Protein AF-0000000067865863 (afdb_homodimer)

Organism: NCBI:txid29363

Solvent-accessible surface area (backbone atoms only — not comparable to full-atom values): 30026 Å² total; per-residue (Å²): 136,58,71,63,39,44,49,50,48,40,48,22,58,73,65,28,20,59,59,59,39,12,60,73,66,73,44,50,49,68,56,48,50,48,43,48,48,48,47,19,56,74,62,70,37,62,34,62,43,80,52,98,87,33,38,42,63,24,20,45,19,36,34,49,39,56,48,29,51,39,47,49,46,42,46,48,45,43,49,43,44,57,55,21,66,74,37,89,46,46,78,44,35,34,30,16,25,52,67,43,37,41,42,57,48,27,39,38,48,53,67,50,37,76,83,40,73,52,43,48,37,35,43,37,68,33,62,66,78,48,57,35,57,79,56,55,65,22,54,32,34,41,38,71,62,81,48,62,88,39,86,66,35,44,51,42,77,68,40,89,41,28,50,38,34,34,25,19,59,81,37,91,62,57,60,37,52,58,72,55,48,40,67,36,40,25,34,43,48,60,38,76,77,43,49,53,58,52,50,37,53,54,34,43,79,70,76,38,61,65,83,65,45,34,61,62,34,34,25,54,36,55,52,19,36,56,43,31,21,56,89,38,78,27,36,28,59,42,48,40,49,53,38,55,56,65,38,52,87,67,55,37,38,69,36,48,44,63,91,67,80,42,79,44,48,33,20,43,32,31,38,54,71,52,44,72,77,37,43,67,61,52,51,50,50,51,52,46,46,42,52,47,50,74,86,136,57,71,63,39,44,49,50,48,39,47,21,57,73,65,26,20,58,60,60,40,12,59,75,67,71,45,52,50,68,56,49,50,48,43,47,47,48,47,18,58,74,64,70,39,62,33,62,44,80,54,99,88,31,37,43,61,25,21,46,20,35,33,48,38,57,48,28,52,38,46,48,46,42,45,50,45,42,50,43,43,57,56,20,67,74,38,90,47,47,77,44,33,35,31,18,26,52,68,45,36,42,43,56,48,29,37,38,48,54,68,49,38,78,84,40,75,53,42,47,38,36,42,37,68,33,62,67,80,49,57,35,58,80,56,57,65,22,53,33,34,41,36,69,60,80,46,62,88,40,86,65,35,43,51,43,78,66,42,88,41,30,50,39,35,34,26,18,60,81,36,92,63,56,62,35,52,57,71,56,49,39,67,35,40,25,33,44,48,60,38,76,77,44,48,52,59,52,49,37,53,55,33,43,78,70,76,40,61,64,84,63,45,35,62,62,33,33,24,52,34,55,53,19,36,58,43,31,22,55,90,37,79,28,35,27,59,42,47,40,48,54,39,57,54,65,39,52,87,67,55,38,40,68,36,47,43,63,92,67,79,44,78,45,47,31,20,44,32,32,38,53,70,53,43,72,77,38,43,68,62,52,52,51,51,50,52,46,46,43,52,47,52,74,85

Secondary structure (DSSP, 8-state):
--HHHHHHHHHHHHHT-HHHHHHHTTS-HHHHHHHHHHHHHHHTS--EEEETTEEEE-HHHHHHHHHHHHHHHHHHHHHHHHHHHHSSPEEEEEEE-HHHHTTHHHHHHHHHGGG-TTEEEEEEE--TT-TTTTTTS-SEEEES---TTSTTEEEEEEEEEEEEEEEETT-S-SEE-HHHHHHS-EEEE--TT-HHHHHHHHHHHTT--GGGS-EEEEES-HHHHHHHTTTSS-EEEEEHHHIIIIITTTTEEEEEETT--EEEEEEEEEEHHHHHHSHHHHHHHHHHHHHHHH-/--HHHHHHHHHHHHHT-HHHHHHHTTS-HHHHHHHHHHHHHHHTS--EEEETTEEEE-HHHHHHHHHHHHHHHHHHHHHHHHHHHHSS-EEEEEEE-HHHHTTHHHHHHHHHGGG-TTEEEEEEE--TT-TTTTTTS-SEEEES---TTSTTEEEEEEEEEEEEEEEETT-S-SEE-HHHHHHS-EEEE--TT-HHHHHHHHHHHTT--GGGS-EEEEES-HHHHHHHTTTSS-EEEEEHHHIIIIITTTTEEEEEETT--EEEEEEEEEEHHHHHHSHHHHHHHHHHHHHHHH-

pLDDT: mean 85.09, std 13.99, range [42.47, 98.62]

Foldseek 3Di:
DDLVLLVLLLVCQVVLALCVSCVVVVHDSVVSVVSPVVVCVVVVHRQWDQDPVGIHGDPVNVVSNVVSLLVNLVVVVVVCCVVCVVPVAAEFEEEEADLCLVPLQVVLCVVCCVVVVRYDYHYDYDALPDCCQVSVVGFKYKYLDDDVVRPQKDKDFQDWWWKFKKAFLPADDQEDEPVVQQVWEEEAAPGPVCVVVLVQVQCVVVVHHPVSRNYPYYYNDPVVRHVVRYPHNYMYMDMPLSCVLPVVPVRMHTHHYPRDIGITTIIMMGGPVVCVVCVPVVVSSSVSSSVSSVD/DDLVLLVLLLVCQVVLALCVSCVVVVHDSVVSVVSPVVVCVVVVHRFWDQDPVGIHGDPVNVVSNVVSLLVNLVVVVVVCCVVCVVPVAAEFEEEEADLCLVPLQVVLCVVCCVVVVRYDYHYDYDAQPDCCQVSVVGFKYKYLDDDVVRPQKDKDFLDWWWKFKKAFLPADDQEDEPVVQQVWEEEAAPGPVCVVVLVQVQCVVVVHHPVSRNYPYYYNDPVVRHVVRYPHNYMYMDMPLSCVLPVVPVRMHTHHYPRDIGITTIIMMGGPVVCVVCVPVVVSSSVSSSVSSVD

InterPro domains:
  IPR000847 LysR, HTH, N-terminal domain [PF00126] (4-62)
  IPR000847 LysR, HTH, N-terminal domain [PR00039] (18-29)
  IPR000847 LysR, HTH, N-terminal domain [PR00039] (29-39)
  IPR000847 LysR, HTH, N-terminal domain [PR00039] (39-50)
  IPR000847 LysR, HTH, N-terminal domain [PS50931] (1-58)
  IPR005119 LysR, substrate-binding [PF03466] (88-269)
  IPR036388 Winged helix-like DNA-binding domain superfamily [G3DSA:1.10.10.10] (1-92)
  IPR036390 Winged helix DNA-binding domain superfamily [SSF46785] (1-85)

Sequence (590 aa):
MHIENLRFFYEVAKAKSISTVAKSSHISQSALSQQLLKLEDSLNAKLFIRSNKGVTLTTEGEIVYKHCKVILNTYEKMLYEVESSNSQESHINIDGINILTSTLIPSAISKIKRSFPNHIIKITSSEDNSNNIIHNISDINISYNNYNNINSIVSKEIYSDRIVFVADSTFKSDNLTINKFMNTPFIMVNDNLKFRDMLASKLENLDYDIQLLNILFSTDSYQSAIIGIKNIQAISAIPYGIYNSVYKDLGYKIIDIEGLEFPLSMYINFEEQLYKREKLFINKLISTIKGFLKSMHIENLRFFYEVAKAKSISTVAKSSHI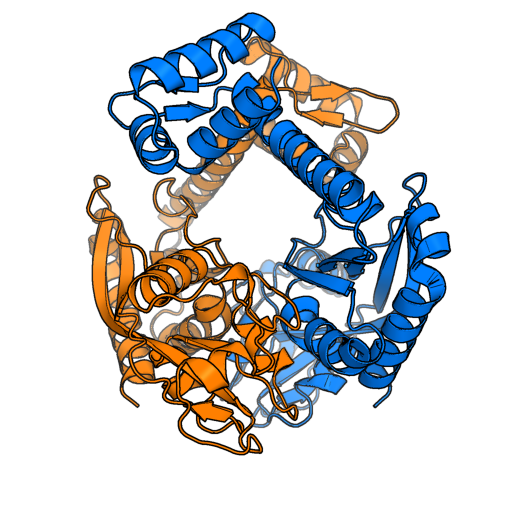SQSALSQQLLKLEDSLNAKLFIRSNKGVTLTTEGEIVYKHCKVILNTYEKMLYEVESSNSQESHINIDGINILTSTLIPSAISKIKRSFPNHIIKITSSEDNSNNIIHNISDINISYNNYNNINSIVSKEIYSDRIVFVADSTFKSDNLTINKFMNTPFIMVNDNLKFRDMLASKLENLDYDIQLLNILFSTDSYQSAIIGIKNIQAISAIPYGIYNSVYKDLGYKIIDIEGLEFPLSMYINFEEQLYKREKLFINKLISTIKGFLKS

Radius of gyration: 24.09 Å; Cα contacts (8 Å, |Δi|>4): 1102; chains: 2; bounding box: 48×62×66 Å

Structure (mmCIF, N/CA/C/O backbone):
data_AF-0000000067865863-model_v1
#
loop_
_entity.id
_entity.type
_entity.pdbx_description
1 polymer 'HTH lysR-type domain-containing protein'
#
loop_
_atom_site.group_PDB
_atom_site.id
_atom_site.type_symbol
_atom_site.label_atom_id
_atom_site.label_alt_id
_atom_site.label_comp_id
_atom_site.label_asym_id
_atom_site.label_entity_id
_atom_site.label_seq_id
_atom_site.pdbx_PDB_ins_code
_atom_site.Cartn_x
_atom_site.Cartn_y
_atom_site.Cartn_z
_atom_site.occupancy
_atom_site.B_iso_or_equiv
_atom_site.auth_seq_id
_atom_site.auth_comp_id
_atom_site.auth_asym_id
_atom_site.auth_atom_id
_atom_site.pdbx_PDB_model_num
ATOM 1 N N . MET A 1 1 ? -4.922 30.953 -17.578 1 43.62 1 MET A N 1
ATOM 2 C CA . MET A 1 1 ? -5.383 29.656 -17.047 1 43.62 1 MET A CA 1
ATOM 3 C C . MET A 1 1 ? -5.418 29.672 -15.523 1 43.62 1 MET A C 1
ATOM 5 O O . MET A 1 1 ? -4.465 30.125 -14.883 1 43.62 1 MET A O 1
ATOM 9 N N . HIS A 1 2 ? -6.633 29.609 -14.977 1 57.34 2 HIS A N 1
ATOM 10 C CA . HIS A 1 2 ? -6.852 29.688 -13.539 1 57.34 2 HIS A CA 1
ATOM 11 C C . HIS A 1 2 ? -6.617 28.344 -12.859 1 57.34 2 HIS A C 1
ATOM 13 O O . HIS A 1 2 ? -6.98 27.297 -13.406 1 57.34 2 HIS A O 1
ATOM 19 N N . ILE A 1 3 ? -5.777 28.297 -11.812 1 63.66 3 ILE A N 1
ATOM 20 C CA . ILE A 1 3 ? -5.434 27.109 -11.055 1 63.66 3 ILE A CA 1
ATOM 21 C C . ILE A 1 3 ? -6.703 26.328 -10.711 1 63.66 3 ILE A C 1
ATOM 23 O O . ILE A 1 3 ? -6.691 25.094 -10.648 1 63.66 3 ILE A O 1
ATOM 27 N N . GLU A 1 4 ? -7.727 27.078 -10.68 1 68.19 4 GLU A N 1
ATOM 28 C CA . GLU A 1 4 ? -9.016 26.469 -10.352 1 68.19 4 GLU A CA 1
ATOM 29 C C . GLU A 1 4 ? -9.492 25.547 -11.477 1 68.19 4 GLU A C 1
ATOM 31 O O . GLU A 1 4 ? -10.117 24.516 -11.211 1 68.19 4 GLU A O 1
ATOM 36 N N . ASN A 1 5 ? -9.148 25.953 -12.648 1 73.44 5 ASN A N 1
ATOM 37 C CA . ASN A 1 5 ? -9.516 25.109 -13.773 1 73.44 5 ASN A CA 1
ATOM 38 C C . ASN A 1 5 ? -8.773 23.781 -13.758 1 73.44 5 ASN A C 1
ATOM 40 O O . ASN A 1 5 ? -9.344 22.734 -14.078 1 73.44 5 ASN A O 1
ATOM 44 N N . LEU A 1 6 ? -7.574 23.859 -13.367 1 75.56 6 LEU A N 1
ATOM 45 C CA . LEU A 1 6 ? -6.77 22.656 -13.258 1 75.56 6 LEU A CA 1
ATOM 46 C C . LEU A 1 6 ? -7.281 21.766 -12.133 1 75.56 6 LEU A C 1
ATOM 48 O O . LEU A 1 6 ? -7.293 20.531 -12.258 1 75.56 6 LEU A O 1
ATOM 52 N N . ARG A 1 7 ? -7.664 22.406 -11.07 1 77 7 ARG A N 1
ATOM 53 C CA . ARG A 1 7 ? -8.234 21.672 -9.953 1 77 7 ARG A CA 1
ATOM 54 C C . ARG A 1 7 ? -9.508 20.953 -10.359 1 77 7 ARG A C 1
ATOM 56 O O . ARG A 1 7 ? -9.688 19.766 -10.039 1 77 7 ARG A O 1
ATOM 63 N N . PHE A 1 8 ? -10.359 21.656 -11.047 1 78.69 8 PHE A N 1
ATOM 64 C CA . PHE A 1 8 ? -11.609 21.062 -11.516 1 78.69 8 PHE A CA 1
ATOM 65 C C . PHE A 1 8 ? -11.328 19.906 -12.477 1 78.69 8 PHE A C 1
ATOM 67 O O . PHE A 1 8 ? -11.961 18.859 -12.391 1 78.69 8 PHE A O 1
ATOM 74 N N . PHE A 1 9 ? -10.406 20.156 -13.336 1 84.38 9 PHE A N 1
ATOM 75 C CA . PHE A 1 9 ? -10 19.094 -14.258 1 84.38 9 PHE A CA 1
ATOM 76 C C . PHE A 1 9 ? -9.547 17.859 -13.5 1 84.38 9 PHE A C 1
ATOM 78 O O . PHE A 1 9 ? -9.977 16.75 -13.797 1 84.38 9 PHE A O 1
ATOM 85 N N . TYR A 1 10 ? -8.719 18.125 -12.547 1 79.19 10 TYR A N 1
ATOM 86 C CA . TYR A 1 10 ? -8.148 17.031 -11.773 1 79.19 10 TYR A CA 1
ATOM 87 C C . TYR A 1 10 ? -9.242 16.25 -11.047 1 79.19 10 TYR A C 1
ATOM 89 O O . TYR A 1 10 ? -9.25 15.016 -11.062 1 79.19 10 TYR A O 1
ATOM 97 N N . GLU A 1 11 ? -10.148 16.984 -10.414 1 78.31 11 GLU A N 1
ATOM 98 C CA . GLU A 1 11 ? -11.234 16.375 -9.656 1 78.31 11 GLU A CA 1
ATOM 99 C C . GLU A 1 11 ? -12.172 15.578 -10.562 1 78.31 11 GLU A C 1
ATOM 101 O O . GLU A 1 11 ? -12.625 14.492 -10.203 1 78.31 11 GLU A O 1
ATOM 106 N N . VAL A 1 12 ? -12.422 16.156 -11.672 1 79.94 12 VAL A N 1
ATOM 107 C CA . VAL A 1 12 ? -13.297 15.492 -12.633 1 79.94 12 VAL A CA 1
ATOM 108 C C . VAL A 1 12 ? -12.609 14.234 -13.164 1 79.94 12 VAL A C 1
ATOM 110 O O . VAL A 1 12 ? -13.25 13.195 -13.328 1 79.94 12 VAL A O 1
ATOM 113 N N . ALA A 1 13 ? -11.383 14.406 -13.406 1 79.62 13 ALA A N 1
ATOM 114 C CA . ALA A 1 13 ? -10.617 13.266 -13.891 1 79.62 13 ALA A CA 1
ATOM 115 C C . ALA A 1 13 ? -10.609 12.133 -12.867 1 79.62 13 ALA A C 1
ATOM 117 O O . ALA A 1 13 ? -10.742 10.961 -13.234 1 79.62 13 ALA A O 1
ATOM 118 N N . LYS A 1 14 ? -10.461 12.531 -11.695 1 72.62 14 LYS A N 1
ATOM 119 C CA . LYS A 1 14 ? -10.43 11.562 -10.602 1 72.62 14 LYS A CA 1
ATOM 120 C C . LYS A 1 14 ? -11.797 10.93 -10.391 1 72.62 14 LYS A C 1
ATOM 122 O O . LYS A 1 14 ? -11.906 9.711 -10.219 1 72.62 14 LYS A O 1
ATOM 127 N N . ALA A 1 15 ? -12.867 11.703 -10.461 1 69.5 15 ALA A N 1
ATOM 128 C CA . ALA A 1 15 ? -14.234 11.273 -10.18 1 69.5 15 ALA A CA 1
ATOM 129 C C . ALA A 1 15 ? -14.875 10.656 -11.414 1 69.5 15 ALA A C 1
ATOM 131 O O . ALA A 1 15 ? -15.914 10 -11.32 1 69.5 15 ALA A O 1
ATOM 132 N N . LYS A 1 16 ? -14.219 10.914 -12.562 1 73.56 16 LYS A N 1
ATOM 133 C CA . LYS A 1 16 ? -14.711 10.492 -13.875 1 73.56 16 LYS A CA 1
ATOM 134 C C . LYS A 1 16 ? -16.141 10.961 -14.109 1 73.56 16 LYS A C 1
ATOM 136 O O . LYS A 1 16 ? -16.906 10.312 -14.828 1 73.56 16 LYS A O 1
ATOM 141 N N . SER A 1 17 ? -16.484 11.992 -13.484 1 77.75 17 SER A N 1
ATOM 142 C CA . SER A 1 17 ? -17.844 12.531 -13.578 1 77.75 17 SER A CA 1
ATOM 143 C C . SER A 1 17 ? -17.859 14.039 -13.352 1 77.75 17 SER A C 1
ATOM 145 O O . SER A 1 17 ? -17.406 14.516 -12.312 1 77.75 17 SER A O 1
ATOM 147 N N . ILE A 1 18 ? -18.422 14.703 -14.289 1 81.31 18 ILE A N 1
ATOM 148 C CA . ILE A 1 18 ? -18.531 16.156 -14.18 1 81.31 18 ILE A CA 1
ATOM 149 C C . ILE A 1 18 ? -19.609 16.516 -13.172 1 81.31 18 ILE A C 1
ATOM 151 O O . ILE A 1 18 ? -19.422 17.406 -12.336 1 81.31 18 ILE A O 1
ATOM 155 N N . SER A 1 19 ? -20.625 15.672 -13.266 1 80.75 19 SER A N 1
ATOM 156 C CA . SER A 1 19 ? -21.766 15.977 -12.391 1 80.75 19 SER A CA 1
ATOM 157 C C . SER A 1 19 ? -21.391 15.781 -10.922 1 80.75 19 SER A C 1
ATOM 159 O O . SER A 1 19 ? -21.734 16.609 -10.078 1 80.75 19 SER A O 1
ATOM 161 N N . THR A 1 20 ? -20.672 14.828 -10.68 1 78.56 20 THR A N 1
ATOM 162 C CA . THR A 1 20 ? -20.25 14.523 -9.312 1 78.56 20 THR A CA 1
ATOM 163 C C . THR A 1 20 ? -19.359 15.625 -8.766 1 78.56 20 THR A C 1
ATOM 165 O O . THR A 1 20 ? -19.531 16.062 -7.625 1 78.56 20 THR A O 1
ATOM 168 N N . VAL A 1 21 ? -18.516 16.062 -9.562 1 80 21 VAL A N 1
ATOM 169 C CA . VAL A 1 21 ? -17.578 17.094 -9.141 1 80 21 VAL A CA 1
ATOM 170 C C . VAL A 1 21 ? -18.297 18.438 -9.008 1 80 21 VAL A C 1
ATOM 172 O O . VAL A 1 21 ? -18.031 19.203 -8.086 1 80 21 VAL A O 1
ATOM 175 N N . ALA A 1 22 ? -19.188 18.672 -9.836 1 83.56 22 ALA A N 1
ATOM 176 C CA . ALA A 1 22 ? -19.984 19.891 -9.75 1 83.56 22 ALA A CA 1
ATOM 177 C C . ALA A 1 22 ? -20.75 19.969 -8.438 1 83.56 22 ALA A C 1
ATOM 179 O O . ALA A 1 22 ? -20.75 21 -7.766 1 83.56 22 ALA A O 1
ATOM 180 N N . LYS A 1 23 ? -21.297 18.875 -8.102 1 78.5 23 LYS A N 1
ATOM 181 C CA . LYS A 1 23 ? -22.062 18.797 -6.863 1 78.5 23 LYS A CA 1
ATOM 182 C C . LYS A 1 23 ? -21.156 19 -5.645 1 78.5 23 LYS A C 1
ATOM 184 O O . LYS A 1 23 ? -21.484 19.781 -4.75 1 78.5 23 LYS A O 1
ATOM 189 N N . SER A 1 24 ? -20.047 18.344 -5.758 1 74.75 24 SER A N 1
ATOM 190 C CA . SER A 1 24 ? -19.156 18.406 -4.609 1 74.75 24 SER A CA 1
ATOM 191 C C . SER A 1 24 ? -18.5 19.781 -4.492 1 74.75 24 SER A C 1
ATOM 193 O O . SER A 1 24 ? -18.109 20.188 -3.396 1 74.75 24 SER A O 1
ATOM 195 N N . SER A 1 25 ? -18.375 20.422 -5.516 1 73.5 25 SER A N 1
ATOM 196 C CA . SER A 1 25 ? -17.719 21.734 -5.547 1 73.5 25 SER A CA 1
ATOM 197 C C . SER A 1 25 ? -18.734 22.859 -5.457 1 73.5 25 SER A C 1
ATOM 199 O O . SER A 1 25 ? -18.375 24.031 -5.523 1 73.5 25 SER A O 1
ATOM 201 N N . HIS A 1 26 ? -19.984 22.453 -5.367 1 77.62 26 HIS A N 1
ATOM 202 C CA . HIS A 1 26 ? -21.094 23.391 -5.211 1 77.62 26 HIS A CA 1
ATOM 203 C C . HIS A 1 26 ? -21.141 24.375 -6.375 1 77.62 26 HIS A C 1
ATOM 205 O O . HIS A 1 26 ? -21.281 25.578 -6.168 1 77.62 26 HIS A O 1
ATOM 211 N N . ILE A 1 27 ? -20.969 23.922 -7.512 1 79.5 27 ILE A N 1
ATOM 212 C CA . ILE A 1 27 ? -21.141 24.688 -8.734 1 79.5 27 ILE A CA 1
ATOM 213 C C . ILE A 1 27 ? -22.047 23.922 -9.703 1 79.5 27 ILE A C 1
ATOM 215 O O . ILE A 1 27 ? -22.266 22.719 -9.539 1 79.5 27 ILE A O 1
ATOM 219 N N . SER A 1 28 ? -22.734 24.625 -10.57 1 80.5 28 SER A N 1
ATOM 220 C CA . SER A 1 28 ? -23.578 23.969 -11.555 1 80.5 28 SER A CA 1
ATOM 221 C C . SER A 1 28 ? -22.75 23.141 -12.539 1 80.5 28 SER A C 1
ATOM 223 O O . SER A 1 28 ? -21.594 23.469 -12.797 1 80.5 28 SER A O 1
ATOM 225 N N . GLN A 1 29 ? -23.406 22.094 -12.969 1 86.5 29 GLN A N 1
ATOM 226 C CA . GLN A 1 29 ? -22.766 21.266 -13.969 1 86.5 29 GLN A CA 1
ATOM 227 C C . GLN A 1 29 ? -22.406 22.078 -15.211 1 86.5 29 GLN A C 1
ATOM 229 O O . GLN A 1 29 ? -21.359 21.859 -15.82 1 86.5 29 GLN A O 1
ATOM 234 N N . SER A 1 30 ? -23.266 22.938 -15.648 1 87.62 30 SER A N 1
ATOM 235 C CA . SER A 1 30 ? -23 23.781 -16.797 1 87.62 30 SER A CA 1
ATOM 236 C C . SER A 1 30 ? -21.781 24.656 -16.578 1 87.62 30 SER A C 1
ATOM 238 O O . SER A 1 30 ? -20.938 24.797 -17.469 1 87.62 30 SER A O 1
ATOM 240 N N . ALA A 1 31 ? -21.656 25.234 -15.375 1 82.69 31 ALA A N 1
ATOM 241 C CA . ALA A 1 31 ? -20.531 26.094 -15.031 1 82.69 31 ALA A CA 1
ATOM 242 C C . ALA A 1 31 ? -19.219 25.297 -15.047 1 82.69 31 ALA A C 1
ATOM 244 O O . ALA A 1 31 ? -18.219 25.766 -15.586 1 82.69 31 ALA A O 1
ATOM 245 N N . LEU A 1 32 ? -19.281 24.188 -14.414 1 87 32 LEU A N 1
ATOM 246 C CA . LEU A 1 32 ? -18.094 23.344 -14.383 1 87 32 LEU A CA 1
ATOM 247 C C . LEU A 1 32 ? -17.703 22.906 -15.789 1 87 32 LEU A C 1
ATOM 249 O O . LEU A 1 32 ? -16.516 22.906 -16.125 1 87 32 LEU A O 1
ATOM 253 N N . SER A 1 33 ? -18.703 22.562 -16.578 1 86.56 33 SER A N 1
ATOM 254 C CA . SER A 1 33 ? -18.438 22.172 -17.953 1 86.56 33 SER A CA 1
ATOM 255 C C . SER A 1 33 ? -17.812 23.312 -18.75 1 86.56 33 SER A C 1
ATOM 257 O O . SER A 1 33 ? -16.875 23.094 -19.531 1 86.56 33 SER A O 1
ATOM 259 N N . GLN A 1 34 ? -18.281 24.453 -18.531 1 84.31 34 GLN A N 1
ATOM 260 C CA . GLN A 1 34 ? -17.75 25.625 -19.203 1 84.31 34 GLN A CA 1
ATOM 261 C C . GLN A 1 34 ? -16.297 25.875 -18.781 1 84.31 34 GLN A C 1
ATOM 263 O O . GLN A 1 34 ? -15.461 26.234 -19.609 1 84.31 34 GLN A O 1
ATOM 268 N N . GLN A 1 35 ? -16.078 25.766 -17.484 1 81.38 35 GLN A N 1
ATOM 269 C CA . GLN A 1 35 ? -14.727 25.938 -16.969 1 81.38 35 GLN A CA 1
ATOM 270 C C . GLN A 1 35 ? -13.773 24.938 -17.594 1 81.38 35 GLN A C 1
ATOM 272 O O . GLN A 1 35 ? -12.633 25.266 -17.938 1 81.38 35 GLN A O 1
ATOM 277 N N . LEU A 1 36 ? -14.258 23.781 -17.688 1 86.31 36 LEU A N 1
ATOM 278 C CA . LEU A 1 36 ? -13.453 22.734 -18.297 1 86.31 36 LEU A CA 1
ATOM 279 C C . LEU A 1 36 ? -13.195 23.047 -19.766 1 86.31 36 LEU A C 1
ATOM 281 O O . LEU A 1 36 ? -12.094 22.812 -20.281 1 86.31 36 LEU A O 1
ATOM 285 N N . LEU A 1 37 ? -14.219 23.531 -20.422 1 83.94 37 LEU A N 1
ATOM 286 C CA . LEU A 1 37 ? -14.078 23.906 -21.828 1 83.94 37 LEU A CA 1
ATOM 287 C C . LEU A 1 37 ? -13.07 25.047 -21.984 1 83.94 37 LEU A C 1
ATOM 289 O O . LEU A 1 37 ? -12.281 25.047 -22.922 1 83.94 37 LEU A O 1
ATOM 293 N N . LYS A 1 38 ? -13.156 25.984 -21.094 1 77.94 38 LYS A N 1
ATOM 294 C CA . LYS A 1 38 ? -12.188 27.078 -21.109 1 77.94 38 LYS A CA 1
ATOM 295 C C . LYS A 1 38 ? -10.766 26.562 -20.953 1 77.94 38 LYS A C 1
ATOM 297 O O . LYS A 1 38 ? -9.844 27.062 -21.609 1 77.94 38 LYS A O 1
ATOM 302 N N . LEU A 1 39 ? -10.625 25.672 -20.016 1 79.44 39 LEU A N 1
ATOM 303 C CA . LEU A 1 39 ? -9.312 25.062 -19.828 1 79.44 39 LEU A CA 1
ATOM 304 C C . LEU A 1 39 ? -8.852 24.391 -21.109 1 79.44 39 LEU A C 1
ATOM 306 O O . LEU A 1 39 ? -7.699 24.547 -21.531 1 79.44 39 LEU A O 1
ATOM 310 N N . GLU A 1 40 ? -9.781 23.688 -21.719 1 82.94 40 GLU A N 1
ATOM 311 C CA . GLU A 1 40 ? -9.461 23 -22.969 1 82.94 40 GLU A CA 1
ATOM 312 C C . GLU A 1 40 ? -9.117 24 -24.062 1 82.94 40 GLU A C 1
ATOM 314 O O . GLU A 1 40 ? -8.18 23.797 -24.844 1 82.94 40 GLU A O 1
ATOM 319 N N . ASP A 1 41 ? -9.844 25.031 -24.094 1 77.38 41 ASP A N 1
ATOM 320 C CA . ASP A 1 41 ? -9.594 26.078 -25.078 1 77.38 41 ASP A CA 1
ATOM 321 C C . ASP A 1 41 ? -8.234 26.734 -24.859 1 77.38 41 ASP A C 1
ATOM 323 O O . ASP A 1 41 ? -7.484 26.969 -25.812 1 77.38 41 ASP A O 1
ATOM 327 N N . SER A 1 42 ? -8.008 27.016 -23.609 1 72.44 42 SER A N 1
ATOM 328 C CA . SER A 1 42 ? -6.742 27.656 -23.266 1 72.44 42 SER A CA 1
ATOM 329 C C . SER A 1 42 ? -5.559 26.781 -23.656 1 72.44 42 SER A C 1
ATOM 331 O O . SER A 1 42 ? -4.488 27.281 -24 1 72.44 42 SER A O 1
ATOM 333 N N . LEU A 1 43 ? -5.848 25.562 -23.516 1 70.25 43 LEU A N 1
ATOM 334 C CA . LEU A 1 43 ? -4.785 24.594 -23.812 1 70.25 43 LEU A CA 1
ATOM 335 C C . LEU A 1 43 ? -4.867 24.125 -25.266 1 70.25 43 LEU A C 1
ATOM 337 O O . LEU A 1 43 ? -3.998 23.391 -25.734 1 70.25 43 LEU A O 1
ATOM 341 N N . ASN A 1 44 ? -5.918 24.625 -25.906 1 73 44 ASN A N 1
ATOM 342 C CA . ASN A 1 44 ? -6.184 24.219 -27.281 1 73 44 ASN A CA 1
ATOM 343 C C . ASN A 1 44 ? -6.152 22.703 -27.422 1 73 44 ASN A C 1
ATOM 345 O O . ASN A 1 44 ? -5.512 22.172 -28.344 1 73 44 ASN A O 1
ATOM 349 N N . ALA A 1 45 ? -6.699 22.141 -26.453 1 77.25 45 ALA A N 1
ATOM 350 C CA . ALA A 1 45 ? -6.777 20.672 -26.453 1 77.25 45 ALA A CA 1
ATOM 351 C C . ALA A 1 45 ? -8.023 20.203 -25.719 1 77.25 45 ALA A C 1
ATOM 353 O O . ALA A 1 45 ? -8.438 20.797 -24.719 1 77.25 45 ALA A O 1
ATOM 354 N N . LYS A 1 46 ? -8.617 19.172 -26.219 1 83.06 46 LYS A N 1
ATOM 355 C CA . LYS A 1 46 ? -9.672 18.484 -25.469 1 83.06 46 LYS A CA 1
ATOM 356 C C . LYS A 1 46 ? -9.078 17.578 -24.406 1 83.06 46 LYS A C 1
ATOM 358 O O . LYS A 1 46 ? -8.102 16.859 -24.656 1 83.06 46 LYS A O 1
ATOM 363 N N . LEU A 1 47 ? -9.688 17.766 -23.234 1 82.19 47 LEU A N 1
ATOM 364 C CA . LEU A 1 47 ? -9.094 17.047 -22.109 1 82.19 47 LEU A CA 1
ATOM 365 C C . LEU A 1 47 ? -9.969 15.859 -21.703 1 82.19 47 LEU A C 1
ATOM 367 O O . LEU A 1 47 ? -9.484 14.914 -21.078 1 82.19 47 LEU A O 1
ATOM 371 N N . PHE A 1 48 ? -11.242 15.969 -22.078 1 84.88 48 PHE A N 1
ATOM 372 C CA . PHE A 1 48 ? -12.188 14.945 -21.656 1 84.88 48 PHE A CA 1
ATOM 373 C C . PHE A 1 48 ? -12.914 14.359 -22.859 1 84.88 48 PHE A C 1
ATOM 375 O O . PHE A 1 48 ? -13.172 15.062 -23.844 1 84.88 48 PHE A O 1
ATOM 382 N N . ILE A 1 49 ? -13.07 13.07 -22.797 1 79.94 49 ILE A N 1
ATOM 383 C CA . ILE A 1 49 ? -14.039 12.398 -23.641 1 79.94 49 ILE A CA 1
ATOM 384 C C . ILE A 1 49 ? -15.344 12.18 -22.875 1 79.94 49 ILE A C 1
ATOM 386 O O . ILE A 1 49 ? -15.352 11.539 -21.828 1 79.94 49 ILE A O 1
ATOM 390 N N . ARG A 1 50 ? -16.359 12.82 -23.375 1 75.81 50 ARG A N 1
ATOM 391 C CA . ARG A 1 50 ? -17.656 12.734 -22.688 1 75.81 50 ARG A CA 1
ATOM 392 C C . ARG A 1 50 ? -18.531 11.648 -23.312 1 75.81 50 ARG A C 1
ATOM 394 O O . ARG A 1 50 ? -18.594 11.516 -24.531 1 75.81 50 ARG A O 1
ATOM 401 N N . SER A 1 51 ? -18.875 10.703 -22.469 1 74.19 51 SER A N 1
ATOM 402 C CA . SER A 1 51 ? -19.797 9.656 -22.891 1 74.19 51 SER A CA 1
ATOM 403 C C . SER A 1 51 ? -20.969 9.539 -21.922 1 74.19 51 SER A C 1
ATOM 405 O O . SER A 1 51 ? -21.047 10.258 -20.922 1 74.19 51 SER A O 1
ATOM 407 N N . ASN A 1 52 ? -21.984 8.688 -22.203 1 67.44 52 ASN A N 1
ATOM 408 C CA . ASN A 1 52 ? -23.125 8.414 -21.344 1 67.44 52 ASN A CA 1
ATOM 409 C C . ASN A 1 52 ? -22.703 7.723 -20.047 1 67.44 52 ASN A C 1
ATOM 411 O O . ASN A 1 52 ? -23.453 7.684 -19.078 1 67.44 52 ASN A O 1
ATOM 415 N N . LYS A 1 53 ? -21.531 7.32 -20.047 1 62.12 53 LYS A N 1
ATOM 416 C CA . LYS A 1 53 ? -21.047 6.586 -18.875 1 62.12 53 LYS A CA 1
ATOM 417 C C . LYS A 1 53 ? -20.172 7.465 -18 1 62.12 53 LYS A C 1
ATOM 419 O O . LYS A 1 53 ? -19.625 7 -16.984 1 62.12 53 LYS A O 1
ATOM 424 N N . GLY A 1 54 ? -20.094 8.719 -18.406 1 74.94 54 GLY A N 1
ATOM 425 C CA . GLY A 1 54 ? -19.266 9.656 -17.656 1 74.94 54 GLY A CA 1
ATOM 426 C C . GLY A 1 54 ? -18.188 10.297 -18.5 1 74.94 54 GLY A C 1
ATOM 427 O O . GLY A 1 54 ? -18.375 10.531 -19.688 1 74.94 54 GLY A O 1
ATOM 428 N N . VAL A 1 55 ? -17.156 10.789 -17.719 1 79.56 55 VAL A N 1
ATOM 429 C CA . VAL A 1 55 ? -16.094 11.508 -18.406 1 79.56 55 VAL A CA 1
ATOM 430 C C . VAL A 1 55 ? -14.781 10.758 -18.25 1 79.56 55 VAL A C 1
ATOM 432 O O . VAL A 1 55 ? -14.5 10.188 -17.188 1 79.56 55 VAL A O 1
ATOM 435 N N . THR A 1 56 ? -14.188 10.562 -19.344 1 79.25 56 THR A N 1
ATOM 436 C CA . THR A 1 56 ? -12.844 9.984 -19.344 1 79.25 56 THR A CA 1
ATOM 437 C C . THR A 1 56 ? -11.836 10.953 -19.953 1 79.25 56 THR A C 1
ATOM 439 O O . THR A 1 56 ? -12.219 11.875 -20.672 1 79.25 56 THR A O 1
ATOM 442 N N . LEU A 1 57 ? -10.625 10.883 -19.5 1 75.81 57 LEU A N 1
ATOM 443 C CA . LEU A 1 57 ? -9.594 11.82 -19.938 1 75.81 57 LEU A CA 1
ATOM 444 C C . LEU A 1 57 ? -9.133 11.5 -21.359 1 75.81 57 LEU A C 1
ATOM 446 O O . LEU A 1 57 ? -9.031 10.328 -21.734 1 75.81 57 LEU A O 1
ATOM 450 N N . THR A 1 58 ? -8.984 12.57 -22.188 1 74.69 58 THR A N 1
ATOM 451 C CA . THR A 1 58 ? -8.25 12.445 -23.453 1 74.69 58 THR A CA 1
ATOM 452 C C . THR A 1 58 ? -6.762 12.227 -23.188 1 74.69 58 THR A C 1
ATOM 454 O O . THR A 1 58 ? -6.32 12.242 -22.047 1 74.69 58 THR A O 1
ATOM 457 N N . THR A 1 59 ? -6.055 12.055 -24.234 1 61.88 59 THR A N 1
ATOM 458 C CA . THR A 1 59 ? -4.602 11.977 -24.125 1 61.88 59 THR A CA 1
ATOM 459 C C . THR A 1 59 ? -4.035 13.258 -23.516 1 61.88 59 THR A C 1
ATOM 461 O O . THR A 1 59 ? -3.166 13.211 -22.641 1 61.88 59 THR A O 1
ATOM 464 N N . GLU A 1 60 ? -4.535 14.328 -24.109 1 67.69 60 GLU A N 1
ATOM 465 C CA . GLU A 1 60 ? -4.184 15.633 -23.562 1 67.69 60 GLU A CA 1
ATOM 466 C C . GLU A 1 60 ? -4.633 15.766 -22.109 1 67.69 60 GLU A C 1
ATOM 468 O O . GLU A 1 60 ? -3.926 16.344 -21.281 1 67.69 60 GLU A O 1
ATOM 473 N N . GLY A 1 61 ? -5.723 15.141 -21.828 1 74.5 61 GLY A N 1
ATOM 474 C CA . GLY A 1 61 ? -6.254 15.188 -20.484 1 74.5 61 GLY A CA 1
ATOM 475 C C . GLY A 1 61 ? -5.391 14.445 -19.469 1 74.5 61 GLY A C 1
ATOM 476 O O . GLY A 1 61 ? -5.195 14.914 -18.344 1 74.5 61 GLY A O 1
ATOM 477 N N . GLU A 1 62 ? -4.852 13.375 -19.844 1 66.25 62 GLU A N 1
ATOM 478 C CA . GLU A 1 62 ? -3.975 12.602 -18.969 1 66.25 62 GLU A CA 1
ATOM 479 C C . GLU A 1 62 ? -2.691 13.359 -18.656 1 66.25 62 GLU A C 1
ATOM 481 O O . GLU A 1 62 ? -2.209 13.336 -17.531 1 66.25 62 GLU A O 1
ATOM 486 N N . ILE A 1 63 ? -2.18 14.023 -19.719 1 58.69 63 ILE A N 1
ATOM 487 C CA . ILE A 1 63 ? -1.002 14.867 -19.547 1 58.69 63 ILE A CA 1
ATOM 488 C C . ILE A 1 63 ? -1.305 15.969 -18.547 1 58.69 63 ILE A C 1
ATOM 490 O O . ILE A 1 63 ? -0.543 16.188 -17.594 1 58.69 63 ILE A O 1
ATOM 494 N N . VAL A 1 64 ? -2.385 16.516 -18.875 1 66.5 64 VAL A N 1
ATOM 495 C CA . VAL A 1 64 ? -2.779 17.625 -18 1 66.5 64 VAL A CA 1
ATOM 496 C C . VAL A 1 64 ? -3.025 17.109 -16.594 1 66.5 64 VAL A C 1
ATOM 498 O O . VAL A 1 64 ? -2.654 17.75 -15.609 1 66.5 64 VAL A O 1
ATOM 501 N N . TYR A 1 65 ? -3.486 15.812 -16.547 1 72.12 65 TYR A N 1
ATOM 502 C CA . TYR A 1 65 ? -3.797 15.234 -15.242 1 72.12 65 TYR A CA 1
ATOM 503 C C . TYR A 1 65 ? -2.529 15.031 -14.414 1 72.12 65 TYR A C 1
ATOM 505 O O . TYR A 1 65 ? -2.479 15.398 -13.242 1 72.12 65 TYR A O 1
ATOM 513 N N . LYS A 1 66 ? -1.577 14.555 -15.008 1 61.44 66 LYS A N 1
ATOM 514 C CA . LYS A 1 66 ? -0.298 14.32 -14.344 1 61.44 66 LYS A CA 1
ATOM 515 C C . LYS A 1 66 ? 0.329 15.633 -13.875 1 61.44 66 LYS A C 1
ATOM 517 O O . LYS A 1 66 ? 0.784 15.742 -12.734 1 61.44 66 LYS A O 1
ATOM 522 N N . HIS A 1 67 ? 0.346 16.531 -14.781 1 57.41 67 HIS A N 1
ATOM 523 C CA . HIS A 1 67 ? 0.941 17.812 -14.461 1 57.41 67 HIS A CA 1
ATOM 524 C C . HIS A 1 67 ? 0.066 18.594 -13.484 1 57.41 67 HIS A C 1
ATOM 526 O O . HIS A 1 67 ? 0.577 19.328 -12.633 1 57.41 67 HIS A O 1
ATOM 532 N N . CYS A 1 68 ? -1.205 18.234 -13.719 1 65.5 68 CYS A N 1
ATOM 533 C CA . CYS A 1 68 ? -2.133 18.938 -12.836 1 65.5 68 CYS A CA 1
ATOM 534 C C . CYS A 1 68 ? -1.904 18.547 -11.383 1 65.5 68 CYS A C 1
ATOM 536 O O . CYS A 1 68 ? -1.928 19.406 -10.492 1 65.5 68 CYS A O 1
ATOM 538 N N . LYS A 1 69 ? -1.677 17.25 -11.312 1 60.88 69 LYS A N 1
ATOM 539 C CA . LYS A 1 69 ? -1.41 16.797 -9.953 1 60.88 69 LYS A CA 1
ATOM 540 C C . LYS A 1 69 ? -0.192 17.5 -9.367 1 60.88 69 LYS A C 1
ATOM 542 O O . LYS A 1 69 ? -0.228 17.969 -8.227 1 60.88 69 LYS A O 1
ATOM 547 N N . VAL A 1 70 ? 0.846 17.641 -10.133 1 57.03 70 VAL A N 1
ATOM 548 C CA . VAL A 1 70 ? 2.074 18.297 -9.719 1 57.03 70 VAL A CA 1
ATOM 549 C C . VAL A 1 70 ? 1.797 19.781 -9.469 1 57.03 70 VAL A C 1
ATOM 551 O O . VAL A 1 70 ? 2.203 20.328 -8.438 1 57.03 70 VAL A O 1
ATOM 554 N N . ILE A 1 71 ? 1.122 20.297 -10.406 1 59.75 71 ILE A N 1
ATOM 555 C CA . ILE A 1 71 ? 0.829 21.719 -10.32 1 59.75 71 ILE A CA 1
ATOM 556 C C . ILE A 1 71 ? -0.03 22 -9.086 1 59.75 71 ILE A C 1
ATOM 558 O O . ILE A 1 71 ? 0.26 22.922 -8.312 1 59.75 71 ILE A O 1
ATOM 562 N N . LEU A 1 72 ? -1.01 21.141 -9.039 1 63.19 72 LEU A N 1
ATOM 563 C CA . LEU A 1 72 ? -1.921 21.375 -7.93 1 63.19 72 LEU A CA 1
ATOM 564 C C . LEU A 1 72 ? -1.226 21.141 -6.594 1 63.19 72 LEU A C 1
ATOM 566 O O . LEU A 1 72 ? -1.417 21.906 -5.645 1 63.19 72 LEU A O 1
ATOM 570 N N . ASN A 1 73 ? -0.475 20.156 -6.625 1 57.69 73 ASN A N 1
ATOM 571 C CA . ASN A 1 73 ? 0.306 19.922 -5.418 1 57.69 73 ASN A CA 1
ATOM 572 C C . ASN A 1 73 ? 1.275 21.062 -5.137 1 57.69 73 ASN A C 1
ATOM 574 O O . ASN A 1 73 ? 1.416 21.5 -3.99 1 57.69 73 ASN A O 1
ATOM 578 N N . THR A 1 74 ? 1.907 21.453 -6.148 1 54.03 74 THR A N 1
ATOM 579 C CA . THR A 1 74 ? 2.826 22.578 -6.023 1 54.03 74 THR A CA 1
ATOM 580 C C . THR A 1 74 ? 2.082 23.844 -5.59 1 54.03 74 THR A C 1
ATOM 582 O O . THR A 1 74 ? 2.572 24.594 -4.75 1 54.03 74 THR A O 1
ATOM 585 N N . TYR A 1 75 ? 0.987 23.984 -6.277 1 54.22 75 TYR A N 1
ATOM 586 C CA . TYR A 1 75 ? 0.155 25.125 -5.938 1 54.22 75 TYR A CA 1
ATOM 587 C C . TYR A 1 75 ? -0.278 25.078 -4.477 1 54.22 75 TYR A C 1
ATOM 589 O O . TYR A 1 75 ? -0.207 26.078 -3.764 1 54.22 75 TYR A O 1
ATOM 597 N N . GLU A 1 76 ? -0.717 23.922 -4.125 1 55.59 76 GLU A N 1
ATOM 598 C CA . GLU A 1 76 ? -1.117 23.766 -2.73 1 55.59 76 GLU A CA 1
ATOM 599 C C . GLU A 1 76 ? 0.061 24 -1.79 1 55.59 76 GLU A C 1
ATOM 601 O O . GLU A 1 76 ? -0.094 24.641 -0.742 1 55.59 76 GLU A O 1
ATOM 606 N N . LYS A 1 77 ? 1.075 23.484 -2.262 1 55.69 77 LYS A N 1
ATOM 607 C CA . LYS A 1 77 ? 2.295 23.719 -1.494 1 55.69 77 LYS A CA 1
ATOM 608 C C . LYS A 1 77 ? 2.629 25.203 -1.442 1 55.69 77 LYS A C 1
ATOM 610 O O . LYS A 1 77 ? 3.021 25.719 -0.394 1 55.69 77 LYS A O 1
ATOM 615 N N . MET A 1 78 ? 2.502 25.734 -2.514 1 52.34 78 MET A N 1
ATOM 616 C CA . MET A 1 78 ? 2.74 27.172 -2.59 1 52.34 78 MET A CA 1
ATOM 617 C C . MET A 1 78 ? 1.795 27.938 -1.663 1 52.34 78 MET A C 1
ATOM 619 O O . MET A 1 78 ? 2.227 28.812 -0.911 1 52.34 78 MET A O 1
ATOM 623 N N . LEU A 1 79 ? 0.542 27.578 -1.923 1 49.84 79 LEU A N 1
ATOM 624 C CA . LEU A 1 79 ? -0.442 28.25 -1.077 1 49.84 79 LEU A CA 1
ATOM 625 C C . LEU A 1 79 ? -0.127 28.031 0.399 1 49.84 79 LEU A C 1
ATOM 627 O O . LEU A 1 79 ? -0.228 28.969 1.202 1 49.84 79 LEU A O 1
ATOM 631 N N . TYR A 1 80 ? 0.203 26.812 0.582 1 48.84 80 TYR A N 1
ATOM 632 C CA . TYR A 1 80 ? 0.59 26.5 1.95 1 48.84 80 TYR A CA 1
ATOM 633 C C . TYR A 1 80 ? 1.804 27.312 2.381 1 48.84 80 TYR A C 1
ATOM 635 O O . TYR A 1 80 ? 1.838 27.844 3.49 1 48.84 80 TYR A O 1
ATOM 643 N N . GLU A 1 81 ? 2.697 27.297 1.514 1 49.34 81 GLU A N 1
ATOM 644 C CA . GLU A 1 81 ? 3.908 28.047 1.814 1 49.34 81 GLU A CA 1
ATOM 645 C C . GLU A 1 81 ? 3.602 29.531 1.988 1 49.34 81 GLU A C 1
ATOM 647 O O . GLU A 1 81 ? 4.18 30.188 2.855 1 49.34 81 GLU A O 1
ATOM 652 N N . VAL A 1 82 ? 2.828 30 1.089 1 47.34 82 VAL A N 1
ATOM 653 C CA . VAL A 1 82 ? 2.447 31.406 1.19 1 47.34 82 VAL A CA 1
ATOM 654 C C . VAL A 1 82 ? 1.665 31.625 2.482 1 47.34 82 VAL A C 1
ATOM 656 O O . VAL A 1 82 ? 1.889 32.625 3.182 1 47.34 82 VAL A O 1
ATOM 659 N N . GLU A 1 83 ? 0.719 30.734 2.545 1 45.81 83 GLU A N 1
ATOM 660 C CA . GLU A 1 83 ? -0.04 30.844 3.785 1 45.81 83 GLU A CA 1
ATOM 661 C C . GLU A 1 83 ? 0.857 30.641 5.004 1 45.81 83 GLU A C 1
ATOM 663 O O . GLU A 1 83 ? 0.688 31.312 6.023 1 45.81 83 GLU A O 1
ATOM 668 N N . SER A 1 84 ? 1.631 29.609 4.766 1 44.16 84 SER A N 1
ATOM 669 C CA . SER A 1 84 ? 2.551 29.328 5.863 1 44.16 84 SER A CA 1
ATOM 670 C C . SER A 1 84 ? 3.637 30.391 5.957 1 44.16 84 SER A C 1
ATOM 672 O O . SER A 1 84 ? 4.355 30.469 6.957 1 44.16 84 SER A O 1
ATOM 674 N N . SER A 1 85 ? 4 30.922 4.801 1 44.66 85 SER A N 1
ATOM 675 C CA . SER A 1 85 ? 4.957 32 4.969 1 44.66 85 SER A CA 1
ATOM 676 C C . SER A 1 85 ? 4.551 32.938 6.117 1 44.66 85 SER A C 1
ATOM 678 O O . SER A 1 85 ? 5.406 33.531 6.777 1 44.66 85 SER A O 1
ATOM 680 N N . ASN A 1 86 ? 3.363 33.188 6.211 1 42.84 86 ASN A N 1
ATOM 681 C CA . ASN A 1 86 ? 3.027 33.938 7.418 1 42.84 86 ASN A CA 1
ATOM 682 C C . ASN A 1 86 ? 2.902 33.031 8.633 1 42.84 86 ASN A C 1
ATOM 684 O O . ASN A 1 86 ? 2.791 33.5 9.766 1 42.84 86 ASN A O 1
ATOM 688 N N . SER A 1 87 ? 2.486 31.766 8.406 1 48.47 87 SER A N 1
ATOM 689 C CA . SER A 1 87 ? 2.312 30.891 9.562 1 48.47 87 SER A CA 1
ATOM 690 C C . SER A 1 87 ? 3.584 30.109 9.867 1 48.47 87 SER A C 1
ATOM 692 O O . SER A 1 87 ? 4.391 29.859 8.969 1 48.47 87 SER A O 1
ATOM 694 N N . GLN A 1 88 ? 4.195 30.203 10.992 1 56.12 88 GLN A N 1
ATOM 695 C CA . GLN A 1 88 ? 5.297 29.469 11.602 1 56.12 88 GLN A CA 1
ATOM 696 C C . GLN A 1 88 ? 5.164 27.969 11.344 1 56.12 88 GLN A C 1
ATOM 698 O O . GLN A 1 88 ? 6.012 27.188 11.766 1 56.12 88 GLN A O 1
ATOM 703 N N . GLU A 1 89 ? 4.148 27.531 10.445 1 63.59 89 GLU A N 1
ATOM 704 C CA . GLU A 1 89 ? 3.949 26.094 10.297 1 63.59 89 GLU A CA 1
ATOM 705 C C . GLU A 1 89 ? 4.73 25.547 9.109 1 63.59 89 GLU A C 1
ATOM 707 O O . GLU A 1 89 ? 4.797 26.188 8.055 1 63.59 89 GLU A O 1
ATOM 712 N N . SER A 1 90 ? 5.641 24.531 9.344 1 77.88 90 SER A N 1
ATOM 713 C CA . SER A 1 90 ? 6.395 23.812 8.32 1 77.88 90 SER A CA 1
ATOM 714 C C . SER A 1 90 ? 5.648 22.578 7.852 1 77.88 90 SER A C 1
ATOM 716 O O . SER A 1 90 ? 5.266 21.734 8.672 1 77.88 90 SER A O 1
ATOM 718 N N . HIS A 1 91 ? 5.25 22.547 6.52 1 84.75 91 HIS A N 1
ATOM 719 C CA . HIS A 1 91 ? 4.621 21.375 5.93 1 84.75 91 HIS A CA 1
ATOM 720 C C . HIS A 1 91 ? 5.66 20.422 5.336 1 84.75 91 HIS A C 1
ATOM 722 O O . HIS A 1 91 ? 6.531 20.859 4.574 1 84.75 91 HIS A O 1
ATOM 728 N N . ILE A 1 92 ? 5.617 19.172 5.762 1 92.5 92 ILE A N 1
ATOM 729 C CA . ILE A 1 92 ? 6.555 18.172 5.25 1 92.5 92 ILE A CA 1
ATOM 730 C C . ILE A 1 92 ? 5.789 16.953 4.75 1 92.5 92 ILE A C 1
ATOM 732 O O . ILE A 1 92 ? 5.082 16.297 5.52 1 92.5 92 ILE A O 1
ATOM 736 N N . ASN A 1 93 ? 5.906 16.656 3.449 1 91.75 93 ASN A N 1
ATOM 737 C CA . ASN A 1 93 ? 5.355 15.445 2.852 1 91.75 93 ASN A CA 1
ATOM 738 C C . ASN A 1 93 ? 6.414 14.352 2.732 1 91.75 93 ASN A C 1
ATOM 740 O O . ASN A 1 93 ? 7.406 14.516 2.021 1 91.75 93 ASN A O 1
ATOM 744 N N . ILE A 1 94 ? 6.113 13.258 3.406 1 95.88 94 ILE A N 1
ATOM 745 C CA . ILE A 1 94 ? 7.055 12.141 3.408 1 95.88 94 ILE A CA 1
ATOM 746 C C . ILE A 1 94 ? 6.457 10.969 2.641 1 95.88 94 ILE A C 1
ATOM 748 O O . ILE A 1 94 ? 5.309 10.578 2.877 1 95.88 94 ILE A O 1
ATOM 752 N N . ASP A 1 95 ? 7.199 10.469 1.711 1 93.38 95 ASP A N 1
ATOM 753 C CA . ASP A 1 95 ? 6.754 9.25 1.037 1 93.38 95 ASP A CA 1
ATOM 754 C C . ASP A 1 95 ? 7.816 8.156 1.112 1 93.38 95 ASP A C 1
ATOM 756 O O . ASP A 1 95 ? 8.961 8.43 1.476 1 93.38 95 ASP A O 1
ATOM 760 N N . GLY A 1 96 ? 7.395 6.992 0.834 1 91.88 96 GLY A N 1
ATOM 761 C CA . GLY A 1 96 ? 8.25 5.816 0.843 1 91.88 96 GLY A CA 1
ATOM 762 C C . GLY A 1 96 ? 7.566 4.574 0.31 1 91.88 96 GLY A C 1
ATOM 763 O O . GLY A 1 96 ? 6.371 4.598 0.009 1 91.88 96 GLY A O 1
ATOM 764 N N . ILE A 1 97 ? 8.414 3.627 0.161 1 88.06 97 ILE A N 1
ATOM 765 C CA . ILE A 1 97 ? 7.828 2.354 -0.243 1 88.06 97 ILE A CA 1
ATOM 766 C C . ILE A 1 97 ? 6.891 1.847 0.85 1 88.06 97 ILE A C 1
ATOM 768 O O . ILE A 1 97 ? 7.047 2.193 2.021 1 88.06 97 ILE A O 1
ATOM 772 N N . ASN A 1 98 ? 6.02 1.044 0.47 1 87.75 98 ASN A N 1
ATOM 773 C CA . ASN A 1 98 ? 4.902 0.633 1.31 1 87.75 98 ASN A CA 1
ATOM 774 C C . ASN A 1 98 ? 5.379 0.026 2.625 1 87.75 98 ASN A C 1
ATOM 776 O O . ASN A 1 98 ? 4.898 0.398 3.697 1 87.75 98 ASN A O 1
ATOM 780 N N . ILE A 1 99 ? 6.281 -0.852 2.598 1 89.81 99 ILE A N 1
ATOM 781 C CA . ILE A 1 99 ? 6.699 -1.568 3.797 1 89.81 99 ILE A CA 1
ATOM 782 C C . ILE A 1 99 ? 7.305 -0.587 4.797 1 89.81 99 ILE A C 1
ATOM 784 O O . ILE A 1 99 ? 7.105 -0.725 6.008 1 89.81 99 ILE A O 1
ATOM 788 N N . LEU A 1 100 ? 7.984 0.424 4.355 1 93.56 100 LEU A N 1
ATOM 789 C CA . LEU A 1 100 ? 8.586 1.417 5.238 1 93.56 100 LEU A CA 1
ATOM 790 C C . LEU A 1 100 ? 7.527 2.377 5.781 1 93.56 100 LEU A C 1
ATOM 792 O O . LEU A 1 100 ? 7.566 2.752 6.953 1 93.56 100 LEU A O 1
ATOM 796 N N . THR A 1 101 ? 6.602 2.758 4.934 1 93.94 101 THR A N 1
ATOM 797 C CA . THR A 1 101 ? 5.57 3.707 5.332 1 93.94 101 THR A CA 1
ATOM 798 C C . THR A 1 101 ? 4.535 3.033 6.227 1 93.94 101 THR A C 1
ATOM 800 O O . THR A 1 101 ? 3.736 3.709 6.883 1 93.94 101 THR A O 1
ATOM 803 N N . SER A 1 102 ? 4.59 1.771 6.309 1 92 102 SER A N 1
ATOM 804 C CA . SER A 1 102 ? 3.637 1.06 7.152 1 92 102 SER A CA 1
ATOM 805 C C . SER A 1 102 ? 4.312 0.52 8.414 1 92 102 SER A C 1
ATOM 807 O O . SER A 1 102 ? 3.672 -0.155 9.227 1 92 102 SER A O 1
ATOM 809 N N . THR A 1 103 ? 5.574 0.795 8.578 1 93.06 103 THR A N 1
ATOM 810 C CA . THR A 1 103 ? 6.273 0.263 9.742 1 93.06 103 THR A CA 1
ATOM 811 C C . THR A 1 103 ? 7.164 1.33 10.367 1 93.06 103 THR A C 1
ATOM 813 O O . THR A 1 103 ? 6.734 2.057 11.266 1 93.06 103 THR A O 1
ATOM 816 N N . LEU A 1 104 ? 8.297 1.618 9.742 1 94.94 104 LEU A N 1
ATOM 817 C CA . LEU A 1 104 ? 9.367 2.389 10.359 1 94.94 104 LEU A CA 1
ATOM 818 C C . LEU A 1 104 ? 9.047 3.879 10.344 1 94.94 104 LEU A C 1
ATOM 820 O O . LEU A 1 104 ? 9.266 4.578 11.336 1 94.94 104 LEU A O 1
ATOM 824 N N . ILE A 1 105 ? 8.484 4.324 9.289 1 97.44 105 ILE A N 1
ATOM 825 C CA . ILE A 1 105 ? 8.359 5.762 9.078 1 97.44 105 ILE A CA 1
ATOM 826 C C . ILE A 1 105 ? 7.32 6.336 10.047 1 97.44 105 ILE A C 1
ATOM 828 O O . ILE A 1 105 ? 7.598 7.305 10.758 1 97.44 105 ILE A O 1
ATOM 832 N N . PRO A 1 106 ? 6.176 5.754 10.156 1 97.44 106 PRO A N 1
ATOM 833 C CA . PRO A 1 106 ? 5.211 6.309 11.102 1 97.44 106 PRO A CA 1
ATOM 834 C C . PRO A 1 106 ? 5.703 6.25 12.547 1 97.44 106 PRO A C 1
ATOM 836 O O . PRO A 1 106 ? 5.469 7.184 13.32 1 97.44 106 PRO A O 1
ATOM 839 N N . SER A 1 107 ? 6.367 5.219 12.922 1 96.31 107 SER A N 1
ATOM 840 C CA . SER A 1 107 ? 6.93 5.113 14.266 1 96.31 107 SER A CA 1
ATOM 841 C C . SER A 1 107 ? 7.949 6.215 14.523 1 96.31 107 SER A C 1
ATOM 843 O O . SER A 1 107 ? 7.961 6.816 15.594 1 96.31 107 SER A O 1
ATOM 845 N N . ALA A 1 108 ? 8.75 6.402 13.562 1 97.62 108 ALA A N 1
ATOM 846 C CA . ALA A 1 108 ? 9.781 7.426 13.688 1 97.62 108 ALA A CA 1
ATOM 847 C C . ALA A 1 108 ? 9.172 8.82 13.82 1 97.62 108 ALA A C 1
ATOM 849 O O . ALA A 1 108 ? 9.586 9.609 14.672 1 97.62 108 ALA A O 1
ATOM 850 N N . ILE A 1 109 ? 8.164 9.086 13 1 98 109 ILE A N 1
ATOM 851 C CA . ILE A 1 109 ? 7.523 10.398 13.008 1 98 109 ILE A CA 1
ATOM 852 C C . ILE A 1 109 ? 6.82 10.625 14.344 1 98 109 ILE A C 1
ATOM 854 O O . ILE A 1 109 ? 6.898 11.711 14.914 1 98 109 ILE A O 1
ATOM 858 N N . SER A 1 110 ? 6.168 9.617 14.82 1 97.19 110 SER A N 1
ATOM 859 C CA . SER A 1 110 ? 5.496 9.734 16.109 1 97.19 110 SER A CA 1
ATOM 860 C C . SER A 1 110 ? 6.492 10.039 17.219 1 97.19 110 SER A C 1
ATOM 862 O O . SER A 1 110 ? 6.188 10.805 18.141 1 97.19 110 SER A O 1
ATOM 864 N N . LYS A 1 111 ? 7.59 9.43 17.078 1 95.75 111 LYS A N 1
ATOM 865 C CA . LYS A 1 111 ? 8.609 9.602 18.109 1 95.75 111 LYS A CA 1
ATOM 866 C C . LYS A 1 111 ? 9.203 11.008 18.078 1 95.75 111 LYS A C 1
ATOM 868 O O . LYS A 1 111 ? 9.5 11.594 19.125 1 95.75 111 LYS A O 1
ATOM 873 N N . ILE A 1 112 ? 9.344 11.578 16.922 1 96.94 112 ILE A N 1
ATOM 874 C CA . ILE A 1 112 ? 10.094 12.836 16.859 1 96.94 112 ILE A CA 1
ATOM 875 C C . ILE A 1 112 ? 9.117 14.016 16.844 1 96.94 112 ILE A C 1
ATOM 877 O O . ILE A 1 112 ? 9.531 15.164 17.031 1 96.94 112 ILE A O 1
ATOM 881 N N . LYS A 1 113 ? 7.867 13.766 16.625 1 95.62 113 LYS A N 1
ATOM 882 C CA . LYS A 1 113 ? 6.883 14.82 16.406 1 95.62 113 LYS A CA 1
ATOM 883 C C . LYS A 1 113 ? 6.859 15.797 17.578 1 95.62 113 LYS A C 1
ATOM 885 O O . LYS A 1 113 ? 6.641 17 17.391 1 95.62 113 LYS A O 1
ATOM 890 N N . ARG A 1 114 ? 7.039 15.391 18.734 1 92.19 114 ARG A N 1
ATOM 891 C CA . ARG A 1 114 ? 7.008 16.234 19.922 1 92.19 114 ARG A CA 1
ATOM 892 C C . ARG A 1 114 ? 8.047 17.344 19.828 1 92.19 114 ARG A C 1
ATOM 894 O O . ARG A 1 114 ? 7.828 18.453 20.312 1 92.19 114 ARG A O 1
ATOM 901 N N . SER A 1 115 ? 9.117 17.062 19.219 1 95 115 SER A N 1
ATOM 902 C CA . SER A 1 115 ? 10.195 18.031 19.062 1 95 115 SER A CA 1
ATOM 903 C C . SER A 1 115 ? 9.906 19 17.922 1 95 115 SER A C 1
ATOM 905 O O . SER A 1 115 ? 10.57 20.031 17.797 1 95 115 SER A O 1
ATOM 907 N N . PHE A 1 116 ? 8.875 18.672 17.188 1 94.75 116 PHE A N 1
ATOM 908 C CA . PHE A 1 116 ? 8.523 19.5 16.047 1 94.75 116 PHE A CA 1
ATOM 909 C C . PHE A 1 116 ? 7.023 19.766 16 1 94.75 116 PHE A C 1
ATOM 911 O O . PHE A 1 116 ? 6.363 19.453 15.008 1 94.75 116 PHE A O 1
ATOM 918 N N . PRO A 1 117 ? 6.527 20.422 16.984 1 91 117 PRO A N 1
ATOM 919 C CA . PRO A 1 117 ? 5.078 20.562 17.141 1 91 117 PRO A CA 1
ATOM 920 C C . PRO A 1 117 ? 4.441 21.391 16.031 1 91 117 PRO A C 1
ATOM 922 O O . PRO A 1 117 ? 3.26 21.219 15.719 1 91 117 PRO A O 1
ATOM 925 N N . ASN A 1 118 ? 5.152 22.219 15.328 1 89.31 118 ASN A N 1
ATOM 926 C CA . ASN A 1 118 ? 4.578 23.109 14.336 1 89.31 118 ASN A CA 1
ATOM 927 C C . ASN A 1 118 ? 4.645 22.516 12.93 1 89.31 118 ASN A C 1
ATOM 929 O O . ASN A 1 118 ? 4.152 23.109 11.969 1 89.31 118 ASN A O 1
ATOM 933 N N . HIS A 1 119 ? 5.254 21.375 12.867 1 92.38 119 HIS A N 1
ATOM 934 C CA . HIS A 1 119 ? 5.336 20.703 11.57 1 92.38 119 HIS A CA 1
ATOM 935 C C . HIS A 1 119 ? 4.039 19.969 11.25 1 92.38 119 HIS A C 1
ATOM 937 O O . HIS A 1 119 ? 3.502 19.25 12.086 1 92.38 119 HIS A O 1
ATOM 943 N N . ILE A 1 120 ? 3.5 20.25 10.117 1 91.31 120 ILE A N 1
ATOM 944 C CA . ILE A 1 120 ? 2.383 19.484 9.578 1 91.31 120 ILE A CA 1
ATOM 945 C C . ILE A 1 120 ? 2.91 18.391 8.641 1 91.31 120 ILE A C 1
ATOM 947 O O . ILE A 1 120 ? 3.432 18.688 7.566 1 91.31 120 ILE A O 1
ATOM 951 N N . ILE A 1 121 ? 2.758 17.188 9.055 1 95.62 121 ILE A N 1
ATOM 952 C CA . ILE A 1 121 ? 3.439 16.078 8.383 1 95.62 121 ILE A CA 1
ATOM 953 C C . ILE A 1 121 ? 2.412 15.156 7.738 1 95.62 121 ILE A C 1
ATOM 955 O O . ILE A 1 121 ? 1.39 14.836 8.344 1 95.62 121 ILE A O 1
ATOM 959 N N . LYS A 1 122 ? 2.676 14.789 6.516 1 94.06 122 LYS A N 1
ATOM 960 C CA . LYS A 1 122 ? 1.901 13.789 5.781 1 94.06 122 LYS A CA 1
ATOM 961 C C . LYS A 1 122 ? 2.787 12.641 5.324 1 94.06 122 LYS A C 1
ATOM 963 O O . LYS A 1 122 ? 3.873 12.859 4.781 1 94.06 122 LYS A O 1
ATOM 968 N N . ILE A 1 123 ? 2.326 11.414 5.574 1 95.69 123 ILE A N 1
ATOM 969 C CA . ILE A 1 123 ? 3.025 10.211 5.133 1 95.69 123 ILE A CA 1
ATOM 970 C C . ILE A 1 123 ? 2.205 9.508 4.055 1 95.69 123 ILE A C 1
ATOM 972 O O . ILE A 1 123 ? 1.02 9.227 4.246 1 95.69 123 ILE A O 1
ATOM 976 N N . THR A 1 124 ? 2.855 9.211 2.943 1 90.69 124 THR A N 1
ATOM 977 C CA . THR A 1 124 ? 2.17 8.523 1.856 1 90.69 124 THR A CA 1
ATOM 978 C C . THR A 1 124 ? 3.021 7.371 1.323 1 90.69 124 THR A C 1
ATOM 980 O O . THR A 1 124 ? 4.25 7.461 1.298 1 90.69 124 THR A O 1
ATOM 983 N N . SER A 1 125 ? 2.266 6.371 0.958 1 87.44 125 SER A N 1
ATOM 984 C CA . SER A 1 125 ? 2.959 5.254 0.325 1 87.44 125 SER A CA 1
ATOM 985 C C . SER A 1 125 ? 3.096 5.465 -1.179 1 87.44 125 SER A C 1
ATOM 987 O O . SER A 1 125 ? 2.164 5.945 -1.829 1 87.44 125 SER A O 1
ATOM 989 N N . SER A 1 126 ? 4.234 5.227 -1.659 1 76.56 126 SER A N 1
ATOM 990 C CA . SER A 1 126 ? 4.453 5.344 -3.098 1 76.56 126 SER A CA 1
ATOM 991 C C . SER A 1 126 ? 5.148 4.105 -3.652 1 76.56 126 SER A C 1
ATOM 993 O O . SER A 1 126 ? 5.785 3.357 -2.906 1 76.56 126 SER A O 1
ATOM 995 N N . GLU A 1 127 ? 4.73 3.855 -4.871 1 64.38 127 GLU A N 1
ATOM 996 C CA . GLU A 1 127 ? 5.512 2.824 -5.547 1 64.38 127 GLU A CA 1
ATOM 997 C C . GLU A 1 127 ? 6.969 3.254 -5.707 1 64.38 127 GLU A C 1
ATOM 999 O O . GLU A 1 127 ? 7.266 4.449 -5.766 1 64.38 127 GLU A O 1
ATOM 1004 N N . ASP A 1 128 ? 7.93 2.404 -5.316 1 53.78 128 ASP A N 1
ATOM 1005 C CA . ASP A 1 128 ? 9.359 2.686 -5.344 1 53.78 128 ASP A CA 1
ATOM 1006 C C . ASP A 1 128 ? 9.719 3.617 -6.5 1 53.78 128 ASP A C 1
ATOM 1008 O O . ASP A 1 128 ? 10.617 4.449 -6.375 1 53.78 128 ASP A O 1
ATOM 1012 N N . ASN A 1 129 ? 9.078 3.404 -7.508 1 52.25 129 ASN A N 1
ATOM 1013 C CA . ASN A 1 129 ? 9.477 4.234 -8.641 1 52.25 129 ASN A CA 1
ATOM 1014 C C . ASN A 1 129 ? 8.617 5.496 -8.734 1 52.25 129 ASN A C 1
ATOM 1016 O O . ASN A 1 129 ? 8.445 6.047 -9.828 1 52.25 129 ASN A O 1
ATOM 1020 N N . SER A 1 130 ? 8.297 5.82 -7.516 1 62.09 130 SER A N 1
ATOM 1021 C CA . SER A 1 130 ? 7.441 7.004 -7.582 1 62.09 130 SER A CA 1
ATOM 1022 C C . SER A 1 130 ? 8.266 8.266 -7.797 1 62.09 130 SER A C 1
ATOM 1024 O O . SER A 1 130 ? 9.383 8.383 -7.281 1 62.09 130 SER A O 1
ATOM 1026 N N . ASN A 1 131 ? 8.125 8.977 -8.828 1 63 131 ASN A N 1
ATOM 1027 C CA . ASN A 1 131 ? 8.75 10.242 -9.188 1 63 131 ASN A CA 1
ATOM 1028 C C . ASN A 1 131 ? 8.203 11.391 -8.352 1 63 131 ASN A C 1
ATOM 1030 O O . ASN A 1 131 ? 8.227 12.547 -8.781 1 63 131 ASN A O 1
ATOM 1034 N N . ASN A 1 132 ? 7.75 10.859 -7.16 1 74.94 132 ASN A N 1
ATOM 1035 C CA . ASN A 1 132 ? 7.133 11.898 -6.344 1 74.94 132 ASN A CA 1
ATOM 1036 C C . ASN A 1 132 ? 8.156 12.93 -5.887 1 74.94 132 ASN A C 1
ATOM 1038 O O . ASN A 1 132 ? 7.891 14.133 -5.91 1 74.94 132 ASN A O 1
ATOM 1042 N N . ILE A 1 133 ? 9.305 12.43 -5.5 1 80.75 133 ILE A N 1
ATOM 1043 C CA . ILE A 1 133 ? 10.328 13.336 -4.996 1 80.75 133 ILE A CA 1
ATOM 1044 C C . ILE A 1 133 ? 10.898 14.172 -6.145 1 80.75 133 ILE A C 1
ATOM 1046 O O . ILE A 1 133 ? 11.266 15.328 -5.953 1 80.75 133 ILE A O 1
ATOM 1050 N N . ILE A 1 134 ? 10.922 13.523 -7.242 1 73.62 134 ILE A N 1
ATOM 1051 C CA . ILE A 1 134 ? 11.477 14.188 -8.422 1 73.62 134 ILE A CA 1
ATOM 1052 C C . ILE A 1 134 ? 10.539 15.305 -8.867 1 73.62 134 ILE A C 1
ATOM 1054 O O . ILE A 1 134 ? 10.992 16.375 -9.289 1 73.62 134 ILE A O 1
ATOM 1058 N N . HIS A 1 135 ? 9.312 15.031 -8.688 1 65.31 135 HIS A N 1
ATOM 1059 C CA . HIS A 1 135 ? 8.312 15.992 -9.156 1 65.31 135 HIS A CA 1
ATOM 1060 C C . HIS A 1 135 ? 7.848 16.891 -8.016 1 65.31 135 HIS A C 1
ATOM 1062 O O . HIS A 1 135 ? 6.824 17.578 -8.133 1 65.31 135 HIS A O 1
ATOM 1068 N N . ASN A 1 136 ? 8.461 16.797 -6.957 1 68.75 136 ASN A N 1
ATOM 1069 C CA . ASN A 1 136 ? 8.242 17.672 -5.816 1 68.75 136 ASN A CA 1
ATOM 1070 C C . ASN A 1 136 ? 6.875 17.422 -5.18 1 68.75 136 ASN A C 1
ATOM 1072 O O . ASN A 1 136 ? 6.258 18.344 -4.641 1 68.75 136 ASN A O 1
ATOM 1076 N N . ILE A 1 137 ? 6.441 16.266 -5.414 1 72.94 137 ILE A N 1
ATOM 1077 C CA . ILE A 1 137 ? 5.207 15.859 -4.75 1 72.94 137 ILE A CA 1
ATOM 1078 C C . ILE A 1 137 ? 5.488 15.523 -3.289 1 72.94 137 ILE A C 1
ATOM 1080 O O . ILE A 1 137 ? 4.668 15.805 -2.412 1 72.94 137 ILE A O 1
ATOM 1084 N N . SER A 1 138 ? 6.562 14.945 -3.084 1 86.81 138 SER A N 1
ATOM 1085 C CA . SER A 1 138 ? 7.039 14.695 -1.729 1 86.81 138 SER A CA 1
ATOM 1086 C C . SER A 1 138 ? 8.305 15.492 -1.431 1 86.81 138 SER A C 1
ATOM 1088 O O . SER A 1 138 ? 9.039 15.859 -2.348 1 86.81 138 SER A O 1
ATOM 1090 N N . ASP A 1 139 ? 8.453 15.82 -0.144 1 89.81 139 ASP A N 1
ATOM 1091 C CA . ASP A 1 139 ? 9.625 16.562 0.306 1 89.81 139 ASP A CA 1
ATOM 1092 C C . ASP A 1 139 ? 10.758 15.609 0.696 1 89.81 139 ASP A C 1
ATOM 1094 O O . ASP A 1 139 ? 11.93 15.93 0.522 1 89.81 139 ASP A O 1
ATOM 1098 N N . ILE A 1 140 ? 10.359 14.516 1.281 1 95 140 ILE A N 1
ATOM 1099 C CA . ILE A 1 140 ? 11.289 13.484 1.731 1 95 140 ILE A CA 1
ATOM 1100 C C . ILE A 1 140 ? 10.828 12.117 1.237 1 95 140 ILE A C 1
ATOM 1102 O O . ILE A 1 140 ? 9.633 11.805 1.294 1 95 140 ILE A O 1
ATOM 1106 N N . ASN A 1 141 ? 11.734 11.367 0.705 1 95 141 ASN A N 1
ATOM 1107 C CA . ASN A 1 141 ? 11.484 9.992 0.286 1 95 141 ASN A CA 1
ATOM 1108 C C . ASN A 1 141 ? 12.43 9.016 0.977 1 95 141 ASN A C 1
ATOM 1110 O O . ASN A 1 141 ? 13.633 9.273 1.074 1 95 141 ASN A O 1
ATOM 1114 N N . ILE A 1 142 ? 11.852 7.992 1.521 1 95.44 142 ILE A N 1
ATOM 1115 C CA . ILE A 1 142 ? 12.656 6.922 2.094 1 95.44 142 ILE A CA 1
ATOM 1116 C C . ILE A 1 142 ? 12.375 5.613 1.354 1 95.44 142 ILE A C 1
ATOM 1118 O O . ILE A 1 142 ? 11.242 5.121 1.355 1 95.44 142 ILE A O 1
ATOM 1122 N N . SER A 1 143 ? 13.391 5.098 0.716 1 93 143 SER A N 1
ATOM 1123 C CA . SER A 1 143 ? 13.234 3.92 -0.132 1 93 143 SER A CA 1
ATOM 1124 C C . SER A 1 143 ? 14.57 3.227 -0.375 1 93 143 SER A C 1
ATOM 1126 O O . SER A 1 143 ? 15.539 3.465 0.348 1 93 143 SER A O 1
ATOM 1128 N N . TYR A 1 144 ? 14.57 2.318 -1.349 1 90.81 144 TYR A N 1
ATOM 1129 C CA . TYR A 1 144 ? 15.789 1.607 -1.722 1 90.81 144 TYR A CA 1
ATOM 1130 C C . TYR A 1 144 ? 16.312 2.102 -3.061 1 90.81 144 TYR A C 1
ATOM 1132 O O . TYR A 1 144 ? 17.094 1.409 -3.723 1 90.81 144 TYR A O 1
ATOM 1140 N N . ASN A 1 145 ? 15.836 3.283 -3.391 1 87.75 145 ASN A N 1
ATOM 1141 C CA . ASN A 1 145 ? 16.297 3.906 -4.629 1 87.75 145 ASN A CA 1
ATOM 1142 C C . ASN A 1 145 ? 17.203 5.102 -4.352 1 87.75 145 ASN A C 1
ATOM 1144 O O . ASN A 1 145 ? 16.922 5.906 -3.463 1 87.75 145 ASN A O 1
ATOM 1148 N N . ASN A 1 146 ? 18.203 5.117 -5.121 1 89.19 146 ASN A N 1
ATOM 1149 C CA . ASN A 1 146 ? 19.125 6.242 -5.105 1 89.19 146 ASN A CA 1
ATOM 1150 C C . ASN A 1 146 ? 18.797 7.266 -6.184 1 89.19 146 ASN A C 1
ATOM 1152 O O . ASN A 1 146 ? 18.719 6.922 -7.367 1 89.19 146 ASN A O 1
ATOM 1156 N N . TYR A 1 147 ? 18.641 8.508 -5.809 1 85.06 147 TYR A N 1
ATOM 1157 C CA . TYR A 1 147 ? 18.25 9.547 -6.758 1 85.06 147 TYR A CA 1
ATOM 1158 C C . TYR A 1 147 ? 19.359 10.555 -6.961 1 85.06 147 TYR A C 1
ATOM 1160 O O . TYR A 1 147 ? 19.125 11.703 -7.34 1 85.06 147 TYR A O 1
ATOM 1168 N N . ASN A 1 148 ? 20.531 10.227 -6.672 1 84.38 148 ASN A N 1
ATOM 1169 C CA . ASN A 1 148 ? 21.656 11.148 -6.766 1 84.38 148 ASN A CA 1
ATOM 1170 C C . ASN A 1 148 ? 21.844 11.648 -8.195 1 84.38 148 ASN A C 1
ATOM 1172 O O . ASN A 1 148 ? 22.484 12.688 -8.406 1 84.38 148 ASN A O 1
ATOM 1176 N N . ASN A 1 149 ? 21.297 11 -9.156 1 78.69 149 ASN A N 1
ATOM 1177 C CA . ASN A 1 149 ? 21.453 11.414 -10.547 1 78.69 149 ASN A CA 1
ATOM 1178 C C . ASN A 1 149 ? 20.469 12.523 -10.914 1 78.69 149 ASN A C 1
ATOM 1180 O O . ASN A 1 149 ? 20.516 13.062 -12.023 1 78.69 149 ASN A O 1
ATOM 1184 N N . ILE A 1 150 ? 19.609 12.789 -10.07 1 74.38 150 ILE A N 1
ATOM 1185 C CA . ILE A 1 150 ? 18.625 13.852 -10.297 1 74.38 150 ILE A CA 1
ATOM 1186 C C . ILE A 1 150 ? 19.109 15.148 -9.648 1 74.38 150 ILE A C 1
ATOM 1188 O O . ILE A 1 150 ? 19.469 15.164 -8.469 1 74.38 150 ILE A O 1
ATOM 1192 N N . ASN A 1 151 ? 19.047 16.156 -10.43 1 76.75 151 ASN A N 1
ATOM 1193 C CA . ASN A 1 151 ? 19.531 17.438 -9.953 1 76.75 151 ASN A CA 1
ATOM 1194 C C . ASN A 1 151 ? 18.719 17.938 -8.766 1 76.75 151 ASN A C 1
ATOM 1196 O O . ASN A 1 151 ? 17.516 17.734 -8.703 1 76.75 151 ASN A O 1
ATOM 1200 N N . SER A 1 152 ? 19.391 18.453 -7.742 1 82.81 152 SER A N 1
ATOM 1201 C CA . SER A 1 152 ? 18.812 19.156 -6.594 1 82.81 152 SER A CA 1
ATOM 1202 C C . SER A 1 152 ? 18.344 18.172 -5.527 1 82.81 152 SER A C 1
ATOM 1204 O O . SER A 1 152 ? 17.875 18.578 -4.469 1 82.81 152 SER A O 1
ATOM 1206 N N . ILE A 1 153 ? 18.406 16.875 -5.902 1 89.62 153 ILE A N 1
ATOM 1207 C CA . ILE A 1 153 ? 18.016 15.867 -4.918 1 89.62 153 ILE A CA 1
ATOM 1208 C C . ILE A 1 153 ? 19.266 15.242 -4.293 1 89.62 153 ILE A C 1
ATOM 1210 O O . ILE A 1 153 ? 20.203 14.867 -5 1 89.62 153 ILE A O 1
ATOM 1214 N N . VAL A 1 154 ? 19.297 15.18 -3.029 1 92.88 154 VAL A N 1
ATOM 1215 C CA . VAL A 1 154 ? 20.344 14.516 -2.277 1 92.88 154 VAL A CA 1
ATOM 1216 C C . VAL A 1 154 ? 19.859 13.141 -1.808 1 92.88 154 VAL A C 1
ATOM 1218 O O . VAL A 1 154 ? 18.766 13.016 -1.263 1 92.88 154 VAL A O 1
ATOM 1221 N N . SER A 1 155 ? 20.609 12.148 -2.064 1 95.25 155 SER A N 1
ATOM 1222 C CA . SER A 1 155 ? 20.344 10.805 -1.57 1 95.25 155 SER A CA 1
ATOM 1223 C C . SER A 1 155 ? 21.391 10.375 -0.545 1 95.25 155 SER A C 1
ATOM 1225 O O . SER A 1 155 ? 22.578 10.266 -0.87 1 95.25 155 SER A O 1
ATOM 1227 N N . LYS A 1 156 ? 20.969 10.125 0.635 1 96.25 156 LYS A N 1
ATOM 1228 C CA . LYS A 1 156 ? 21.859 9.641 1.688 1 96.25 156 LYS A CA 1
ATOM 1229 C C . LYS A 1 156 ? 21.547 8.188 2.041 1 96.25 156 LYS A C 1
ATOM 1231 O O . LYS A 1 156 ? 20.422 7.848 2.367 1 96.25 156 LYS A O 1
ATOM 1236 N N . GLU A 1 157 ? 22.547 7.391 1.932 1 96.88 157 GLU A N 1
ATOM 1237 C CA . GLU A 1 157 ? 22.391 6.016 2.398 1 96.88 157 GLU A CA 1
ATOM 1238 C C . GLU A 1 157 ? 22.297 5.957 3.92 1 96.88 157 GLU A C 1
ATOM 1240 O O . GLU A 1 157 ? 23.188 6.445 4.621 1 96.88 157 GLU A O 1
ATOM 1245 N N . ILE A 1 158 ? 21.297 5.305 4.402 1 96.88 158 ILE A N 1
ATOM 1246 C CA . ILE A 1 158 ? 21.125 5.344 5.852 1 96.88 158 ILE A CA 1
ATOM 1247 C C . ILE A 1 158 ? 21.203 3.928 6.418 1 96.88 158 ILE A C 1
ATOM 1249 O O . ILE A 1 158 ? 21.281 3.744 7.637 1 96.88 158 ILE A O 1
ATOM 1253 N N . TYR A 1 159 ? 21.141 2.926 5.535 1 96.38 159 TYR A N 1
ATOM 1254 C CA . TYR A 1 159 ? 21.188 1.559 6.039 1 96.38 159 TYR A CA 1
ATOM 1255 C C . TYR A 1 159 ? 21.625 0.589 4.945 1 96.38 159 TYR A C 1
ATOM 1257 O O . TYR A 1 159 ? 21.016 0.552 3.869 1 96.38 159 TYR A O 1
ATOM 1265 N N . SER A 1 160 ? 22.719 -0.164 5.18 1 96.12 160 SER A N 1
ATOM 1266 C CA . SER A 1 160 ? 23.109 -1.29 4.336 1 96.12 160 SER A CA 1
ATOM 1267 C C . SER A 1 160 ? 22.281 -2.533 4.664 1 96.12 160 SER A C 1
ATOM 1269 O O . SER A 1 160 ? 22.438 -3.123 5.734 1 96.12 160 SER A O 1
ATOM 1271 N N . ASP A 1 161 ? 21.453 -2.926 3.723 1 94.94 161 ASP A N 1
ATOM 1272 C CA . ASP A 1 161 ? 20.453 -3.955 3.957 1 94.94 161 ASP A CA 1
ATOM 1273 C C . ASP A 1 161 ? 20.625 -5.125 2.99 1 94.94 161 ASP A C 1
ATOM 1275 O O . ASP A 1 161 ? 21.641 -5.215 2.293 1 94.94 161 ASP A O 1
ATOM 1279 N N . ARG A 1 162 ? 19.766 -6.059 3.084 1 95.62 162 ARG A N 1
ATOM 1280 C CA . ARG A 1 162 ? 19.672 -7.195 2.176 1 95.62 162 ARG A CA 1
ATOM 1281 C C . ARG A 1 162 ? 18.281 -7.828 2.244 1 95.62 162 ARG A C 1
ATOM 1283 O O . ARG A 1 162 ? 17.547 -7.641 3.225 1 95.62 162 ARG A O 1
ATOM 1290 N N . ILE A 1 163 ? 17.984 -8.516 1.179 1 96.25 163 ILE A N 1
ATOM 1291 C CA . ILE A 1 163 ? 16.75 -9.289 1.216 1 96.25 163 ILE A CA 1
ATOM 1292 C C . ILE A 1 163 ? 17.016 -10.656 1.841 1 96.25 163 ILE A C 1
ATOM 1294 O O . ILE A 1 163 ? 18 -11.312 1.518 1 96.25 163 ILE A O 1
ATOM 1298 N N . VAL A 1 164 ? 16.188 -11.086 2.738 1 97.25 164 VAL A N 1
ATOM 1299 C CA . VAL A 1 164 ? 16.281 -12.398 3.365 1 97.25 164 VAL A CA 1
ATOM 1300 C C . VAL A 1 164 ? 15 -13.188 3.121 1 97.25 164 VAL A C 1
ATOM 1302 O O . VAL A 1 164 ? 13.938 -12.609 2.875 1 97.25 164 VAL A O 1
ATOM 1305 N N . PHE A 1 165 ? 15.125 -14.492 3.203 1 98.38 165 PHE A N 1
ATOM 1306 C CA . PHE A 1 165 ? 13.961 -15.367 3.137 1 98.38 165 PHE A CA 1
ATOM 1307 C C . PHE A 1 165 ? 13.43 -15.664 4.531 1 98.38 165 PHE A C 1
ATOM 1309 O O . PHE A 1 165 ? 14.211 -15.867 5.469 1 98.38 165 PHE A O 1
ATOM 1316 N N . VAL A 1 166 ? 12.117 -15.648 4.633 1 98.5 166 VAL A N 1
ATOM 1317 C CA . VAL A 1 166 ? 11.508 -15.828 5.945 1 98.5 166 VAL A CA 1
ATOM 1318 C C . VAL A 1 166 ? 10.352 -16.812 5.852 1 98.5 166 VAL A C 1
ATOM 1320 O O . VAL A 1 166 ? 9.766 -17 4.785 1 98.5 166 VAL A O 1
ATOM 1323 N N . ALA A 1 167 ? 10.102 -17.484 6.957 1 98.62 167 ALA A N 1
ATOM 1324 C CA . ALA A 1 167 ? 8.977 -18.406 7.129 1 98.62 167 ALA A CA 1
ATOM 1325 C C . ALA A 1 167 ? 8.391 -18.297 8.531 1 98.62 167 ALA A C 1
ATOM 1327 O O . ALA A 1 167 ? 8.953 -17.609 9.398 1 98.62 167 ALA A O 1
ATOM 1328 N N . ASP A 1 168 ? 7.172 -18.859 8.648 1 98.12 168 ASP A N 1
ATOM 1329 C CA . ASP A 1 168 ? 6.625 -19.016 9.992 1 98.12 168 ASP A CA 1
ATOM 1330 C C . ASP A 1 168 ? 7.586 -19.797 10.891 1 98.12 168 ASP A C 1
ATOM 1332 O O . ASP A 1 168 ? 8.336 -20.656 10.414 1 98.12 168 ASP A O 1
ATOM 1336 N N . SER A 1 169 ? 7.527 -19.5 12.203 1 97.12 169 SER A N 1
ATOM 1337 C CA . SER A 1 169 ? 8.422 -20.156 13.148 1 97.12 169 SER A CA 1
ATOM 1338 C C . SER A 1 169 ? 8.211 -21.672 13.156 1 97.12 169 SER A C 1
ATOM 1340 O O . SER A 1 169 ? 9.117 -22.422 13.523 1 97.12 169 SER A O 1
ATOM 1342 N N . THR A 1 170 ? 7.09 -22.125 12.703 1 96.81 170 THR A N 1
ATOM 1343 C CA . THR A 1 170 ? 6.754 -23.547 12.695 1 96.81 170 THR A CA 1
ATOM 1344 C C . THR A 1 170 ? 7.359 -24.25 11.477 1 96.81 170 THR A C 1
ATOM 1346 O O . THR A 1 170 ? 7.34 -25.469 11.383 1 96.81 170 THR A O 1
ATOM 1349 N N . PHE A 1 171 ? 7.902 -23.484 10.555 1 97.5 171 PHE A N 1
ATOM 1350 C CA . PHE A 1 171 ? 8.516 -24.047 9.367 1 97.5 171 PHE A CA 1
ATOM 1351 C C . PHE A 1 171 ? 9.609 -25.047 9.75 1 97.5 171 PHE A C 1
ATOM 1353 O O . PHE A 1 171 ? 10.383 -24.812 10.68 1 97.5 171 PHE A O 1
ATOM 1360 N N . LYS A 1 172 ? 9.758 -26.109 9.055 1 94.81 172 LYS A N 1
ATOM 1361 C CA . LYS A 1 172 ? 10.469 -27.312 9.484 1 94.81 172 LYS A CA 1
ATOM 1362 C C . LYS A 1 172 ? 11.984 -27.109 9.406 1 94.81 172 LYS A C 1
ATOM 1364 O O . LYS A 1 172 ? 12.742 -27.766 10.109 1 94.81 172 LYS A O 1
ATOM 1369 N N . SER A 1 173 ? 12.445 -26.234 8.648 1 94.88 173 SER A N 1
ATOM 1370 C CA . SER A 1 173 ? 13.883 -26.109 8.414 1 94.88 173 SER A CA 1
ATOM 1371 C C . SER A 1 173 ? 14.344 -24.672 8.578 1 94.88 173 SER A C 1
ATOM 1373 O O . SER A 1 173 ? 13.562 -23.734 8.375 1 94.88 173 SER A O 1
ATOM 1375 N N . ASP A 1 174 ? 15.648 -24.531 8.914 1 96.5 174 ASP A N 1
ATOM 1376 C CA . ASP A 1 174 ? 16.25 -23.203 8.992 1 96.5 174 ASP A CA 1
ATOM 1377 C C . ASP A 1 174 ? 17.156 -22.938 7.793 1 96.5 174 ASP A C 1
ATOM 1379 O O . ASP A 1 174 ? 17.578 -21.812 7.57 1 96.5 174 ASP A O 1
ATOM 1383 N N . ASN A 1 175 ? 17.406 -23.953 7.109 1 96.62 175 ASN A N 1
ATOM 1384 C CA . ASN A 1 175 ? 18.25 -23.891 5.91 1 96.62 175 ASN A CA 1
ATOM 1385 C C . ASN A 1 175 ? 17.688 -24.781 4.797 1 96.62 175 ASN A C 1
ATOM 1387 O O . ASN A 1 175 ? 17.172 -25.859 5.062 1 96.62 175 ASN A O 1
ATOM 1391 N N . LEU A 1 176 ? 17.859 -24.25 3.578 1 97.19 176 LEU A N 1
ATOM 1392 C CA . LEU A 1 176 ? 17.422 -25.016 2.422 1 97.19 176 LEU A CA 1
ATOM 1393 C C . LEU A 1 176 ? 18.484 -25.016 1.33 1 97.19 176 LEU A C 1
ATOM 1395 O O . LEU A 1 176 ? 19.141 -24 1.107 1 97.19 176 LEU A O 1
ATOM 1399 N N . THR A 1 177 ? 18.609 -26.141 0.758 1 96.5 177 THR A N 1
ATOM 1400 C CA . THR A 1 177 ? 19.312 -26.156 -0.524 1 96.5 177 THR A CA 1
ATOM 1401 C C . THR A 1 177 ? 18.453 -25.516 -1.61 1 96.5 177 THR A C 1
ATOM 1403 O O . THR A 1 177 ? 17.25 -25.344 -1.439 1 96.5 177 THR A O 1
ATOM 1406 N N . ILE A 1 178 ? 19.078 -25.188 -2.701 1 96.38 178 ILE A N 1
ATOM 1407 C CA . ILE A 1 178 ? 18.344 -24.578 -3.805 1 96.38 178 ILE A CA 1
ATOM 1408 C C . ILE A 1 178 ? 17.281 -25.547 -4.309 1 96.38 178 ILE A C 1
ATOM 1410 O O . ILE A 1 178 ? 16.156 -25.125 -4.625 1 96.38 178 ILE A O 1
ATOM 1414 N N . ASN A 1 179 ? 17.641 -26.781 -4.398 1 95.5 179 ASN A N 1
ATOM 1415 C CA . ASN A 1 179 ? 16.703 -27.797 -4.859 1 95.5 179 ASN A CA 1
ATOM 1416 C C . ASN A 1 179 ? 15.461 -27.859 -3.973 1 95.5 179 ASN A C 1
ATOM 1418 O O . ASN A 1 179 ? 14.336 -27.922 -4.473 1 95.5 179 ASN A O 1
ATOM 1422 N N . LYS A 1 180 ? 15.688 -27.875 -2.703 1 96.44 180 LYS A N 1
ATOM 1423 C CA . LYS A 1 180 ? 14.555 -27.891 -1.775 1 96.44 180 LYS A CA 1
ATOM 1424 C C . LYS A 1 180 ? 13.75 -26.609 -1.87 1 96.44 180 LYS A C 1
ATOM 1426 O O . LYS A 1 180 ? 12.523 -26.625 -1.77 1 96.44 180 LYS A O 1
ATOM 1431 N N . PHE A 1 181 ? 14.414 -25.5 -2.035 1 97.25 181 PHE A N 1
ATOM 1432 C CA . PHE A 1 181 ? 13.758 -24.203 -2.188 1 97.25 181 PHE A CA 1
ATOM 1433 C C . PHE A 1 181 ? 12.82 -24.203 -3.393 1 97.25 181 PHE A C 1
ATOM 1435 O O . PHE A 1 181 ? 11.68 -23.75 -3.305 1 97.25 181 PHE A O 1
ATOM 1442 N N . MET A 1 182 ? 13.32 -24.797 -4.441 1 96.56 182 MET A N 1
ATOM 1443 C CA . MET A 1 182 ? 12.562 -24.812 -5.688 1 96.56 182 MET A CA 1
ATOM 1444 C C . MET A 1 182 ? 11.242 -25.562 -5.508 1 96.56 182 MET A C 1
ATOM 1446 O O . MET A 1 182 ? 10.273 -25.281 -6.215 1 96.56 182 MET A O 1
ATOM 1450 N N . ASN A 1 183 ? 11.172 -26.391 -4.5 1 96.06 183 ASN A N 1
ATOM 1451 C CA . ASN A 1 183 ? 9.992 -27.234 -4.312 1 96.06 183 ASN A CA 1
ATOM 1452 C C . ASN A 1 183 ? 9.156 -26.75 -3.123 1 96.06 183 ASN A C 1
ATOM 1454 O O . ASN A 1 183 ? 8.07 -27.281 -2.873 1 96.06 183 ASN A O 1
ATOM 1458 N N . THR A 1 184 ? 9.625 -25.812 -2.393 1 97.19 184 THR A N 1
ATOM 1459 C CA . THR A 1 184 ? 8.914 -25.266 -1.244 1 97.19 184 THR A CA 1
ATOM 1460 C C . THR A 1 184 ? 7.922 -24.188 -1.686 1 97.19 184 THR A C 1
ATOM 1462 O O . THR A 1 184 ? 8.258 -23.328 -2.5 1 97.19 184 THR A O 1
ATOM 1465 N N . PRO A 1 185 ? 6.625 -24.297 -1.149 1 97.69 185 PRO A N 1
ATOM 1466 C CA . PRO A 1 185 ? 5.695 -23.203 -1.468 1 97.69 185 PRO A CA 1
ATOM 1467 C C . PRO A 1 185 ? 6.281 -21.828 -1.177 1 97.69 185 PRO A C 1
ATOM 1469 O O . PRO A 1 185 ? 6.867 -21.609 -0.112 1 97.69 185 PRO A O 1
ATOM 1472 N N . PHE A 1 186 ? 6.148 -20.969 -2.207 1 97.94 186 PHE A N 1
ATOM 1473 C CA . PHE A 1 186 ? 6.777 -19.656 -2.135 1 97.94 186 PHE A CA 1
ATOM 1474 C C . PHE A 1 186 ? 5.781 -18.562 -2.488 1 97.94 186 PHE A C 1
ATOM 1476 O O . PHE A 1 186 ? 5.012 -18.688 -3.441 1 97.94 186 PHE A O 1
ATOM 1483 N N . ILE A 1 187 ? 5.707 -17.562 -1.669 1 98.06 187 ILE A N 1
ATOM 1484 C CA . ILE A 1 187 ? 4.941 -16.375 -2.012 1 98.06 187 ILE A CA 1
ATOM 1485 C C . ILE A 1 187 ? 5.867 -15.32 -2.607 1 98.06 187 ILE A C 1
ATOM 1487 O O . ILE A 1 187 ? 6.742 -14.789 -1.917 1 98.06 187 ILE A O 1
ATOM 1491 N N . MET A 1 188 ? 5.648 -15.008 -3.824 1 96.38 188 MET A N 1
ATOM 1492 C CA . MET A 1 188 ? 6.523 -14.125 -4.586 1 96.38 188 MET A CA 1
ATOM 1493 C C . MET A 1 188 ? 6.113 -12.672 -4.414 1 96.38 188 MET A C 1
ATOM 1495 O O . MET A 1 188 ? 4.93 -12.336 -4.531 1 96.38 188 MET A O 1
ATOM 1499 N N . VAL A 1 189 ? 7.125 -11.875 -4.125 1 94.12 189 VAL A N 1
ATOM 1500 C CA . VAL A 1 189 ? 6.883 -10.438 -4.051 1 94.12 189 VAL A CA 1
ATOM 1501 C C . VAL A 1 189 ? 7.379 -9.766 -5.328 1 94.12 189 VAL A C 1
ATOM 1503 O O . VAL A 1 189 ? 8.562 -9.852 -5.664 1 94.12 189 VAL A O 1
ATOM 1506 N N . ASN A 1 190 ? 6.387 -9.227 -6.008 1 84.62 190 ASN A N 1
ATOM 1507 C CA . ASN A 1 190 ? 6.699 -8.477 -7.215 1 84.62 190 ASN A CA 1
ATOM 1508 C C . ASN A 1 190 ? 6.676 -6.973 -6.961 1 84.62 190 ASN A C 1
ATOM 1510 O O . ASN A 1 190 ? 5.766 -6.277 -7.422 1 84.62 190 ASN A O 1
ATOM 1514 N N . ASP A 1 191 ? 7.562 -6.613 -6.195 1 67.25 191 ASP A N 1
ATOM 1515 C CA . ASP A 1 191 ? 7.621 -5.203 -5.828 1 67.25 191 ASP A CA 1
ATOM 1516 C C . ASP A 1 191 ? 8.508 -4.418 -6.793 1 67.25 191 ASP A C 1
ATOM 1518 O O . ASP A 1 191 ? 9 -4.973 -7.777 1 67.25 191 ASP A O 1
ATOM 1522 N N . ASN A 1 192 ? 8.594 -3.258 -6.516 1 63.44 192 ASN A N 1
ATOM 1523 C CA . ASN A 1 192 ? 9.391 -2.379 -7.367 1 63.44 192 ASN A CA 1
ATOM 1524 C C . ASN A 1 192 ? 10.883 -2.525 -7.082 1 63.44 192 ASN A C 1
ATOM 1526 O O . ASN A 1 192 ? 11.703 -1.848 -7.699 1 63.44 192 ASN A O 1
ATOM 1530 N N . LEU A 1 193 ? 11.203 -3.369 -6.234 1 66.94 193 LEU A N 1
ATOM 1531 C CA . LEU A 1 193 ? 12.625 -3.576 -5.953 1 66.94 193 LEU A CA 1
ATOM 1532 C C . LEU A 1 193 ? 13.234 -4.555 -6.945 1 66.94 193 LEU A C 1
ATOM 1534 O O . LEU A 1 193 ? 14.43 -4.863 -6.859 1 66.94 193 LEU A O 1
ATOM 1538 N N . LYS A 1 194 ? 12.469 -5.066 -7.809 1 77.25 194 LYS A N 1
ATOM 1539 C CA . LYS A 1 194 ? 12.891 -6.012 -8.836 1 77.25 194 LYS A CA 1
ATOM 1540 C C . LYS A 1 194 ? 13.445 -7.289 -8.219 1 77.25 194 LYS A C 1
ATOM 1542 O O . LYS A 1 194 ? 14.438 -7.836 -8.695 1 77.25 194 LYS A O 1
ATOM 1547 N N . PHE A 1 195 ? 12.898 -7.574 -7.07 1 89.38 195 PHE A N 1
ATOM 1548 C CA . PHE A 1 195 ? 13.32 -8.789 -6.395 1 89.38 195 PHE A CA 1
ATOM 1549 C C . PHE A 1 195 ? 13.172 -10 -7.312 1 89.38 195 PHE A C 1
ATOM 1551 O O . PHE A 1 195 ? 14.062 -10.844 -7.383 1 89.38 195 PHE A O 1
ATOM 1558 N N . ARG A 1 196 ? 12.141 -10.023 -7.984 1 89.5 196 ARG A N 1
ATOM 1559 C CA . ARG A 1 196 ? 11.898 -11.156 -8.875 1 89.5 196 ARG A CA 1
ATOM 1560 C C . ARG A 1 196 ? 12.992 -11.281 -9.922 1 89.5 196 ARG A C 1
ATOM 1562 O O . ARG A 1 196 ? 13.461 -12.383 -10.219 1 89.5 196 ARG A O 1
ATOM 1569 N N . ASP A 1 197 ? 13.359 -10.172 -10.484 1 89.06 197 ASP A N 1
ATOM 1570 C CA . ASP A 1 197 ? 14.406 -10.172 -11.5 1 89.06 197 ASP A CA 1
ATOM 1571 C C . ASP A 1 197 ? 15.742 -10.617 -10.914 1 89.06 197 ASP A C 1
ATOM 1573 O O . ASP A 1 197 ? 16.484 -11.383 -11.539 1 89.06 197 ASP A O 1
ATOM 1577 N N . MET A 1 198 ? 15.992 -10.094 -9.766 1 92.19 198 MET A N 1
ATOM 1578 C CA . MET A 1 198 ? 17.219 -10.484 -9.086 1 92.19 198 MET A CA 1
ATOM 1579 C C . MET A 1 198 ? 17.234 -11.977 -8.789 1 92.19 198 MET A C 1
ATOM 1581 O O . MET A 1 198 ? 18.234 -12.656 -9.008 1 92.19 198 MET A O 1
ATOM 1585 N N . LEU A 1 199 ? 16.156 -12.453 -8.344 1 95.31 199 LEU A N 1
ATOM 1586 C CA . LEU A 1 199 ? 16.031 -13.875 -8.023 1 95.31 199 LEU A CA 1
ATOM 1587 C C . LEU A 1 199 ? 16.172 -14.727 -9.273 1 95.31 199 LEU A C 1
ATOM 1589 O O . LEU A 1 199 ? 16.859 -15.758 -9.258 1 95.31 199 LEU A O 1
ATOM 1593 N N . ALA A 1 200 ? 15.562 -14.266 -10.312 1 93.5 200 ALA A N 1
ATOM 1594 C CA . ALA A 1 200 ? 15.648 -14.984 -11.586 1 93.5 200 ALA A CA 1
ATOM 1595 C C . ALA A 1 200 ? 17.094 -15.109 -12.055 1 93.5 200 ALA A C 1
ATOM 1597 O O . ALA A 1 200 ? 17.531 -16.188 -12.469 1 93.5 200 ALA A O 1
ATOM 1598 N N . SER A 1 201 ? 17.766 -14.023 -11.977 1 94.75 201 SER A N 1
ATOM 1599 C CA . SER A 1 201 ? 19.156 -14 -12.406 1 94.75 201 SER A CA 1
ATOM 1600 C C . SER A 1 201 ? 20.016 -14.945 -11.57 1 94.75 201 SER A C 1
ATOM 1602 O O . SER A 1 201 ? 20.828 -15.688 -12.109 1 94.75 201 SER A O 1
ATOM 1604 N N . LYS A 1 202 ? 19.812 -14.914 -10.312 1 95.56 202 LYS A N 1
ATOM 1605 C CA . LYS A 1 202 ? 20.594 -15.766 -9.422 1 95.56 202 LYS A CA 1
ATOM 1606 C C . LYS A 1 202 ? 20.281 -17.25 -9.656 1 95.56 202 LYS A C 1
ATOM 1608 O O . LYS A 1 202 ? 21.188 -18.078 -9.664 1 95.56 202 LYS A O 1
ATOM 1613 N N . LEU A 1 203 ? 19.047 -17.562 -9.812 1 96 203 LEU A N 1
ATOM 1614 C CA . LEU A 1 203 ? 18.641 -18.938 -10.062 1 96 203 LEU A CA 1
ATOM 1615 C C . LEU A 1 203 ? 19.203 -19.438 -11.391 1 96 203 LEU A C 1
ATOM 1617 O O . LEU A 1 203 ? 19.672 -20.578 -11.484 1 96 203 LEU A O 1
ATOM 1621 N N . GLU A 1 204 ? 19.141 -18.562 -12.336 1 95.31 204 GLU A N 1
ATOM 1622 C CA . GLU A 1 204 ? 19.688 -18.922 -13.641 1 95.31 204 GLU A CA 1
ATOM 1623 C C . GLU A 1 204 ? 21.172 -19.25 -13.547 1 95.31 204 GLU A C 1
ATOM 1625 O O . GLU A 1 204 ? 21.641 -20.219 -14.164 1 95.31 204 GLU A O 1
ATOM 1630 N N . ASN A 1 205 ? 21.906 -18.484 -12.828 1 95.25 205 ASN A N 1
ATOM 1631 C CA . ASN A 1 205 ? 23.344 -18.703 -12.617 1 95.25 205 ASN A CA 1
ATOM 1632 C C . ASN A 1 205 ? 23.594 -20.047 -11.938 1 95.25 205 ASN A C 1
ATOM 1634 O O . ASN A 1 205 ? 24.688 -20.609 -12.055 1 95.25 205 ASN A O 1
ATOM 1638 N N . LEU A 1 206 ? 22.578 -20.547 -11.273 1 94.19 206 LEU A N 1
ATOM 1639 C CA . LEU A 1 206 ? 22.688 -21.812 -10.562 1 94.19 206 LEU A CA 1
ATOM 1640 C C . LEU A 1 206 ? 22.016 -22.938 -11.344 1 94.19 206 LEU A C 1
ATOM 1642 O O . LEU A 1 206 ? 21.797 -24.016 -10.812 1 94.19 206 LEU A O 1
ATOM 1646 N N . ASP A 1 207 ? 21.547 -22.609 -12.547 1 95.38 207 ASP A N 1
ATOM 1647 C CA . ASP A 1 207 ? 20.969 -23.547 -13.5 1 95.38 207 ASP A CA 1
ATOM 1648 C C . ASP A 1 207 ? 19.547 -23.938 -13.086 1 95.38 207 ASP A C 1
ATOM 1650 O O . ASP A 1 207 ? 19.156 -25.094 -13.242 1 95.38 207 ASP A O 1
ATOM 1654 N N . TYR A 1 208 ? 18.922 -23 -12.508 1 95.12 208 TYR A N 1
ATOM 1655 C CA . TYR A 1 208 ? 17.516 -23.172 -12.172 1 95.12 208 TYR A CA 1
ATOM 1656 C C . TYR A 1 208 ? 16.641 -22.156 -12.914 1 95.12 208 TYR A C 1
ATOM 1658 O O . TYR A 1 208 ? 17.094 -21.062 -13.227 1 95.12 208 TYR A O 1
ATOM 1666 N N . ASP A 1 209 ? 15.438 -22.594 -13.148 1 95.44 209 ASP A N 1
ATOM 1667 C CA . ASP A 1 209 ? 14.461 -21.75 -13.82 1 95.44 209 ASP A CA 1
ATOM 1668 C C . ASP A 1 209 ? 13.414 -21.219 -12.828 1 95.44 209 ASP A C 1
ATOM 1670 O O . ASP A 1 209 ? 12.727 -22.016 -12.172 1 95.44 209 ASP A O 1
ATOM 1674 N N . ILE A 1 210 ? 13.266 -19.922 -12.82 1 93 210 ILE A N 1
ATOM 1675 C CA . ILE A 1 210 ? 12.352 -19.297 -11.875 1 93 210 ILE A CA 1
ATOM 1676 C C . ILE A 1 210 ? 10.922 -19.734 -12.164 1 93 210 ILE A C 1
ATOM 1678 O O . ILE A 1 210 ? 10.07 -19.75 -11.266 1 93 210 ILE A O 1
ATOM 1682 N N . GLN A 1 211 ? 10.688 -20.156 -13.352 1 90.75 211 GLN A N 1
ATOM 1683 C CA . GLN A 1 211 ? 9.344 -20.562 -13.758 1 90.75 211 GLN A CA 1
ATOM 1684 C C . GLN A 1 211 ? 8.938 -21.859 -13.062 1 90.75 211 GLN A C 1
ATOM 1686 O O . GLN A 1 211 ? 7.754 -22.203 -13.016 1 90.75 211 GLN A O 1
ATOM 1691 N N . LEU A 1 212 ? 9.875 -22.562 -12.531 1 93.75 212 LEU A N 1
ATOM 1692 C CA . LEU A 1 212 ? 9.617 -23.859 -11.922 1 93.75 212 LEU A CA 1
ATOM 1693 C C . LEU A 1 212 ? 9.383 -23.719 -10.422 1 93.75 212 LEU A C 1
ATOM 1695 O O . LEU A 1 212 ? 9.078 -24.703 -9.742 1 93.75 212 LEU A O 1
ATOM 1699 N N . LEU A 1 213 ? 9.484 -22.469 -9.93 1 95.56 213 LEU A N 1
ATOM 1700 C CA . LEU A 1 213 ? 9.203 -22.234 -8.516 1 95.56 213 LEU A CA 1
ATOM 1701 C C . LEU A 1 213 ? 7.773 -22.641 -8.172 1 95.56 213 LEU A C 1
ATOM 1703 O O . LEU A 1 213 ? 6.863 -22.438 -8.977 1 95.56 213 LEU A O 1
ATOM 1707 N N . ASN A 1 214 ? 7.637 -23.188 -6.945 1 95.75 214 ASN A N 1
ATOM 1708 C CA . ASN A 1 214 ? 6.309 -23.469 -6.418 1 95.75 214 ASN A CA 1
ATOM 1709 C C . ASN A 1 214 ? 5.668 -22.234 -5.809 1 95.75 214 ASN A C 1
ATOM 1711 O O . ASN A 1 214 ? 5.688 -22.047 -4.586 1 95.75 214 ASN A O 1
ATOM 1715 N N . ILE A 1 215 ? 5.008 -21.453 -6.629 1 95.75 215 ILE A N 1
ATOM 1716 C CA . ILE A 1 215 ? 4.461 -20.172 -6.191 1 95.75 215 ILE A CA 1
ATOM 1717 C C . ILE A 1 215 ? 3.035 -20.375 -5.688 1 95.75 215 ILE A C 1
ATOM 1719 O O . ILE A 1 215 ? 2.154 -20.797 -6.438 1 95.75 215 ILE A O 1
ATOM 1723 N N . LEU A 1 216 ? 2.809 -20.094 -4.418 1 96.56 216 LEU A N 1
ATOM 1724 C CA . LEU A 1 216 ? 1.458 -20.109 -3.869 1 96.56 216 LEU A CA 1
ATOM 1725 C C . LEU A 1 216 ? 0.627 -18.969 -4.445 1 96.56 216 LEU A C 1
ATOM 1727 O O . LEU A 1 216 ? -0.47 -19.188 -4.965 1 96.56 216 LEU A O 1
ATOM 1731 N N . PHE A 1 217 ? 1.104 -17.781 -4.379 1 96.44 217 PHE A N 1
ATOM 1732 C CA . PHE A 1 217 ? 0.58 -16.578 -5.031 1 96.44 217 PHE A CA 1
ATOM 1733 C C . PHE A 1 217 ? 1.639 -15.492 -5.094 1 96.44 217 PHE A C 1
ATOM 1735 O O . PHE A 1 217 ? 2.701 -15.609 -4.48 1 96.44 217 PHE A O 1
ATOM 1742 N N . SER A 1 218 ? 1.426 -14.508 -5.883 1 95.62 218 SER A N 1
ATOM 1743 C CA . SER A 1 218 ? 2.297 -13.344 -5.957 1 95.62 218 SER A CA 1
ATOM 1744 C C . SER A 1 218 ? 1.589 -12.094 -5.449 1 95.62 218 SER A C 1
ATOM 1746 O O . SER A 1 218 ? 0.357 -12.031 -5.43 1 95.62 218 SER A O 1
ATOM 1748 N N . THR A 1 219 ? 2.414 -11.188 -5.004 1 94.56 219 THR A N 1
ATOM 1749 C CA . THR A 1 219 ? 1.884 -9.938 -4.477 1 94.56 219 THR A CA 1
ATOM 1750 C C . THR A 1 219 ? 2.887 -8.797 -4.664 1 94.56 219 THR A C 1
ATOM 1752 O O . THR A 1 219 ? 4.074 -9.047 -4.895 1 94.56 219 THR A O 1
ATOM 1755 N N . ASP A 1 220 ? 2.348 -7.609 -4.574 1 88.62 220 ASP A N 1
ATOM 1756 C CA . ASP A 1 220 ? 3.229 -6.449 -4.699 1 88.62 220 ASP A CA 1
ATOM 1757 C C . ASP A 1 220 ? 3.59 -5.887 -3.326 1 88.62 220 ASP A C 1
ATOM 1759 O O . ASP A 1 220 ? 4.199 -4.82 -3.227 1 88.62 220 ASP A O 1
ATOM 1763 N N . SER A 1 221 ? 3.271 -6.57 -2.312 1 90.44 221 SER A N 1
ATOM 1764 C CA . SER A 1 221 ? 3.461 -6.086 -0.949 1 90.44 221 SER A CA 1
ATOM 1765 C C . SER A 1 221 ? 4.207 -7.109 -0.098 1 90.44 221 SER A C 1
ATOM 1767 O O . SER A 1 221 ? 3.764 -8.25 0.038 1 90.44 221 SER A O 1
ATOM 1769 N N . TYR A 1 222 ? 5.277 -6.633 0.51 1 92.75 222 TYR A N 1
ATOM 1770 C CA . TYR A 1 222 ? 6.004 -7.496 1.433 1 92.75 222 TYR A CA 1
ATOM 1771 C C . TYR A 1 222 ? 5.129 -7.887 2.619 1 92.75 222 TYR A C 1
ATOM 1773 O O . TYR A 1 222 ? 5.215 -9.008 3.123 1 92.75 222 TYR A O 1
ATOM 1781 N N . GLN A 1 223 ? 4.367 -6.953 3.002 1 92 223 GLN A N 1
ATOM 1782 C CA . GLN A 1 223 ? 3.48 -7.227 4.129 1 92 223 GLN A CA 1
ATOM 1783 C C . GLN A 1 223 ? 2.486 -8.336 3.791 1 92 223 GLN A C 1
ATOM 1785 O O . GLN A 1 223 ? 2.25 -9.234 4.602 1 92 223 GLN A O 1
ATOM 1790 N N . SER A 1 224 ? 1.918 -8.234 2.623 1 94.31 224 SER A N 1
ATOM 1791 C CA . SER A 1 224 ? 0.994 -9.258 2.158 1 94.31 224 SER A CA 1
ATOM 1792 C C . SER A 1 224 ? 1.657 -10.633 2.145 1 94.31 224 SER A C 1
ATOM 1794 O O . SER A 1 224 ? 1.052 -11.625 2.557 1 94.31 224 SER A O 1
ATOM 1796 N N . ALA A 1 225 ? 2.828 -10.664 1.689 1 96.75 225 ALA A N 1
ATOM 1797 C CA . ALA A 1 225 ? 3.562 -11.922 1.585 1 96.75 225 ALA A CA 1
ATOM 1798 C C . ALA A 1 225 ? 3.824 -12.523 2.963 1 96.75 225 ALA A C 1
ATOM 1800 O O . ALA A 1 225 ? 3.631 -13.719 3.172 1 96.75 225 ALA A O 1
ATOM 1801 N N . ILE A 1 226 ? 4.234 -11.695 3.902 1 96.44 226 ILE A N 1
ATOM 1802 C CA . ILE A 1 226 ? 4.578 -12.164 5.242 1 96.44 226 ILE A CA 1
ATOM 1803 C C . ILE A 1 226 ? 3.328 -12.672 5.953 1 96.44 226 ILE A C 1
ATOM 1805 O O . ILE A 1 226 ? 3.359 -13.727 6.598 1 96.44 226 ILE A O 1
ATOM 1809 N N . ILE A 1 227 ? 2.24 -11.984 5.762 1 95.06 227 ILE A N 1
ATOM 1810 C CA . ILE A 1 227 ? 0.98 -12.414 6.359 1 95.06 227 ILE A CA 1
ATOM 1811 C C . ILE A 1 227 ? 0.546 -13.742 5.738 1 95.06 227 ILE A C 1
ATOM 1813 O O . ILE A 1 227 ? 0.006 -14.609 6.426 1 95.06 227 ILE A O 1
ATOM 1817 N N . GLY A 1 228 ? 0.83 -13.867 4.5 1 96.94 228 GLY A N 1
ATOM 1818 C CA . GLY A 1 228 ? 0.43 -15.062 3.766 1 96.94 228 GLY A CA 1
ATOM 1819 C C . GLY A 1 228 ? 1.152 -16.312 4.219 1 96.94 228 GLY A C 1
ATOM 1820 O O . GLY A 1 228 ? 0.629 -17.422 4.086 1 96.94 228 GLY A O 1
ATOM 1821 N N . ILE A 1 229 ? 2.316 -16.172 4.805 1 97.88 229 ILE A N 1
ATOM 1822 C CA . ILE A 1 229 ? 3.084 -17.359 5.145 1 97.88 229 ILE A CA 1
ATOM 1823 C C . ILE A 1 229 ? 2.822 -17.75 6.598 1 97.88 229 ILE A C 1
ATOM 1825 O O . ILE A 1 229 ? 3.357 -18.75 7.09 1 97.88 229 ILE A O 1
ATOM 1829 N N . LYS A 1 230 ? 2.027 -16.984 7.301 1 95.75 230 LYS A N 1
ATOM 1830 C CA . LYS A 1 230 ? 1.773 -17.25 8.711 1 95.75 230 LYS A CA 1
ATOM 1831 C C . LYS A 1 230 ? 1.098 -18.609 8.891 1 95.75 230 LYS A C 1
ATOM 1833 O O . LYS A 1 230 ? 0.101 -18.906 8.227 1 95.75 230 LYS A O 1
ATOM 1838 N N . ASN A 1 231 ? 1.647 -19.484 9.695 1 94.06 231 ASN A N 1
ATOM 1839 C CA . ASN A 1 231 ? 1.11 -20.781 10.133 1 94.06 231 ASN A CA 1
ATOM 1840 C C . ASN A 1 231 ? 1.014 -21.766 8.977 1 94.06 231 ASN A C 1
ATOM 1842 O O . ASN A 1 231 ? 0.121 -22.609 8.953 1 94.06 231 ASN A O 1
ATOM 1846 N N . ILE A 1 232 ? 1.792 -21.547 7.953 1 95.69 232 ILE A N 1
ATOM 1847 C CA . ILE A 1 232 ? 1.855 -22.531 6.887 1 95.69 232 ILE A CA 1
ATOM 1848 C C . ILE A 1 232 ? 3.314 -22.828 6.539 1 95.69 232 ILE A C 1
ATOM 1850 O O . ILE A 1 232 ? 4.215 -22.078 6.938 1 95.69 232 ILE A O 1
ATOM 1854 N N . GLN A 1 233 ? 3.514 -23.906 5.812 1 96.69 233 GLN A N 1
ATOM 1855 C CA . GLN A 1 233 ? 4.852 -24.328 5.41 1 96.69 233 GLN A CA 1
ATOM 1856 C C . GLN A 1 233 ? 5.25 -23.688 4.082 1 96.69 233 GLN A C 1
ATOM 1858 O O . GLN A 1 233 ? 5.395 -24.391 3.074 1 96.69 233 GLN A O 1
ATOM 1863 N N . ALA A 1 234 ? 5.414 -22.375 4.125 1 98.19 234 ALA A N 1
ATOM 1864 C CA . ALA A 1 234 ? 5.801 -21.594 2.959 1 98.19 234 ALA A CA 1
ATOM 1865 C C . ALA A 1 234 ? 6.836 -20.531 3.334 1 98.19 234 ALA A C 1
ATOM 1867 O O . ALA A 1 234 ? 7.043 -20.25 4.516 1 98.19 234 ALA A O 1
ATOM 1868 N N . ILE A 1 235 ? 7.477 -20.047 2.246 1 98.19 235 ILE A N 1
ATOM 1869 C CA . ILE A 1 235 ? 8.547 -19.078 2.416 1 98.19 235 ILE A CA 1
ATOM 1870 C C . ILE A 1 235 ? 8.25 -17.828 1.594 1 98.19 235 ILE A C 1
ATOM 1872 O O . ILE A 1 235 ? 7.527 -17.891 0.595 1 98.19 235 ILE A O 1
ATOM 1876 N N . SER A 1 236 ? 8.656 -16.734 2.07 1 98.12 236 SER A N 1
ATOM 1877 C CA . SER A 1 236 ? 8.68 -15.5 1.289 1 98.12 236 SER A CA 1
ATOM 1878 C C . SER A 1 236 ? 9.953 -14.703 1.552 1 98.12 236 SER A C 1
ATOM 1880 O O . SER A 1 236 ? 10.953 -15.258 2.018 1 98.12 236 SER A O 1
ATOM 1882 N N . ALA A 1 237 ? 9.992 -13.461 1.082 1 96.94 237 ALA A N 1
ATOM 1883 C CA . ALA A 1 237 ? 11.188 -12.633 1.202 1 96.94 237 ALA A CA 1
ATOM 1884 C C . ALA A 1 237 ? 10.844 -11.25 1.745 1 96.94 237 ALA A C 1
ATOM 1886 O O . ALA A 1 237 ? 9.727 -10.758 1.552 1 96.94 237 ALA A O 1
ATOM 1887 N N . ILE A 1 238 ? 11.852 -10.672 2.424 1 96.56 238 ILE A N 1
ATOM 1888 C CA . ILE A 1 238 ? 11.656 -9.344 2.998 1 96.56 238 ILE A CA 1
ATOM 1889 C C . ILE A 1 238 ? 13.008 -8.695 3.281 1 96.56 238 ILE A C 1
ATOM 1891 O O . ILE A 1 238 ? 14 -9.391 3.533 1 96.56 238 ILE A O 1
ATOM 1895 N N . PRO A 1 239 ? 13.109 -7.43 3.221 1 95.44 239 PRO A N 1
ATOM 1896 C CA . PRO A 1 239 ? 14.359 -6.801 3.67 1 95.44 239 PRO A CA 1
ATOM 1897 C C . PRO A 1 239 ? 14.688 -7.117 5.125 1 95.44 239 PRO A C 1
ATOM 1899 O O . PRO A 1 239 ? 13.797 -7.09 5.984 1 95.44 239 PRO A O 1
ATOM 1902 N N . TYR A 1 240 ? 15.914 -7.355 5.398 1 96.81 240 TYR A N 1
ATOM 1903 C CA . TYR A 1 240 ? 16.359 -7.758 6.727 1 96.81 240 TYR A CA 1
ATOM 1904 C C . TYR A 1 240 ? 16.031 -6.688 7.762 1 96.81 240 TYR A C 1
ATOM 1906 O O . TYR A 1 240 ? 15.594 -7.004 8.867 1 96.81 240 TYR A O 1
ATOM 1914 N N . GLY A 1 241 ? 16.359 -5.469 7.441 1 95.56 241 GLY A N 1
ATOM 1915 C CA . GLY A 1 241 ? 16.078 -4.391 8.375 1 95.56 241 GLY A CA 1
ATOM 1916 C C . GLY A 1 241 ? 14.648 -4.398 8.883 1 95.56 241 GLY A C 1
ATOM 1917 O O . GLY A 1 241 ? 14.406 -4.16 10.07 1 95.56 241 GLY A O 1
ATOM 1918 N N . ILE A 1 242 ? 13.734 -4.691 7.992 1 94.75 242 ILE A N 1
ATOM 1919 C CA . ILE A 1 242 ? 12.32 -4.719 8.359 1 94.75 242 ILE A CA 1
ATOM 1920 C C . ILE A 1 242 ? 12.031 -5.977 9.172 1 94.75 242 ILE A C 1
ATOM 1922 O O . ILE A 1 242 ? 11.312 -5.918 10.18 1 94.75 242 ILE A O 1
ATOM 1926 N N . TYR A 1 243 ? 12.531 -7.117 8.734 1 96.62 243 TYR A N 1
ATOM 1927 C CA . TYR A 1 243 ? 12.383 -8.336 9.523 1 96.62 243 TYR A CA 1
ATOM 1928 C C . TYR A 1 243 ? 12.852 -8.117 10.961 1 96.62 243 TYR A C 1
ATOM 1930 O O . TYR A 1 243 ? 12.109 -8.391 11.906 1 96.62 243 TYR A O 1
ATOM 1938 N N . ASN A 1 244 ? 14.008 -7.574 11.078 1 95.56 244 ASN A N 1
ATOM 1939 C CA . ASN A 1 244 ? 14.672 -7.453 12.375 1 95.56 244 ASN A CA 1
ATOM 1940 C C . ASN A 1 244 ? 13.938 -6.469 13.289 1 95.56 244 ASN A C 1
ATOM 1942 O O . ASN A 1 244 ? 13.852 -6.684 14.5 1 95.56 244 ASN A O 1
ATOM 1946 N N . SER A 1 245 ? 13.43 -5.449 12.742 1 92.94 245 SER A N 1
ATOM 1947 C CA . SER A 1 245 ? 12.836 -4.387 13.547 1 92.94 245 SER A CA 1
ATOM 1948 C C . SER A 1 245 ? 11.359 -4.648 13.82 1 92.94 245 SER A C 1
ATOM 1950 O O . SER A 1 245 ? 10.805 -4.16 14.805 1 92.94 245 SER A O 1
ATOM 1952 N N . VAL A 1 246 ? 10.75 -5.438 12.953 1 91.75 246 VAL A N 1
ATOM 1953 C CA . VAL A 1 246 ? 9.289 -5.512 13.039 1 91.75 246 VAL A CA 1
ATOM 1954 C C . VAL A 1 246 ? 8.859 -6.961 13.266 1 91.75 246 VAL A C 1
ATOM 1956 O O . VAL A 1 246 ? 8.062 -7.246 14.156 1 91.75 246 VAL A O 1
ATOM 1959 N N . TYR A 1 247 ? 9.422 -7.902 12.57 1 93.56 247 TYR A N 1
ATOM 1960 C CA . TYR A 1 247 ? 8.781 -9.211 12.469 1 93.56 247 TYR A CA 1
ATOM 1961 C C . TYR A 1 247 ? 9.531 -10.25 13.281 1 93.56 247 TYR A C 1
ATOM 1963 O O . TYR A 1 247 ? 9.023 -11.344 13.531 1 93.56 247 TYR A O 1
ATOM 1971 N N . LYS A 1 248 ? 10.711 -9.977 13.766 1 94 248 LYS A N 1
ATOM 1972 C CA . LYS A 1 248 ? 11.578 -10.938 14.43 1 94 248 LYS A CA 1
ATOM 1973 C C . LYS A 1 248 ? 10.891 -11.57 15.633 1 94 248 LYS A C 1
ATOM 1975 O O . LYS A 1 248 ? 11.047 -12.766 15.883 1 94 248 LYS A O 1
ATOM 1980 N N . ASP A 1 249 ? 10.047 -10.781 16.344 1 91.69 249 ASP A N 1
ATOM 1981 C CA . ASP A 1 249 ? 9.43 -11.281 17.578 1 91.69 249 ASP A CA 1
ATOM 1982 C C . ASP A 1 249 ? 7.957 -11.617 17.344 1 91.69 249 ASP A C 1
ATOM 1984 O O . ASP A 1 249 ? 7.188 -11.734 18.312 1 91.69 249 ASP A O 1
ATOM 1988 N N . LEU A 1 250 ? 7.598 -11.797 16.109 1 92.06 250 LEU A N 1
ATOM 1989 C CA . LEU A 1 250 ? 6.188 -12.023 15.805 1 92.06 250 LEU A CA 1
ATOM 1990 C C . LEU A 1 250 ? 5.969 -13.43 15.25 1 92.06 250 LEU A C 1
ATOM 1992 O O . LEU A 1 250 ? 5.008 -13.672 14.523 1 92.06 250 LEU A O 1
ATOM 1996 N N . GLY A 1 251 ? 6.887 -14.273 15.5 1 94.88 251 GLY A N 1
ATOM 1997 C CA . GLY A 1 251 ? 6.688 -15.672 15.156 1 94.88 251 GLY A CA 1
ATOM 1998 C C . GLY A 1 251 ? 7.184 -16.031 13.773 1 94.88 251 GLY A C 1
ATOM 1999 O O . GLY A 1 251 ? 6.648 -16.938 13.125 1 94.88 251 GLY A O 1
ATOM 2000 N N . TYR A 1 252 ? 8.023 -15.281 13.258 1 97.62 252 TYR A N 1
ATOM 2001 C CA . TYR A 1 252 ? 8.688 -15.586 11.992 1 97.62 252 TYR A CA 1
ATOM 2002 C C . TYR A 1 252 ? 10.164 -15.891 12.203 1 97.62 252 TYR A C 1
ATOM 2004 O O . TYR A 1 252 ? 10.727 -15.555 13.242 1 97.62 252 TYR A O 1
ATOM 2012 N N . LYS A 1 253 ? 10.758 -16.562 11.297 1 98.19 253 LYS A N 1
ATOM 2013 C CA . LYS A 1 253 ? 12.188 -16.828 11.367 1 98.19 253 LYS A CA 1
ATOM 2014 C C . LYS A 1 253 ? 12.828 -16.75 9.984 1 98.19 253 LYS A C 1
ATOM 2016 O O . LYS A 1 253 ? 12.156 -16.938 8.969 1 98.19 253 LYS A O 1
ATOM 2021 N N . ILE A 1 254 ? 14.133 -16.516 9.93 1 98.25 254 ILE A N 1
ATOM 2022 C CA . ILE A 1 254 ? 14.898 -16.438 8.688 1 98.25 254 ILE A CA 1
ATOM 2023 C C . ILE A 1 254 ? 15.227 -17.844 8.195 1 98.25 254 ILE A C 1
ATOM 2025 O O . ILE A 1 254 ? 15.555 -18.719 8.992 1 98.25 254 ILE A O 1
ATOM 2029 N N . ILE A 1 255 ? 15.125 -18.031 6.898 1 98.56 255 ILE A N 1
ATOM 2030 C CA . ILE A 1 255 ? 15.531 -19.266 6.234 1 98.56 255 ILE A CA 1
ATOM 2031 C C . ILE A 1 255 ? 16.734 -18.984 5.332 1 98.56 255 ILE A C 1
ATOM 2033 O O . ILE A 1 255 ? 16.641 -18.219 4.379 1 98.56 255 ILE A O 1
ATOM 2037 N N . ASP A 1 256 ? 17.781 -19.641 5.645 1 97.44 256 ASP A N 1
ATOM 2038 C CA . ASP A 1 256 ? 18.969 -19.484 4.812 1 97.44 256 ASP A CA 1
ATOM 2039 C C . ASP A 1 256 ? 18.891 -20.375 3.578 1 97.44 256 ASP A C 1
ATOM 2041 O O . ASP A 1 256 ? 18.688 -21.594 3.691 1 97.44 256 ASP A O 1
ATOM 2045 N N . ILE A 1 257 ? 18.953 -19.766 2.486 1 96.81 257 ILE A N 1
ATOM 2046 C CA . ILE A 1 257 ? 19.016 -20.516 1.236 1 96.81 257 ILE A CA 1
ATOM 2047 C C . ILE A 1 257 ? 20.391 -20.375 0.601 1 96.81 257 ILE A C 1
ATOM 2049 O O . ILE A 1 257 ? 20.797 -19.266 0.25 1 96.81 257 ILE A O 1
ATOM 2053 N N . GLU A 1 258 ? 21 -21.438 0.415 1 90.44 258 GLU A N 1
ATOM 2054 C CA . GLU A 1 258 ? 22.375 -21.469 -0.062 1 90.44 258 GLU A CA 1
ATOM 2055 C C . GLU A 1 258 ? 22.5 -20.781 -1.423 1 90.44 258 GLU A C 1
ATOM 2057 O O . GLU A 1 258 ? 21.734 -21.078 -2.34 1 90.44 258 GLU A O 1
ATOM 2062 N N . GLY A 1 259 ? 23.453 -19.828 -1.485 1 90.88 259 GLY A N 1
ATOM 2063 C CA . GLY A 1 259 ? 23.781 -19.234 -2.766 1 90.88 259 GLY A CA 1
ATOM 2064 C C . GLY A 1 259 ? 22.922 -18.031 -3.107 1 90.88 259 GLY A C 1
ATOM 2065 O O . GLY A 1 259 ? 23.109 -17.406 -4.148 1 90.88 259 GLY A O 1
ATOM 2066 N N . LEU A 1 260 ? 22.016 -17.719 -2.279 1 94.56 260 LEU A N 1
ATOM 2067 C CA . LEU A 1 260 ? 21.109 -16.609 -2.598 1 94.56 260 LEU A CA 1
ATOM 2068 C C . LEU A 1 260 ? 21.344 -15.43 -1.669 1 94.56 260 LEU A C 1
ATOM 2070 O O . LEU A 1 260 ? 21.047 -15.5 -0.475 1 94.56 260 LEU A O 1
ATOM 2074 N N . GLU A 1 261 ? 21.969 -14.391 -2.191 1 92.44 261 GLU A N 1
ATOM 2075 C CA . GLU A 1 261 ? 22.203 -13.133 -1.492 1 92.44 261 GLU A CA 1
ATOM 2076 C C . GLU A 1 261 ? 21.734 -11.945 -2.326 1 92.44 261 GLU A C 1
ATOM 2078 O O . GLU A 1 261 ? 22.031 -11.859 -3.521 1 92.44 261 GLU A O 1
ATOM 2083 N N . PHE A 1 262 ? 20.984 -11.094 -1.659 1 95.31 262 PHE A N 1
ATOM 2084 C CA . PHE A 1 262 ? 20.422 -9.953 -2.367 1 95.31 262 PHE A CA 1
ATOM 2085 C C . PHE A 1 262 ? 20.688 -8.664 -1.597 1 95.31 262 PHE A C 1
ATOM 2087 O O . PHE A 1 262 ? 19.797 -8.164 -0.894 1 95.31 262 PHE A O 1
ATOM 2094 N N . PRO A 1 263 ? 21.891 -8.086 -1.785 1 93.88 263 PRO A N 1
ATOM 2095 C CA . PRO A 1 263 ? 22.172 -6.824 -1.098 1 93.88 263 PRO A CA 1
ATOM 2096 C C . PRO A 1 263 ? 21.312 -5.672 -1.607 1 93.88 263 PRO A C 1
ATOM 2098 O O . PRO A 1 263 ? 20.938 -5.645 -2.787 1 93.88 263 PRO A O 1
ATOM 2101 N N . LEU A 1 264 ? 20.938 -4.777 -0.71 1 92 264 LEU A N 1
ATOM 2102 C CA . LEU A 1 264 ? 20.266 -3.533 -1.054 1 92 264 LEU A CA 1
ATOM 2103 C C . LEU A 1 264 ? 20.656 -2.414 -0.097 1 92 264 LEU A C 1
ATOM 2105 O O . LEU A 1 264 ? 21.297 -2.666 0.933 1 92 264 LEU A O 1
ATOM 2109 N N . SER A 1 265 ? 20.359 -1.194 -0.479 1 94.25 265 SER A N 1
ATOM 2110 C CA . SER A 1 265 ? 20.688 -0.027 0.337 1 94.25 265 SER A CA 1
ATOM 2111 C C . SER A 1 265 ? 19.469 0.871 0.515 1 94.25 265 SER A C 1
ATOM 2113 O O . SER A 1 265 ? 18.766 1.18 -0.455 1 94.25 265 SER A O 1
ATOM 2115 N N . MET A 1 266 ? 19.234 1.207 1.773 1 95.25 266 MET A N 1
ATOM 2116 C CA . MET A 1 266 ? 18.156 2.141 2.062 1 95.25 266 MET A CA 1
ATOM 2117 C C . MET A 1 266 ? 18.656 3.582 2.014 1 95.25 266 MET A C 1
ATOM 2119 O O . MET A 1 266 ? 19.719 3.895 2.545 1 95.25 266 MET A O 1
ATOM 2123 N N . TYR A 1 267 ? 17.844 4.398 1.378 1 95.75 267 TYR A N 1
ATOM 2124 C CA . TYR A 1 267 ? 18.203 5.805 1.224 1 95.75 267 TYR A CA 1
ATOM 2125 C C . TYR A 1 267 ? 17.109 6.715 1.75 1 95.75 267 TYR A C 1
ATOM 2127 O O . TYR A 1 267 ? 15.93 6.363 1.709 1 95.75 267 TYR A O 1
ATOM 2135 N N . ILE A 1 268 ? 17.516 7.797 2.285 1 96.94 268 ILE A N 1
ATOM 2136 C CA . ILE A 1 268 ? 16.641 8.945 2.436 1 96.94 268 ILE A CA 1
ATOM 2137 C C . ILE A 1 268 ? 16.969 10.008 1.389 1 96.94 268 ILE A C 1
ATOM 2139 O O . ILE A 1 268 ? 18.141 10.344 1.197 1 96.94 268 ILE A O 1
ATOM 2143 N N . ASN A 1 269 ? 15.961 10.391 0.661 1 95.25 269 ASN A N 1
ATOM 2144 C CA . ASN A 1 269 ? 16.109 11.359 -0.425 1 95.25 269 ASN A CA 1
ATOM 2145 C C . ASN A 1 269 ? 15.359 12.656 -0.124 1 95.25 269 ASN A C 1
ATOM 2147 O O . ASN A 1 269 ? 14.234 12.625 0.371 1 95.25 269 ASN A O 1
ATOM 2151 N N . PHE A 1 270 ? 16 13.758 -0.342 1 94.06 270 PHE A N 1
ATOM 2152 C CA . PHE A 1 270 ? 15.375 15.055 -0.118 1 94.06 270 PHE A CA 1
ATOM 2153 C C . PHE A 1 270 ? 16.031 16.125 -0.974 1 94.06 270 PHE A C 1
ATOM 2155 O O . PHE A 1 270 ? 17.156 15.953 -1.452 1 94.06 270 PHE A O 1
ATOM 2162 N N . GLU A 1 271 ? 15.305 17.219 -1.231 1 84.69 271 GLU A N 1
ATOM 2163 C CA . GLU A 1 271 ? 15.883 18.359 -1.948 1 84.69 271 GLU A CA 1
ATOM 2164 C C . GLU A 1 271 ? 16.922 19.078 -1.095 1 84.69 271 GLU A C 1
ATOM 2166 O O . GLU A 1 271 ? 16.734 19.25 0.111 1 84.69 271 GLU A O 1
ATOM 2171 N N . GLU A 1 272 ? 17.906 19.578 -1.718 1 85.19 272 GLU A N 1
ATOM 2172 C CA . GLU A 1 272 ? 18.984 20.266 -1.021 1 85.19 272 GLU A CA 1
ATOM 2173 C C . GLU A 1 272 ? 18.469 21.484 -0.27 1 85.19 272 GLU A C 1
ATOM 2175 O O . GLU A 1 272 ? 18.875 21.75 0.86 1 85.19 272 GLU A O 1
ATOM 2180 N N . GLN A 1 273 ? 17.594 22.203 -0.848 1 81.31 273 GLN A N 1
ATOM 2181 C CA . GLN A 1 273 ? 17.062 23.422 -0.234 1 81.31 273 GLN A CA 1
ATOM 2182 C C . GLN A 1 273 ? 16.234 23.078 1.005 1 81.31 273 GLN A C 1
ATOM 2184 O O . GLN A 1 273 ? 16.219 23.844 1.972 1 81.31 273 GLN A O 1
ATOM 2189 N N . LEU A 1 274 ? 15.523 21.969 0.916 1 86.38 274 LEU A N 1
ATOM 2190 C CA . LEU A 1 274 ? 14.773 21.547 2.09 1 86.38 274 LEU A CA 1
ATOM 2191 C C . LEU A 1 274 ? 15.711 21.25 3.258 1 86.38 274 LEU A C 1
ATOM 2193 O O . LEU A 1 274 ? 15.391 21.562 4.406 1 86.38 274 LEU A O 1
ATOM 2197 N N . TYR A 1 275 ? 16.828 20.562 2.943 1 89.56 275 TYR A N 1
ATOM 2198 C CA . TYR A 1 275 ? 17.781 20.203 3.998 1 89.56 275 TYR A CA 1
ATOM 2199 C C . TYR A 1 275 ? 18.266 21.438 4.734 1 89.56 275 TYR A C 1
ATOM 2201 O O . TYR A 1 275 ? 18.453 21.406 5.957 1 89.56 275 TYR A O 1
ATOM 2209 N N . LYS A 1 276 ? 18.469 22.5 4.062 1 86 276 LYS A N 1
ATOM 2210 C CA . LYS A 1 276 ? 18.938 23.734 4.684 1 86 276 LYS A CA 1
ATOM 2211 C C . LYS A 1 276 ? 17.906 24.281 5.66 1 86 276 LYS A C 1
ATOM 2213 O O . LYS A 1 276 ? 18.25 24.75 6.742 1 86 276 LYS A O 1
ATOM 2218 N N . ARG A 1 277 ? 16.688 24.172 5.324 1 86.31 277 ARG A N 1
ATOM 2219 C CA . ARG A 1 277 ? 15.617 24.734 6.133 1 86.31 277 ARG A CA 1
ATOM 2220 C C . ARG A 1 277 ? 15.188 23.766 7.23 1 86.31 277 ARG A C 1
ATOM 2222 O O . ARG A 1 277 ? 14.75 24.188 8.297 1 86.31 277 ARG A O 1
ATOM 2229 N N . GLU A 1 278 ? 15.336 22.422 6.93 1 92.75 278 GLU A N 1
ATOM 2230 C CA . GLU A 1 278 ? 14.781 21.406 7.828 1 92.75 278 GLU A CA 1
ATOM 2231 C C . GLU A 1 278 ? 15.867 20.438 8.305 1 92.75 278 GLU A C 1
ATOM 2233 O O . GLU A 1 278 ? 15.609 19.25 8.477 1 92.75 278 GLU A O 1
ATOM 2238 N N . LYS A 1 279 ? 17.078 20.953 8.438 1 93.25 279 LYS A N 1
ATOM 2239 C CA . LYS A 1 279 ? 18.234 20.141 8.781 1 93.25 279 LYS A CA 1
ATOM 2240 C C . LYS A 1 279 ? 18 19.359 10.07 1 93.25 279 LYS A C 1
ATOM 2242 O O . LYS A 1 279 ? 18.266 18.156 10.133 1 93.25 279 LYS A O 1
ATOM 2247 N N . LEU A 1 280 ? 17.453 20.016 11.039 1 94.88 280 LEU A N 1
ATOM 2248 C CA . LEU A 1 280 ? 17.25 19.375 12.336 1 94.88 280 LEU A CA 1
ATOM 2249 C C . LEU A 1 280 ? 16.219 18.25 12.242 1 94.88 280 LEU A C 1
ATOM 2251 O O . LEU A 1 280 ? 16.406 17.172 12.805 1 94.88 280 LEU A O 1
ATOM 2255 N N . PHE A 1 281 ? 15.109 18.531 11.586 1 96.44 281 PHE A N 1
ATOM 2256 C CA . PHE A 1 281 ? 14.055 17.531 11.406 1 96.44 281 PHE A CA 1
ATOM 2257 C C . PHE A 1 281 ? 14.586 16.312 10.664 1 96.44 281 PHE A C 1
ATOM 2259 O O . PHE A 1 281 ? 14.391 15.18 11.109 1 96.44 281 PHE A O 1
ATOM 2266 N N . ILE A 1 282 ? 15.32 16.531 9.578 1 97.38 282 ILE A N 1
ATOM 2267 C CA . ILE A 1 282 ? 15.812 15.453 8.727 1 97.38 282 ILE A CA 1
ATOM 2268 C C . ILE A 1 282 ? 16.844 14.617 9.484 1 97.38 282 ILE A C 1
ATOM 2270 O O . ILE A 1 282 ? 16.797 13.383 9.445 1 97.38 282 ILE A O 1
ATOM 2274 N N . ASN A 1 283 ? 17.734 15.234 10.195 1 97.44 283 ASN A N 1
ATOM 2275 C CA . ASN A 1 283 ? 18.766 14.516 10.938 1 97.44 283 ASN A CA 1
ATOM 2276 C C . ASN A 1 283 ? 18.156 13.688 12.07 1 97.44 283 ASN A C 1
ATOM 2278 O O . ASN A 1 283 ? 18.594 12.57 12.336 1 97.44 283 ASN A O 1
ATOM 2282 N N . LYS A 1 284 ? 17.188 14.242 12.734 1 97.81 284 LYS A N 1
ATOM 2283 C CA . LYS A 1 284 ? 16.5 13.492 13.789 1 97.81 284 LYS A CA 1
ATOM 2284 C C . LYS A 1 284 ? 15.766 12.289 13.219 1 97.81 284 LYS A C 1
ATOM 2286 O O . LYS A 1 284 ? 15.758 11.211 13.828 1 97.81 284 LYS A O 1
ATOM 2291 N N . LEU A 1 285 ? 15.125 12.492 12.102 1 97.94 285 LEU A N 1
ATOM 2292 C CA . LEU A 1 285 ? 14.438 11.398 11.43 1 97.94 285 LEU A CA 1
ATOM 2293 C C . LEU A 1 285 ? 15.414 10.289 11.055 1 97.94 285 LEU A C 1
ATOM 2295 O O . LEU A 1 285 ? 15.164 9.117 11.336 1 97.94 285 LEU A O 1
ATOM 2299 N N . ILE A 1 286 ? 16.531 10.672 10.516 1 97.88 286 ILE A N 1
ATOM 2300 C CA . ILE A 1 286 ? 17.562 9.719 10.117 1 97.88 286 ILE A CA 1
ATOM 2301 C C . ILE A 1 286 ? 18.062 8.945 11.336 1 97.88 286 ILE A C 1
ATOM 2303 O O . ILE A 1 286 ? 18.109 7.711 11.32 1 97.88 286 ILE A O 1
ATOM 2307 N N . SER A 1 287 ? 18.375 9.648 12.359 1 97.5 287 SER A N 1
ATOM 2308 C CA . SER A 1 287 ? 18.891 9.023 13.562 1 97.5 287 SER A CA 1
ATOM 2309 C C . SER A 1 287 ? 17.875 8.062 14.18 1 97.5 287 SER A C 1
ATOM 2311 O O . SER A 1 287 ? 18.25 6.98 14.641 1 97.5 287 SER A O 1
ATOM 2313 N N . THR A 1 288 ? 16.656 8.445 14.195 1 97.56 288 THR A N 1
ATOM 2314 C CA . THR A 1 288 ? 15.609 7.625 14.773 1 97.56 288 THR A CA 1
ATOM 2315 C C . THR A 1 288 ? 15.406 6.348 13.969 1 97.56 288 THR A C 1
ATOM 2317 O O . THR A 1 288 ? 15.305 5.258 14.539 1 97.56 288 THR A O 1
ATOM 2320 N N . ILE A 1 289 ? 15.375 6.449 12.633 1 97.38 289 ILE A N 1
ATOM 2321 C CA . ILE A 1 289 ? 15.18 5.285 11.773 1 97.38 289 ILE A CA 1
ATOM 2322 C C . ILE A 1 289 ? 16.375 4.34 11.914 1 97.38 289 ILE A C 1
ATOM 2324 O O . ILE A 1 289 ? 16.203 3.125 12.039 1 97.38 289 ILE A O 1
ATOM 2328 N N . LYS A 1 290 ? 17.562 4.91 11.93 1 96.56 290 LYS A N 1
ATOM 2329 C CA . LYS A 1 290 ? 18.766 4.102 12.133 1 96.56 290 LYS A CA 1
ATOM 2330 C C . LYS A 1 290 ? 18.703 3.361 13.469 1 96.56 290 LYS A C 1
ATOM 2332 O O . LYS A 1 290 ? 19.141 2.211 13.57 1 96.56 290 LYS A O 1
ATOM 2337 N N . GLY A 1 291 ? 18.188 4.039 14.445 1 95.69 291 GLY A N 1
ATOM 2338 C CA . GLY A 1 291 ? 18.031 3.418 15.742 1 95.69 291 GLY A CA 1
ATOM 2339 C C . GLY A 1 291 ? 17.125 2.197 15.719 1 95.69 291 GLY A C 1
ATOM 2340 O O . GLY A 1 291 ? 17.406 1.195 16.375 1 95.69 291 GLY A O 1
ATOM 2341 N N . PHE A 1 292 ? 16.062 2.287 14.938 1 94.31 292 PHE A N 1
ATOM 2342 C CA . PHE A 1 292 ? 15.133 1.165 14.805 1 94.31 292 PHE A CA 1
ATOM 2343 C C . PHE A 1 292 ? 15.812 -0.011 14.109 1 94.31 292 PHE A C 1
ATOM 2345 O O . PHE A 1 292 ? 15.547 -1.169 14.438 1 94.31 292 PHE A O 1
ATOM 2352 N N . LEU A 1 293 ? 16.641 0.313 13.125 1 93.81 293 LEU A N 1
ATOM 2353 C CA . LEU A 1 293 ? 17.219 -0.708 12.258 1 93.81 293 LEU A CA 1
ATOM 2354 C C . LEU A 1 293 ? 18.391 -1.404 12.945 1 93.81 293 LEU A C 1
ATOM 2356 O O . LEU A 1 293 ? 18.734 -2.541 12.609 1 93.81 293 LEU A O 1
ATOM 2360 N N . LYS A 1 294 ? 19.141 -0.852 13.922 1 85.81 294 LYS A N 1
ATOM 2361 C CA . LYS A 1 294 ? 20.281 -1.428 14.617 1 85.81 294 LYS A CA 1
ATOM 2362 C C . LYS A 1 294 ? 19.828 -2.213 15.852 1 85.81 294 LYS A C 1
ATOM 2364 O O . LYS A 1 294 ? 20.609 -2.992 16.406 1 85.81 294 LYS A O 1
ATOM 2369 N N . SER A 1 295 ? 18.578 -2.102 16.203 1 70.12 295 SER A N 1
ATOM 2370 C CA . SER A 1 295 ? 18.094 -2.809 17.391 1 70.12 295 SER A CA 1
ATOM 2371 C C . SER A 1 295 ? 17.781 -4.27 17.078 1 70.12 295 SER A C 1
ATOM 2373 O O . SER A 1 295 ? 17.469 -4.609 15.93 1 70.12 295 SER A O 1
ATOM 2375 N N . MET B 1 1 ? -1.302 -2.125 -35.719 1 43.5 1 MET B N 1
ATOM 2376 C CA . MET B 1 1 ? -0.634 -1.795 -34.469 1 43.5 1 MET B CA 1
ATOM 2377 C C . MET B 1 1 ? -0.326 -3.057 -33.688 1 43.5 1 MET B C 1
ATOM 2379 O O . MET B 1 1 ? -1.189 -3.92 -33.5 1 43.5 1 MET B O 1
ATOM 2383 N N . HIS B 1 2 ? 0.968 -3.361 -33.562 1 57.06 2 HIS B N 1
ATOM 2384 C CA . HIS B 1 2 ? 1.427 -4.574 -32.875 1 57.06 2 HIS B CA 1
ATOM 2385 C C . HIS B 1 2 ? 1.453 -4.402 -31.375 1 57.06 2 HIS B C 1
ATOM 2387 O O . HIS B 1 2 ? 1.816 -3.334 -30.875 1 57.06 2 HIS B O 1
ATOM 2393 N N . ILE B 1 3 ? 0.828 -5.312 -30.625 1 63.56 3 ILE B N 1
ATOM 2394 C CA . ILE B 1 3 ? 0.744 -5.301 -29.172 1 63.56 3 ILE B CA 1
ATOM 2395 C C . ILE B 1 3 ? 2.125 -5.031 -28.578 1 63.56 3 ILE B C 1
ATOM 2397 O O . ILE B 1 3 ? 2.242 -4.391 -27.531 1 63.56 3 ILE B O 1
ATOM 2401 N N . GLU B 1 4 ? 3.064 -5.383 -29.359 1 67.75 4 GLU B N 1
ATOM 2402 C CA . GLU B 1 4 ? 4.445 -5.188 -28.922 1 67.75 4 GLU B CA 1
ATOM 2403 C C . GLU B 1 4 ? 4.797 -3.705 -28.844 1 67.75 4 GLU B C 1
ATOM 2405 O O . GLU B 1 4 ? 5.555 -3.279 -27.969 1 67.75 4 GLU B O 1
ATOM 2410 N N . ASN B 1 5 ? 4.215 -2.998 -29.734 1 73 5 ASN B N 1
ATOM 2411 C CA . ASN B 1 5 ? 4.457 -1.559 -29.734 1 73 5 ASN B CA 1
ATOM 2412 C C . ASN B 1 5 ? 3.859 -0.897 -28.5 1 73 5 ASN B C 1
ATOM 2414 O O . ASN B 1 5 ? 4.465 0.007 -27.922 1 73 5 ASN B O 1
ATOM 2418 N N . LEU B 1 6 ? 2.744 -1.381 -28.125 1 75.44 6 LEU B N 1
ATOM 2419 C CA . LEU B 1 6 ? 2.1 -0.864 -26.938 1 75.44 6 LEU B CA 1
ATOM 2420 C C . LEU B 1 6 ? 2.893 -1.239 -25.688 1 75.44 6 LEU B C 1
ATOM 2422 O O . LEU B 1 6 ? 2.998 -0.443 -24.75 1 75.44 6 LEU B O 1
ATOM 2426 N N . ARG B 1 7 ? 3.393 -2.439 -25.719 1 76.62 7 ARG B N 1
ATOM 2427 C CA . ARG B 1 7 ? 4.223 -2.893 -24.609 1 76.62 7 ARG B CA 1
ATOM 2428 C C . ARG B 1 7 ? 5.473 -2.025 -24.469 1 76.62 7 ARG B C 1
ATOM 2430 O O . ARG B 1 7 ? 5.824 -1.606 -23.359 1 76.62 7 ARG B O 1
ATOM 2437 N N . PHE B 1 8 ? 6.117 -1.786 -25.578 1 78.44 8 PHE B N 1
ATOM 2438 C CA . PHE B 1 8 ? 7.309 -0.947 -25.578 1 78.44 8 PHE B CA 1
ATOM 2439 C C . PHE B 1 8 ? 6.977 0.462 -25.094 1 78.44 8 PHE B C 1
ATOM 2441 O O . PHE B 1 8 ? 7.723 1.046 -24.312 1 78.44 8 PHE B O 1
ATOM 2448 N N . PHE B 1 9 ? 5.902 0.948 -25.594 1 84.19 9 PHE B N 1
ATOM 2449 C CA . PHE B 1 9 ? 5.441 2.26 -25.156 1 84.19 9 PHE B CA 1
ATOM 2450 C C . PHE B 1 9 ? 5.254 2.289 -23.656 1 84.19 9 PHE B C 1
ATOM 2452 O O . PHE B 1 9 ? 5.73 3.203 -22.969 1 84.19 9 PHE B O 1
ATOM 2459 N N . TYR B 1 10 ? 4.586 1.286 -23.203 1 79.06 10 TYR B N 1
ATOM 2460 C CA . TYR B 1 10 ? 4.281 1.21 -21.781 1 79.06 10 TYR B CA 1
ATOM 2461 C C . TYR B 1 10 ? 5.562 1.154 -20.953 1 79.06 10 TYR B C 1
ATOM 2463 O O . TYR B 1 10 ? 5.691 1.863 -19.938 1 79.06 10 TYR B O 1
ATOM 2471 N N . GLU B 1 11 ? 6.492 0.313 -21.391 1 78.12 11 GLU B N 1
ATOM 2472 C CA . GLU B 1 11 ? 7.754 0.138 -20.672 1 78.12 11 GLU B CA 1
ATOM 2473 C C . GLU B 1 11 ? 8.578 1.421 -20.688 1 78.12 11 GLU B C 1
ATOM 2475 O O . GLU B 1 11 ? 9.195 1.781 -19.688 1 78.12 11 GLU B O 1
ATOM 2480 N N . VAL B 1 12 ? 8.57 2.037 -21.797 1 79.81 12 VAL B N 1
ATOM 2481 C CA . VAL B 1 12 ? 9.312 3.285 -21.938 1 79.81 12 VAL B CA 1
ATOM 2482 C C . VAL B 1 12 ? 8.672 4.363 -21.062 1 79.81 12 VAL B C 1
ATOM 2484 O O . VAL B 1 12 ? 9.367 5.145 -20.422 1 79.81 12 VAL B O 1
ATOM 2487 N N . ALA B 1 13 ? 7.422 4.344 -21.094 1 79.62 13 ALA B N 1
ATOM 2488 C CA . ALA B 1 13 ? 6.691 5.309 -20.281 1 79.62 13 ALA B CA 1
ATOM 2489 C C . ALA B 1 13 ? 6.984 5.102 -18.797 1 79.62 13 ALA B C 1
ATOM 2491 O O . ALA B 1 13 ? 7.168 6.07 -18.047 1 79.62 13 ALA B O 1
ATOM 2492 N N . LYS B 1 14 ? 6.992 3.906 -18.469 1 72.5 14 LYS B N 1
ATOM 2493 C CA . LYS B 1 14 ? 7.258 3.541 -17.078 1 72.5 14 LYS B CA 1
ATOM 2494 C C . LYS B 1 14 ? 8.695 3.857 -16.688 1 72.5 14 LYS B C 1
ATOM 2496 O O . LYS B 1 14 ? 8.953 4.406 -15.617 1 72.5 14 LYS B O 1
ATOM 2501 N N . ALA B 1 15 ? 9.664 3.602 -17.562 1 69.5 15 ALA B N 1
ATOM 2502 C CA . ALA B 1 15 ? 11.094 3.744 -17.312 1 69.5 15 ALA B CA 1
ATOM 2503 C C . ALA B 1 15 ? 11.562 5.172 -17.594 1 69.5 15 ALA B C 1
ATOM 2505 O O . ALA B 1 15 ? 12.664 5.559 -17.188 1 69.5 15 ALA B O 1
ATOM 2506 N N . LYS B 1 16 ? 10.68 5.91 -18.297 1 73.75 16 LYS B N 1
ATOM 2507 C CA . LYS B 1 16 ? 10.953 7.273 -18.75 1 73.75 16 LYS B CA 1
ATOM 2508 C C . LYS B 1 16 ? 12.266 7.34 -19.531 1 73.75 16 LYS B C 1
ATOM 2510 O O . LYS B 1 16 ? 12.945 8.367 -19.516 1 73.75 16 LYS B O 1
ATOM 2515 N N . SER B 1 17 ? 12.633 6.285 -20.094 1 77.69 17 SER B N 1
ATOM 2516 C CA . SER B 1 17 ? 13.883 6.195 -20.844 1 77.69 17 SER B CA 1
ATOM 2517 C C . SER B 1 17 ? 13.789 5.164 -21.953 1 77.69 17 SER B C 1
ATOM 2519 O O . SER B 1 17 ? 13.492 3.996 -21.719 1 77.69 17 SER B O 1
ATOM 2521 N N . ILE B 1 18 ? 14.102 5.605 -23.109 1 81.25 18 ILE B N 1
ATOM 2522 C CA . ILE B 1 18 ? 14.086 4.707 -24.266 1 81.25 18 ILE B CA 1
ATOM 2523 C C . ILE B 1 18 ? 15.297 3.781 -24.219 1 81.25 18 ILE B C 1
ATOM 2525 O O . ILE B 1 18 ? 15.172 2.576 -24.453 1 81.25 18 ILE B O 1
ATOM 2529 N N . SER B 1 19 ? 16.359 4.438 -23.766 1 80.69 19 SER B N 1
ATOM 2530 C CA . SER B 1 19 ? 17.594 3.658 -23.766 1 80.69 19 SER B CA 1
ATOM 2531 C C . SER B 1 19 ? 17.531 2.527 -22.734 1 80.69 19 SER B C 1
ATOM 2533 O O . SER B 1 19 ? 17.938 1.4 -23.031 1 80.69 19 SER B O 1
ATOM 2535 N N . THR B 1 20 ? 16.969 2.789 -21.688 1 78.44 20 THR B N 1
ATOM 2536 C CA . THR B 1 20 ? 16.844 1.8 -20.625 1 78.44 20 THR B CA 1
ATOM 2537 C C . THR B 1 20 ? 15.961 0.636 -21.062 1 78.44 20 THR B C 1
ATOM 2539 O O . THR B 1 20 ? 16.297 -0.528 -20.844 1 78.44 20 THR B O 1
ATOM 2542 N N . VAL B 1 21 ? 14.938 0.964 -21.703 1 79.88 21 VAL B N 1
ATOM 2543 C CA . VAL B 1 21 ? 13.992 -0.059 -22.156 1 79.88 21 VAL B CA 1
ATOM 2544 C C . VAL B 1 21 ? 14.602 -0.849 -23.312 1 79.88 21 VAL B C 1
ATOM 2546 O O . VAL B 1 21 ? 14.43 -2.068 -23.391 1 79.88 21 VAL B O 1
ATOM 2549 N N . ALA B 1 22 ? 15.305 -0.221 -24.109 1 83.25 22 ALA B N 1
ATOM 2550 C CA . ALA B 1 22 ? 15.961 -0.903 -25.219 1 83.25 22 ALA B CA 1
ATOM 2551 C C . ALA B 1 22 ? 16.953 -1.946 -24.719 1 83.25 22 ALA B C 1
ATOM 2553 O O . ALA B 1 22 ? 16.969 -3.08 -25.203 1 83.25 22 ALA B O 1
ATOM 2554 N N . LYS B 1 23 ? 17.656 -1.546 -23.719 1 78.62 23 L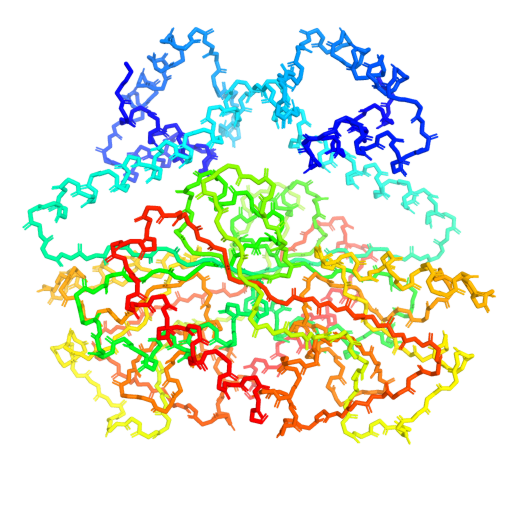YS B N 1
ATOM 2555 C CA . LYS B 1 23 ? 18.641 -2.441 -23.141 1 78.62 23 LYS B CA 1
ATOM 2556 C C . LYS B 1 23 ? 17.969 -3.641 -22.469 1 78.62 23 LYS B C 1
ATOM 2558 O O . LYS B 1 23 ? 18.375 -4.785 -22.688 1 78.62 23 LYS B O 1
ATOM 2563 N N . SER B 1 24 ? 16.922 -3.301 -21.797 1 74.75 24 SER B N 1
ATOM 2564 C CA . SER B 1 24 ? 16.266 -4.363 -21.047 1 74.75 24 SER B CA 1
ATOM 2565 C C . SER B 1 24 ? 15.492 -5.297 -21.984 1 74.75 24 SER B C 1
ATOM 2567 O O . SER B 1 24 ? 15.281 -6.469 -21.672 1 74.75 24 SER B O 1
ATOM 2569 N N . SER B 1 25 ? 15.117 -4.828 -23.047 1 73.5 25 SER B N 1
ATOM 2570 C CA . SER B 1 25 ? 14.344 -5.605 -24.016 1 73.5 25 SER B CA 1
ATOM 2571 C C . SER B 1 25 ? 15.25 -6.215 -25.078 1 73.5 25 SER B C 1
ATOM 2573 O O . SER B 1 25 ? 14.766 -6.859 -26.016 1 73.5 25 SER B O 1
ATOM 2575 N N . HIS B 1 26 ? 16.531 -5.93 -24.922 1 77.38 26 HIS B N 1
ATOM 2576 C CA . HIS B 1 26 ? 17.547 -6.484 -25.828 1 77.38 26 HIS B CA 1
ATOM 2577 C C . HIS B 1 26 ? 17.281 -6.074 -27.266 1 77.38 26 HIS B C 1
ATOM 2579 O O . HIS B 1 26 ? 17.344 -6.91 -28.172 1 77.38 26 HIS B O 1
ATOM 2585 N N . ILE B 1 27 ? 16.938 -4.898 -27.469 1 79.56 27 ILE B N 1
ATOM 2586 C CA . ILE B 1 27 ? 16.812 -4.316 -28.797 1 79.56 27 ILE B CA 1
ATOM 2587 C C . ILE B 1 27 ? 17.578 -2.996 -28.859 1 79.56 27 ILE B C 1
ATOM 2589 O O . ILE B 1 27 ? 17.938 -2.434 -27.828 1 79.56 27 ILE B O 1
ATOM 2593 N N . SER B 1 28 ? 18.031 -2.594 -30.031 1 80.38 28 SER B N 1
ATOM 2594 C CA . SER B 1 28 ? 18.734 -1.329 -30.188 1 80.38 28 SER B CA 1
ATOM 2595 C C . SER B 1 28 ? 17.828 -0.142 -29.891 1 80.38 28 SER B C 1
ATOM 2597 O O . SER B 1 28 ? 16.609 -0.229 -30.078 1 80.38 28 SER B O 1
ATOM 2599 N N . GLN B 1 29 ? 18.5 0.868 -29.391 1 86.12 29 GLN B N 1
ATOM 2600 C CA . GLN B 1 29 ? 17.75 2.096 -29.125 1 86.12 29 GLN B CA 1
ATOM 2601 C C . GLN B 1 29 ? 17.094 2.621 -30.391 1 86.12 29 GLN B C 1
ATOM 2603 O O . GLN B 1 29 ? 15.977 3.139 -30.359 1 86.12 29 GLN B O 1
ATOM 2608 N N . SER B 1 30 ? 17.766 2.564 -31.5 1 87.5 30 SER B N 1
ATOM 2609 C CA . SER B 1 30 ? 17.203 3.01 -32.781 1 87.5 30 SER B CA 1
ATOM 2610 C C . SER B 1 30 ? 15.969 2.207 -33.156 1 87.5 30 SER B C 1
ATOM 2612 O O . SER B 1 30 ? 14.961 2.771 -33.562 1 87.5 30 SER B O 1
ATOM 2614 N N . ALA B 1 31 ? 16.031 0.893 -32.938 1 82.94 31 ALA B N 1
ATOM 2615 C CA . ALA B 1 31 ? 14.906 0.018 -33.25 1 82.94 31 ALA B CA 1
ATOM 2616 C C . ALA B 1 31 ? 13.703 0.344 -32.375 1 82.94 31 ALA B C 1
ATOM 2618 O O . ALA B 1 31 ? 12.578 0.43 -32.844 1 82.94 31 ALA B O 1
ATOM 2619 N N . LEU B 1 32 ? 13.992 0.466 -31.125 1 86.75 32 LEU B N 1
ATOM 2620 C CA . LEU B 1 32 ? 12.914 0.798 -30.203 1 86.75 32 LEU B CA 1
ATOM 2621 C C . LEU B 1 32 ? 12.312 2.158 -30.531 1 86.75 32 LEU B C 1
ATOM 2623 O O . LEU B 1 32 ? 11.094 2.328 -30.484 1 86.75 32 LEU B O 1
ATOM 2627 N N . SER B 1 33 ? 13.18 3.102 -30.859 1 86.31 33 SER B N 1
ATOM 2628 C CA . SER B 1 33 ? 12.711 4.43 -31.234 1 86.31 33 SER B CA 1
ATOM 2629 C C . SER B 1 33 ? 11.828 4.367 -32.469 1 86.31 33 SER B C 1
ATOM 2631 O O . SER B 1 33 ? 10.805 5.047 -32.562 1 86.31 33 SER B O 1
ATOM 2633 N N . GLN B 1 34 ? 12.227 3.594 -33.375 1 83.88 34 GLN B N 1
ATOM 2634 C CA . GLN B 1 34 ? 11.453 3.428 -34.594 1 83.88 34 GLN B CA 1
ATOM 2635 C C . GLN B 1 34 ? 10.094 2.805 -34.312 1 83.88 34 GLN B C 1
ATOM 2637 O O . GLN B 1 34 ? 9.086 3.201 -34.906 1 83.88 34 GLN B O 1
ATOM 2642 N N . GLN B 1 35 ? 10.141 1.777 -33.469 1 81.31 35 GLN B N 1
ATOM 2643 C CA . GLN B 1 35 ? 8.891 1.131 -33.094 1 81.31 35 GLN B CA 1
ATOM 2644 C C . GLN B 1 35 ? 7.938 2.121 -32.438 1 81.31 35 GLN B C 1
ATOM 2646 O O . GLN B 1 35 ? 6.734 2.102 -32.688 1 81.31 35 GLN B O 1
ATOM 2651 N N . LEU B 1 36 ? 8.508 2.883 -31.625 1 86.19 36 LEU B N 1
ATOM 2652 C CA . LEU B 1 36 ? 7.711 3.9 -30.953 1 86.19 36 LEU B CA 1
ATOM 2653 C C . LEU B 1 36 ? 7.164 4.914 -31.953 1 86.19 36 LEU B C 1
ATOM 2655 O O . LEU B 1 36 ? 6.016 5.352 -31.828 1 86.19 36 LEU B O 1
ATOM 2659 N N . LEU B 1 37 ? 7.988 5.277 -32.875 1 83.88 37 LEU B N 1
ATOM 2660 C CA . LEU B 1 37 ? 7.559 6.195 -33.938 1 83.88 37 LEU B CA 1
ATOM 2661 C C . LEU B 1 37 ? 6.43 5.59 -34.75 1 83.88 37 LEU B C 1
ATOM 2663 O O . LEU B 1 37 ? 5.48 6.285 -35.125 1 83.88 37 LEU B O 1
ATOM 2667 N N . LYS B 1 38 ? 6.574 4.34 -35.062 1 78.06 38 LYS B N 1
ATOM 2668 C CA . LYS B 1 38 ? 5.523 3.641 -35.812 1 78.06 38 LYS B CA 1
ATOM 2669 C C . LYS B 1 38 ? 4.207 3.668 -35.031 1 78.06 38 LYS B C 1
ATOM 2671 O O . LYS B 1 38 ? 3.137 3.836 -35.625 1 78.06 38 LYS B O 1
ATOM 2676 N N . LEU B 1 39 ? 4.34 3.385 -33.781 1 79.38 39 LEU B N 1
ATOM 2677 C CA . LEU B 1 39 ? 3.148 3.447 -32.938 1 79.38 39 LEU B CA 1
ATOM 2678 C C . LEU B 1 39 ? 2.525 4.84 -32.969 1 79.38 39 LEU B C 1
ATOM 2680 O O . LEU B 1 39 ? 1.31 4.973 -33.125 1 79.38 39 LEU B O 1
ATOM 2684 N N . GLU B 1 40 ? 3.414 5.812 -32.906 1 82.69 40 GLU B N 1
ATOM 2685 C CA . GLU B 1 40 ? 2.936 7.188 -32.938 1 82.69 40 GLU B CA 1
ATOM 2686 C C . GLU B 1 40 ? 2.303 7.496 -34.312 1 82.69 40 GLU B C 1
ATOM 2688 O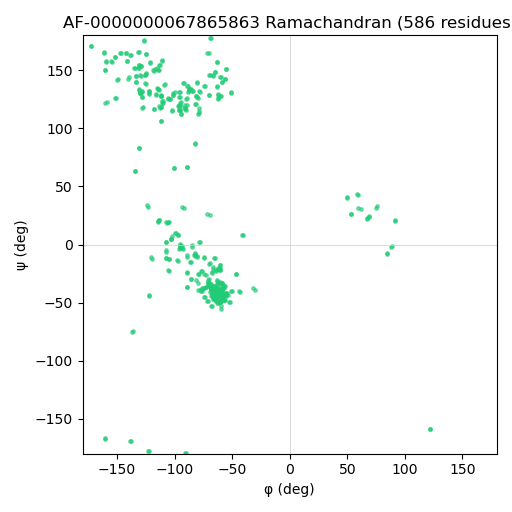 O . GLU B 1 40 ? 1.264 8.156 -34.375 1 82.69 40 GLU B O 1
ATOM 2693 N N . ASP B 1 41 ? 2.885 7.02 -35.312 1 77.38 41 ASP B N 1
ATOM 2694 C CA . ASP B 1 41 ? 2.357 7.203 -36.656 1 77.38 41 ASP B CA 1
ATOM 2695 C C . ASP B 1 41 ? 0.999 6.527 -36.812 1 77.38 41 ASP B C 1
ATOM 2697 O O . ASP B 1 41 ? 0.071 7.105 -37.375 1 77.38 41 ASP B O 1
ATOM 2701 N N . SER B 1 42 ? 0.987 5.316 -36.312 1 72.44 42 SER B N 1
ATOM 2702 C CA . SER B 1 42 ? -0.255 4.559 -36.438 1 72.44 42 SER B CA 1
ATOM 2703 C C . SER B 1 42 ? -1.396 5.25 -35.688 1 72.44 42 SER B C 1
ATOM 2705 O O . SER B 1 42 ? -2.557 5.141 -36.094 1 72.44 42 SER B O 1
ATOM 2707 N N . LEU B 1 43 ? -0.973 5.855 -34.656 1 70.44 43 LEU B N 1
ATOM 2708 C CA . LEU B 1 43 ? -1.973 6.531 -33.844 1 70.44 43 LEU B CA 1
ATOM 2709 C C . LEU B 1 43 ? -2.113 7.992 -34.25 1 70.44 43 LEU B C 1
ATOM 2711 O O . LEU B 1 43 ? -2.973 8.711 -33.75 1 70.44 43 LEU B O 1
ATOM 2715 N N . ASN B 1 44 ? -1.25 8.344 -35.219 1 73.25 44 ASN B N 1
ATOM 2716 C CA . ASN B 1 44 ? -1.2 9.727 -35.688 1 73.25 44 ASN B CA 1
ATOM 2717 C C . ASN B 1 44 ? -1.102 10.695 -34.5 1 73.25 44 ASN B C 1
ATOM 2719 O O . ASN B 1 44 ? -1.842 11.68 -34.438 1 73.25 44 ASN B O 1
ATOM 2723 N N . ALA B 1 45 ? -0.327 10.281 -33.625 1 77.44 45 ALA B N 1
ATOM 2724 C CA . ALA B 1 45 ? -0.104 11.109 -32.438 1 77.44 45 ALA B CA 1
ATOM 2725 C C . ALA B 1 45 ? 1.299 10.898 -31.875 1 77.44 45 ALA B C 1
ATOM 2727 O O . ALA B 1 45 ? 1.821 9.781 -31.891 1 77.44 45 ALA B O 1
ATOM 2728 N N . LYS B 1 46 ? 1.894 11.93 -31.422 1 83.12 46 LYS B N 1
ATOM 2729 C CA . LYS B 1 46 ? 3.125 11.805 -30.641 1 83.12 46 LYS B CA 1
ATOM 2730 C C . LYS B 1 46 ? 2.832 11.391 -29.203 1 83.12 46 LYS B C 1
ATOM 2732 O O . LYS B 1 46 ? 1.899 11.898 -28.578 1 83.12 46 LYS B O 1
ATOM 2737 N N . LEU B 1 47 ? 3.625 10.367 -28.859 1 82.25 47 LEU B N 1
ATOM 2738 C CA . LEU B 1 47 ? 3.318 9.797 -27.547 1 82.25 47 LEU B CA 1
ATOM 2739 C C . LEU B 1 47 ? 4.363 10.219 -26.516 1 82.25 47 LEU B C 1
ATOM 2741 O O . LEU B 1 47 ? 4.098 10.18 -25.312 1 82.25 47 LEU B O 1
ATOM 2745 N N . PHE B 1 48 ? 5.535 10.57 -27.031 1 84.81 48 PHE B N 1
ATOM 2746 C CA . PHE B 1 48 ? 6.637 10.898 -26.125 1 84.81 48 PHE B CA 1
ATOM 2747 C C . PHE B 1 48 ? 7.188 12.289 -26.438 1 84.81 48 PHE B C 1
ATOM 2749 O O . PHE B 1 48 ? 7.188 12.719 -27.594 1 84.81 48 PHE B O 1
ATOM 2756 N N . ILE B 1 49 ? 7.461 13 -25.359 1 79.56 49 ILE B N 1
ATOM 2757 C CA . ILE B 1 49 ? 8.312 14.18 -25.453 1 79.56 49 ILE B CA 1
ATOM 2758 C C . ILE B 1 49 ? 9.75 13.797 -25.094 1 79.56 49 ILE B C 1
ATOM 2760 O O . ILE B 1 49 ? 10.023 13.297 -24 1 79.56 49 ILE B O 1
ATOM 2764 N N . ARG B 1 50 ? 10.625 13.922 -26.094 1 76 50 ARG B N 1
ATOM 2765 C CA . ARG B 1 50 ? 12.016 13.531 -25.906 1 76 50 ARG B CA 1
ATOM 2766 C C . ARG B 1 50 ? 12.867 14.734 -25.5 1 76 50 ARG B C 1
ATOM 2768 O O . ARG B 1 50 ? 12.719 15.82 -26.062 1 76 50 ARG B O 1
ATOM 2775 N N . SER B 1 51 ? 13.453 14.633 -24.328 1 73.94 51 SER B N 1
ATOM 2776 C CA . SER B 1 51 ? 14.383 15.656 -23.875 1 73.94 51 SER B CA 1
ATOM 2777 C C . SER B 1 51 ? 15.727 15.047 -23.469 1 73.94 51 SER B C 1
ATOM 2779 O O . SER B 1 51 ? 15.898 13.82 -23.516 1 73.94 51 SER B O 1
ATOM 2781 N N . ASN B 1 52 ? 16.734 15.859 -23.109 1 67.44 52 ASN B N 1
ATOM 2782 C CA . ASN B 1 52 ? 18.031 15.414 -22.625 1 67.44 52 ASN B CA 1
ATOM 2783 C C . ASN B 1 52 ? 17.922 14.695 -21.281 1 67.44 52 ASN B C 1
ATOM 2785 O O . ASN B 1 52 ? 18.844 13.992 -20.875 1 67.44 52 ASN B O 1
ATOM 2789 N N . LYS B 1 53 ? 16.797 14.805 -20.719 1 62.16 53 LYS B N 1
ATOM 2790 C CA . LYS B 1 53 ? 16.625 14.203 -19.391 1 62.16 53 LYS B CA 1
ATOM 2791 C C . LYS B 1 53 ? 15.836 12.898 -19.484 1 62.16 53 LYS B C 1
ATOM 2793 O O . LYS B 1 53 ? 15.523 12.281 -18.469 1 62.16 53 LYS B O 1
ATOM 2798 N N . GLY B 1 54 ? 15.562 12.539 -20.719 1 75.06 54 GLY B N 1
ATOM 2799 C CA . GLY B 1 54 ? 14.812 11.312 -20.938 1 75.06 54 GLY B CA 1
ATOM 2800 C C . GLY B 1 54 ? 13.523 11.539 -21.719 1 75.06 54 GLY B C 1
ATOM 2801 O O . GLY B 1 54 ? 13.461 12.406 -22.578 1 75.06 54 GLY B O 1
ATOM 2802 N N . VAL B 1 55 ? 12.633 10.5 -21.5 1 79.56 55 VAL B N 1
ATOM 2803 C CA . VAL B 1 55 ? 11.391 10.57 -22.266 1 79.56 55 VAL B CA 1
ATOM 2804 C C . VAL B 1 55 ? 10.203 10.734 -21.328 1 79.56 55 VAL B C 1
ATOM 2806 O O . VAL B 1 55 ? 10.188 10.156 -20.234 1 79.56 55 VAL B O 1
ATOM 2809 N N . THR B 1 56 ? 9.43 11.688 -21.656 1 79.19 56 THR B N 1
ATOM 2810 C CA . THR B 1 56 ? 8.18 11.875 -20.938 1 79.19 56 THR B CA 1
ATOM 2811 C C . THR B 1 56 ? 6.984 11.734 -21.875 1 79.19 56 THR B C 1
ATOM 2813 O O . THR B 1 56 ? 7.129 11.867 -23.094 1 79.19 56 THR B O 1
ATOM 2816 N N . LEU B 1 57 ? 5.895 11.289 -21.344 1 76.31 57 LEU B N 1
ATOM 2817 C CA . LEU B 1 57 ? 4.711 11.023 -22.156 1 76.31 57 LEU B CA 1
ATOM 2818 C C . LEU B 1 57 ? 4.039 12.328 -22.578 1 76.31 57 LEU B C 1
ATOM 2820 O O . LEU B 1 57 ? 3.98 13.281 -21.812 1 76.31 57 LEU B O 1
ATOM 2824 N N . THR B 1 58 ? 3.637 12.375 -23.906 1 74.75 58 THR B N 1
ATOM 2825 C CA . THR B 1 58 ? 2.707 13.406 -24.344 1 74.75 58 THR B CA 1
ATOM 2826 C C . THR B 1 58 ? 1.319 13.18 -23.75 1 74.75 58 THR B C 1
ATOM 2828 O O . THR B 1 58 ? 1.09 12.18 -23.062 1 74.75 58 THR B O 1
ATOM 2831 N N . THR B 1 59 ? 0.453 14.055 -24.031 1 62.41 59 THR B N 1
ATOM 2832 C CA . THR B 1 59 ? -0.941 13.867 -23.641 1 62.41 59 THR B CA 1
ATOM 2833 C C . THR B 1 59 ? -1.514 12.602 -24.266 1 62.41 59 THR B C 1
ATOM 2835 O O . THR B 1 59 ? -2.203 11.828 -23.594 1 62.41 59 THR B O 1
ATOM 2838 N N . GLU B 1 60 ? -1.233 12.531 -25.547 1 68.06 60 GLU B N 1
ATOM 2839 C CA . GLU B 1 60 ? -1.615 11.32 -26.25 1 68.06 60 GLU B CA 1
ATOM 2840 C C . GLU B 1 60 ? -0.924 10.094 -25.672 1 68.06 60 GLU B C 1
ATOM 2842 O O . GLU B 1 60 ? -1.525 9.023 -25.562 1 68.06 60 GLU B O 1
ATOM 2847 N N . GLY B 1 61 ? 0.255 10.305 -25.203 1 75.12 61 GLY B N 1
ATOM 2848 C CA . GLY B 1 61 ? 1.013 9.219 -24.609 1 75.12 61 GLY B CA 1
ATOM 2849 C C . GLY B 1 61 ? 0.424 8.727 -23.297 1 75.12 61 GLY B C 1
ATOM 2850 O O . GLY B 1 61 ? 0.386 7.523 -23.047 1 75.12 61 GLY B O 1
ATOM 2851 N N . GLU B 1 62 ? -0.058 9.586 -22.531 1 66.5 62 GLU B N 1
ATOM 2852 C CA . GLU B 1 62 ? -0.679 9.227 -21.25 1 66.5 62 GLU B CA 1
ATOM 2853 C C . GLU B 1 62 ? -1.951 8.414 -21.469 1 66.5 62 GLU B C 1
ATOM 2855 O O . GLU B 1 62 ? -2.215 7.453 -20.75 1 66.5 62 GLU B O 1
ATOM 2860 N N . ILE B 1 63 ? -2.715 8.852 -22.5 1 59.31 63 ILE B N 1
ATOM 2861 C CA . ILE B 1 63 ? -3.918 8.117 -22.875 1 59.31 63 ILE B CA 1
ATOM 2862 C C . ILE B 1 63 ? -3.549 6.699 -23.297 1 59.31 63 ILE B C 1
ATOM 2864 O O . ILE B 1 63 ? -4.145 5.73 -22.828 1 59.31 63 ILE B O 1
ATOM 2868 N N . VAL B 1 64 ? -2.605 6.762 -24.125 1 66.75 64 VAL B N 1
ATOM 2869 C CA . VAL B 1 64 ? -2.17 5.461 -24.625 1 66.75 64 VAL B CA 1
ATOM 2870 C C . VAL B 1 64 ? -1.623 4.617 -23.484 1 66.75 64 VAL B C 1
ATOM 2872 O O . VAL B 1 64 ? -1.871 3.41 -23.422 1 66.75 64 VAL B O 1
ATOM 2875 N N . TYR B 1 65 ? -1.029 5.336 -22.5 1 72.25 65 TYR B N 1
ATOM 2876 C CA . TYR B 1 65 ? -0.431 4.625 -21.375 1 72.25 65 TYR B CA 1
ATOM 2877 C C . TYR B 1 65 ? -1.5 3.943 -20.516 1 72.25 65 TYR B C 1
ATOM 2879 O O . TYR B 1 65 ? -1.374 2.766 -20.188 1 72.25 65 TYR B O 1
ATOM 2887 N N . LYS B 1 66 ? -2.502 4.602 -20.281 1 61.44 66 LYS B N 1
ATOM 2888 C CA . LYS B 1 66 ? -3.607 4.062 -19.5 1 61.44 66 LYS B CA 1
ATOM 2889 C C . LYS B 1 66 ? -4.266 2.883 -20.203 1 61.44 66 LYS B C 1
ATOM 2891 O O . LYS B 1 66 ? -4.512 1.842 -19.594 1 61.44 66 LYS B O 1
ATOM 2896 N N . HIS B 1 67 ? -4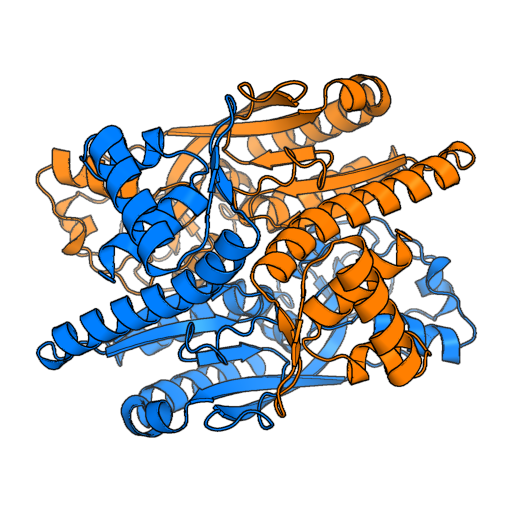.543 3.117 -21.422 1 57.28 67 HIS B N 1
ATOM 2897 C CA . HIS B 1 67 ? -5.188 2.066 -22.203 1 57.28 67 HIS B CA 1
ATOM 2898 C C . HIS B 1 67 ? -4.227 0.916 -22.484 1 57.28 67 HIS B C 1
ATOM 2900 O O . HIS B 1 67 ? -4.641 -0.246 -22.516 1 57.28 67 HIS B O 1
ATOM 2906 N N . CYS B 1 68 ? -2.994 1.441 -22.531 1 65.5 68 CYS B N 1
ATOM 2907 C CA . CYS B 1 68 ? -1.992 0.417 -22.812 1 65.5 68 CYS B CA 1
ATOM 2908 C C . CYS B 1 68 ? -1.909 -0.583 -21.656 1 65.5 68 CYS B C 1
ATOM 2910 O O . CYS B 1 68 ? -1.802 -1.789 -21.891 1 65.5 68 CYS B O 1
ATOM 2912 N N . LYS B 1 69 ? -1.978 0.061 -20.516 1 60.81 69 LYS B N 1
ATOM 2913 C CA . LYS B 1 69 ? -1.943 -0.833 -19.359 1 60.81 69 LYS B CA 1
ATOM 2914 C C . LYS B 1 69 ? -3.096 -1.832 -19.406 1 60.81 69 LYS B C 1
ATOM 2916 O O . LYS B 1 69 ? -2.898 -3.027 -19.172 1 60.81 69 LYS B O 1
ATOM 2921 N N . VAL B 1 70 ? -4.277 -1.376 -19.734 1 57.12 70 VAL B N 1
ATOM 2922 C CA . VAL B 1 70 ? -5.469 -2.211 -19.828 1 57.12 70 VAL B CA 1
ATOM 2923 C C . VAL B 1 70 ? -5.297 -3.223 -20.953 1 57.12 70 VAL B C 1
ATOM 2925 O O . VAL B 1 70 ? -5.562 -4.414 -20.781 1 57.12 70 VAL B O 1
ATOM 2928 N N . ILE B 1 71 ? -4.867 -2.67 -22.016 1 59.53 71 ILE B N 1
ATOM 2929 C CA . ILE B 1 71 ? -4.703 -3.512 -23.203 1 59.53 71 ILE B CA 1
ATOM 2930 C C . ILE B 1 71 ? -3.666 -4.598 -22.906 1 59.53 71 ILE B C 1
ATOM 2932 O O . ILE B 1 71 ? -3.898 -5.773 -23.188 1 59.53 71 ILE B O 1
ATOM 2936 N N . LEU B 1 72 ? -2.607 -4.059 -22.344 1 63.25 72 LEU B N 1
ATOM 2937 C CA . LEU B 1 72 ? -1.537 -5.023 -22.109 1 63.25 72 LEU B CA 1
ATOM 2938 C C . LEU B 1 72 ? -1.955 -6.059 -21.078 1 63.25 72 LEU B C 1
ATOM 2940 O O . LEU B 1 72 ? -1.671 -7.246 -21.234 1 63.25 72 LEU B O 1
ATOM 2944 N N . ASN B 1 73 ? -2.605 -5.551 -20.156 1 57.75 73 ASN B N 1
ATOM 2945 C CA . ASN B 1 73 ? -3.127 -6.484 -19.156 1 57.75 73 ASN B CA 1
ATOM 2946 C C . ASN B 1 73 ? -4.137 -7.445 -19.781 1 57.75 73 ASN B C 1
ATOM 2948 O O . ASN B 1 73 ? -4.117 -8.641 -19.484 1 57.75 73 ASN B O 1
ATOM 2952 N N . THR B 1 74 ? -4.973 -6.891 -20.547 1 54 74 THR B N 1
ATOM 2953 C CA . THR B 1 74 ? -5.961 -7.711 -21.234 1 54 74 THR B CA 1
ATOM 2954 C C . THR B 1 74 ? -5.273 -8.703 -22.172 1 54 74 THR B C 1
ATOM 2956 O O . THR B 1 74 ? -5.68 -9.867 -22.266 1 54 74 THR B O 1
ATOM 2959 N N . TYR B 1 75 ? -4.34 -8.109 -22.859 1 53.88 75 TYR B N 1
ATOM 2960 C CA . TYR B 1 75 ? -3.576 -8.953 -23.781 1 53.88 75 TYR B CA 1
ATOM 2961 C C . TYR B 1 75 ? -2.883 -10.086 -23.016 1 53.88 75 TYR B C 1
ATOM 2963 O O . TYR B 1 75 ? -2.916 -11.242 -23.453 1 53.88 75 TYR B O 1
ATOM 2971 N N . GLU B 1 76 ? -2.273 -9.688 -21.953 1 55.5 76 GLU B N 1
ATOM 2972 C CA . GLU B 1 76 ? -1.618 -10.711 -21.156 1 55.5 76 GLU B CA 1
ATOM 2973 C C . GLU B 1 76 ? -2.627 -11.734 -20.641 1 55.5 76 GLU B C 1
ATOM 2975 O O . GLU B 1 76 ? -2.346 -12.93 -20.609 1 55.5 76 GLU B O 1
ATOM 2980 N N . LYS B 1 77 ? -3.662 -11.156 -20.281 1 55.66 77 LYS B N 1
ATOM 2981 C CA . LYS B 1 77 ? -4.742 -12.039 -19.844 1 55.66 77 LYS B CA 1
ATOM 2982 C C . LYS B 1 77 ? -5.203 -12.938 -20.984 1 55.66 77 LYS B C 1
ATOM 2984 O O . LYS B 1 77 ? -5.445 -14.133 -20.781 1 55.66 77 LYS B O 1
ATOM 2989 N N . MET B 1 78 ? -5.32 -12.344 -22.031 1 52.16 78 MET B N 1
ATOM 2990 C CA . MET B 1 78 ? -5.703 -13.102 -23.219 1 52.16 78 MET B CA 1
ATOM 2991 C C . MET B 1 78 ? -4.68 -14.195 -23.516 1 52.16 78 MET B C 1
ATOM 2993 O O . MET B 1 78 ? -5.051 -15.344 -23.766 1 52.16 78 MET B O 1
ATOM 2997 N N . LEU B 1 79 ? -3.475 -13.664 -23.625 1 49.81 79 LEU B N 1
ATOM 2998 C CA . LEU B 1 79 ? -2.422 -14.641 -23.891 1 49.81 79 LEU B CA 1
ATOM 2999 C C . LEU B 1 79 ? -2.441 -15.766 -22.859 1 49.81 79 LEU B C 1
ATOM 3001 O O . LEU B 1 79 ? -2.289 -16.938 -23.219 1 49.81 79 LEU B O 1
ATOM 3005 N N . TYR B 1 80 ? -2.605 -15.258 -21.719 1 48.5 80 TYR B N 1
ATOM 3006 C CA . TYR B 1 80 ? -2.703 -16.25 -20.656 1 48.5 80 TYR B CA 1
ATOM 3007 C C . TYR B 1 80 ? -3.891 -17.172 -20.875 1 48.5 80 TYR B C 1
ATOM 3009 O O . TYR B 1 80 ? -3.773 -18.391 -20.719 1 48.5 80 TYR B O 1
ATOM 3017 N N . GLU B 1 81 ? -4.93 -16.547 -21.141 1 49.41 81 GLU B N 1
ATOM 3018 C CA . GLU B 1 81 ? -6.133 -17.328 -21.391 1 49.41 81 GLU B CA 1
ATOM 3019 C C . GLU B 1 81 ? -5.945 -18.266 -22.578 1 49.41 81 GLU B C 1
ATOM 3021 O O . GLU B 1 81 ? -6.418 -19.406 -22.562 1 49.41 81 GLU B O 1
ATOM 3026 N N . VAL B 1 82 ? -5.391 -17.703 -23.578 1 47.16 82 VAL B N 1
ATOM 3027 C CA . VAL B 1 82 ? -5.137 -18.516 -24.75 1 47.16 82 VAL B CA 1
ATOM 3028 C C . VAL B 1 82 ? -4.156 -19.641 -24.406 1 47.16 82 VAL B C 1
ATOM 3030 O O . VAL B 1 82 ? -4.344 -20.781 -24.812 1 47.16 82 VAL B O 1
ATOM 3033 N N . GLU B 1 83 ? -3.131 -19.109 -23.797 1 45.66 83 GLU B N 1
ATOM 3034 C CA . GLU B 1 83 ? -2.174 -20.125 -23.375 1 45.66 83 GLU B CA 1
ATOM 3035 C C . GLU B 1 83 ? -2.807 -21.109 -22.391 1 45.66 83 GLU B C 1
ATOM 3037 O O . GLU B 1 83 ? -2.523 -22.297 -22.438 1 45.66 83 GLU B O 1
ATOM 3042 N N . SER B 1 84 ? -3.502 -20.406 -21.516 1 44.28 84 SER B N 1
ATOM 3043 C CA . SER B 1 84 ? -4.172 -21.234 -20.531 1 44.28 84 SER B CA 1
ATOM 3044 C C . SER B 1 84 ? -5.328 -22.016 -21.156 1 44.28 84 SER B C 1
ATOM 3046 O O . SER B 1 84 ? -5.859 -22.953 -20.547 1 44.28 84 SER B O 1
ATOM 3048 N N . SER B 1 85 ? -5.953 -21.406 -22.141 1 44.34 85 SER B N 1
ATOM 3049 C CA . SER B 1 85 ? -6.969 -22.25 -22.766 1 44.34 85 SER B CA 1
ATOM 3050 C C . SER B 1 85 ? -6.465 -23.672 -22.969 1 44.34 85 SER B C 1
ATOM 3052 O O . SER B 1 85 ? -7.25 -24.625 -22.938 1 44.34 85 SER B O 1
ATOM 3054 N N . ASN B 1 86 ? -5.312 -23.812 -23.359 1 42.47 86 ASN B N 1
ATOM 3055 C CA . ASN B 1 86 ? -4.863 -25.203 -23.375 1 42.47 86 ASN B CA 1
ATOM 3056 C C . ASN B 1 86 ? -4.453 -25.672 -21.984 1 42.47 86 ASN B C 1
ATOM 3058 O O . ASN B 1 86 ? -4.219 -26.859 -21.766 1 42.47 86 ASN B O 1
ATOM 3062 N N . SER B 1 87 ? -3.893 -24.766 -21.156 1 48.06 8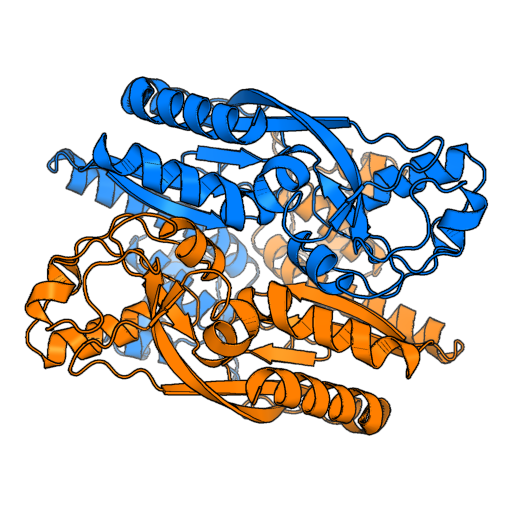7 SER B N 1
ATOM 3063 C CA . SER B 1 87 ? -3.418 -25.219 -19.859 1 48.06 87 SER B CA 1
ATOM 3064 C C . SER B 1 87 ? -4.512 -25.125 -18.812 1 48.06 87 SER B C 1
ATOM 3066 O O . SER B 1 87 ? -5.418 -24.297 -18.922 1 48.06 87 SER B O 1
ATOM 3068 N N . GLN B 1 88 ? -4.934 -26.156 -18.172 1 55.38 88 GLN B N 1
ATOM 3069 C CA . GLN B 1 88 ? -5.824 -26.359 -17.031 1 55.38 88 GLN B CA 1
ATOM 3070 C C . GLN B 1 88 ? -5.582 -25.297 -15.961 1 55.38 88 GLN B C 1
ATOM 3072 O O . GLN B 1 88 ? -6.23 -25.297 -14.914 1 55.38 88 GLN B O 1
ATOM 3077 N N . GLU B 1 89 ? -4.703 -24.203 -16.266 1 63.12 89 GLU B N 1
ATOM 3078 C CA . GLU B 1 89 ? -4.383 -23.266 -15.195 1 63.12 89 GLU B CA 1
ATOM 3079 C C . GLU B 1 89 ? -5.305 -22.047 -15.227 1 63.12 89 GLU B C 1
ATOM 3081 O O . GLU B 1 89 ? -5.617 -21.531 -16.297 1 63.12 89 GLU B O 1
ATOM 3086 N N . SER B 1 90 ? -6.059 -21.781 -14.117 1 77.56 90 SER B N 1
ATOM 30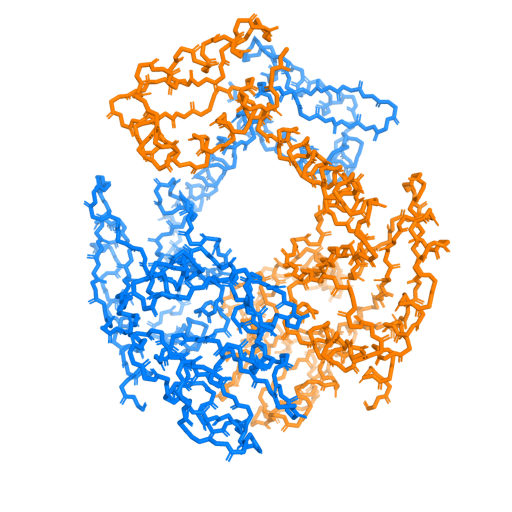87 C CA . SER B 1 90 ? -6.91 -20.609 -13.93 1 77.56 90 SER B CA 1
ATOM 3088 C C . SER B 1 90 ? -6.137 -19.453 -13.289 1 77.56 90 SER B C 1
ATOM 3090 O O . SER B 1 90 ? -5.523 -19.625 -12.234 1 77.56 90 SER B O 1
ATOM 3092 N N . HIS B 1 91 ? -5.977 -18.297 -14.055 1 84.75 91 HIS B N 1
ATOM 3093 C CA . HIS B 1 91 ? -5.352 -17.094 -13.516 1 84.75 91 HIS B CA 1
ATOM 3094 C C . HIS B 1 91 ? -6.387 -16.188 -12.859 1 84.75 91 HIS B C 1
ATOM 3096 O O . HIS B 1 91 ? -7.422 -15.883 -13.453 1 84.75 91 HIS B O 1
ATOM 3102 N N . ILE B 1 92 ? -6.137 -15.836 -11.602 1 92.31 92 ILE B N 1
ATOM 3103 C CA . ILE B 1 92 ? -7.047 -14.953 -10.883 1 92.31 92 ILE B CA 1
ATOM 3104 C C . ILE B 1 92 ? -6.266 -13.781 -10.281 1 92.31 92 ILE B C 1
ATOM 3106 O O . ILE B 1 92 ? -5.363 -13.984 -9.469 1 92.31 92 ILE B O 1
ATOM 3110 N N . ASN B 1 93 ? -6.582 -12.562 -10.719 1 91.69 93 ASN B N 1
ATOM 3111 C CA . ASN B 1 93 ? -6.031 -11.336 -10.141 1 91.69 93 ASN B CA 1
ATOM 3112 C C . ASN B 1 93 ? -6.973 -10.734 -9.109 1 91.69 93 ASN B C 1
ATOM 3114 O O . ASN B 1 93 ? -8.094 -10.336 -9.438 1 91.69 93 ASN B O 1
ATOM 3118 N N . ILE B 1 94 ? -6.445 -10.656 -7.898 1 95.75 94 ILE B N 1
ATOM 3119 C CA . ILE B 1 94 ? -7.25 -10.125 -6.805 1 95.75 94 ILE B CA 1
ATOM 3120 C C . ILE B 1 94 ? -6.691 -8.781 -6.359 1 95.75 94 ILE B C 1
ATOM 3122 O O . ILE B 1 94 ? -5.488 -8.641 -6.129 1 95.75 94 ILE B O 1
ATOM 3126 N N . ASP B 1 95 ? -7.539 -7.809 -6.305 1 93.31 95 ASP B N 1
ATOM 3127 C CA . ASP B 1 95 ? -7.109 -6.527 -5.746 1 93.31 95 ASP B CA 1
ATOM 3128 C C . ASP B 1 95 ? -8.023 -6.09 -4.605 1 93.31 95 ASP B C 1
ATOM 3130 O O . ASP B 1 95 ? -9.102 -6.656 -4.418 1 93.31 95 ASP B O 1
ATOM 3134 N N . GLY B 1 96 ? -7.547 -5.172 -3.875 1 91.88 96 GLY B N 1
ATOM 3135 C CA . GLY B 1 96 ? -8.266 -4.617 -2.74 1 91.88 96 GLY B CA 1
ATOM 3136 C C . GLY B 1 96 ? -7.574 -3.416 -2.125 1 91.88 96 GLY B C 1
ATOM 3137 O O . GLY B 1 96 ? -6.461 -3.062 -2.523 1 91.88 96 GLY B O 1
ATOM 3138 N N . ILE B 1 97 ? -8.328 -2.846 -1.258 1 88.06 97 ILE B N 1
ATOM 3139 C CA . ILE B 1 97 ? -7.707 -1.746 -0.529 1 88.06 97 ILE B CA 1
ATOM 3140 C C . ILE B 1 97 ? -6.535 -2.273 0.296 1 88.06 97 ILE B C 1
ATOM 3142 O O . ILE B 1 97 ? -6.504 -3.449 0.664 1 88.06 97 ILE B O 1
ATOM 3146 N N . ASN B 1 98 ? -5.676 -1.421 0.585 1 87.69 98 ASN B N 1
ATOM 3147 C CA . ASN B 1 98 ? -4.383 -1.775 1.161 1 87.69 98 ASN B CA 1
ATOM 3148 C C . ASN B 1 98 ? -4.547 -2.57 2.455 1 87.69 98 ASN B C 1
ATOM 3150 O O . ASN B 1 98 ? -3.914 -3.613 2.631 1 87.69 98 ASN B O 1
ATOM 3154 N N . ILE B 1 99 ? -5.348 -2.145 3.34 1 89.81 99 ILE B N 1
ATOM 3155 C CA . ILE B 1 99 ? -5.457 -2.775 4.652 1 89.81 99 ILE B CA 1
ATOM 3156 C C . ILE B 1 99 ? -5.961 -4.211 4.492 1 89.81 99 ILE B C 1
ATOM 3158 O O . ILE B 1 99 ? -5.531 -5.105 5.223 1 89.81 99 ILE B O 1
ATOM 3162 N N . LEU B 1 100 ? -6.797 -4.477 3.547 1 93.56 100 LEU B N 1
ATOM 3163 C CA . LEU B 1 100 ? -7.316 -5.82 3.314 1 93.56 100 LEU B CA 1
ATOM 3164 C C . LEU B 1 100 ? -6.277 -6.691 2.615 1 93.56 100 LEU B C 1
ATOM 3166 O O . LEU B 1 100 ? -6.125 -7.871 2.947 1 93.56 100 LEU B O 1
ATOM 3170 N N . THR B 1 101 ? -5.578 -6.117 1.67 1 93.94 101 THR B N 1
ATOM 3171 C CA . THR B 1 101 ? -4.586 -6.871 0.908 1 93.94 101 THR B CA 1
ATOM 3172 C C . THR B 1 101 ? -3.34 -7.129 1.748 1 93.94 101 THR B C 1
ATOM 3174 O O . THR B 1 101 ? -2.508 -7.965 1.393 1 93.94 101 THR B O 1
ATOM 3177 N N . SER B 1 102 ? -3.248 -6.492 2.84 1 92 102 SER B N 1
ATOM 3178 C CA . SER B 1 102 ? -2.086 -6.699 3.699 1 92 102 SER B CA 1
ATOM 3179 C C . SER B 1 102 ? -2.453 -7.504 4.941 1 92 102 SER B C 1
ATOM 3181 O O . SER B 1 102 ? -1.608 -7.734 5.809 1 92 102 SER B O 1
ATOM 3183 N N . THR B 1 103 ? -3.691 -7.926 5.047 1 93.06 103 THR B N 1
ATOM 3184 C CA . THR B 1 103 ? -4.102 -8.656 6.238 1 93.06 103 THR B CA 1
ATOM 3185 C C . THR B 1 103 ? -4.961 -9.867 5.863 1 93.06 103 THR B C 1
ATOM 3187 O O . THR B 1 103 ? -4.441 -10.969 5.672 1 93.06 103 THR B O 1
ATOM 3190 N N . LEU B 1 104 ? -6.203 -9.625 5.48 1 95 104 LEU B N 1
ATOM 3191 C CA . LEU B 1 104 ? -7.215 -10.672 5.379 1 95 104 LEU B CA 1
ATOM 3192 C C . LEU B 1 104 ? -7.055 -11.461 4.082 1 95 104 LEU B C 1
ATOM 3194 O O . LEU B 1 104 ? -7.156 -12.688 4.074 1 95 104 LEU B O 1
ATOM 3198 N N . ILE B 1 105 ? -6.742 -10.773 3.051 1 97.5 105 ILE B N 1
ATOM 3199 C CA . ILE B 1 105 ? -6.805 -11.391 1.729 1 97.5 105 ILE B CA 1
ATOM 3200 C C . ILE B 1 105 ? -5.672 -12.398 1.576 1 97.5 105 ILE B C 1
ATOM 3202 O O . ILE B 1 105 ? -5.902 -13.555 1.21 1 97.5 105 ILE B O 1
ATOM 3206 N N . PRO B 1 106 ? -4.469 -12.055 1.898 1 97.44 106 PRO B N 1
ATOM 3207 C CA . PRO B 1 106 ? -3.402 -13.047 1.765 1 97.44 106 PRO B CA 1
ATOM 3208 C C . PRO B 1 106 ? -3.611 -14.258 2.672 1 97.44 106 PRO B C 1
ATOM 3210 O O . PRO B 1 106 ? -3.336 -15.391 2.268 1 97.44 106 PRO B O 1
ATOM 3213 N N . SER B 1 107 ? -4.086 -14.062 3.854 1 96.38 107 SER B N 1
ATOM 3214 C CA . SER B 1 107 ? -4.371 -15.172 4.758 1 96.38 107 SER B CA 1
ATOM 3215 C C . SER B 1 107 ? -5.438 -16.094 4.18 1 96.38 107 SER B C 1
ATOM 3217 O O . SER B 1 107 ? -5.309 -17.312 4.254 1 96.38 107 SER B O 1
ATOM 3219 N N . ALA B 1 108 ? -6.418 -15.484 3.66 1 97.62 108 ALA B N 1
ATOM 3220 C CA . ALA B 1 108 ? -7.508 -16.266 3.08 1 97.62 108 ALA B CA 1
ATOM 3221 C C . ALA B 1 108 ? -7.023 -17.078 1.888 1 97.62 108 ALA B C 1
ATOM 3223 O O . ALA B 1 108 ? -7.352 -18.266 1.764 1 97.62 108 ALA B O 1
ATOM 3224 N N . ILE B 1 109 ? -6.223 -16.453 1.037 1 98 109 ILE B N 1
ATOM 3225 C CA . ILE B 1 109 ? -5.73 -17.125 -0.161 1 98 109 ILE B CA 1
ATOM 3226 C C . ILE B 1 109 ? -4.816 -18.281 0.234 1 98 109 ILE B C 1
ATOM 3228 O O . ILE B 1 109 ? -4.898 -19.359 -0.344 1 98 109 ILE B O 1
ATOM 3232 N N . SER B 1 110 ? -3.977 -18.047 1.189 1 97.12 110 SER B N 1
ATOM 3233 C CA . SER B 1 110 ? -3.092 -19.109 1.658 1 97.12 110 SER B CA 1
ATOM 3234 C C . SER B 1 110 ? -3.885 -20.297 2.191 1 97.12 110 SER B C 1
ATOM 3236 O O . SER B 1 110 ? -3.494 -21.438 1.993 1 97.12 110 SER B O 1
ATOM 3238 N N . LYS B 1 111 ? -4.938 -19.969 2.822 1 95.75 111 LYS B N 1
ATOM 3239 C CA . LYS B 1 111 ? -5.758 -21.016 3.422 1 95.75 111 LYS B CA 1
ATOM 3240 C C . LYS B 1 111 ? -6.484 -21.828 2.352 1 95.75 111 LYS B C 1
ATOM 3242 O O . LYS B 1 111 ? -6.637 -23.031 2.48 1 95.75 111 LYS B O 1
ATOM 3247 N N . ILE B 1 112 ? -6.895 -21.188 1.287 1 96.94 112 ILE B N 1
ATOM 3248 C CA . ILE B 1 112 ? -7.766 -21.906 0.358 1 96.94 112 ILE B CA 1
ATOM 3249 C C . ILE B 1 112 ? -6.938 -22.469 -0.801 1 96.94 112 ILE B C 1
ATOM 3251 O O . ILE B 1 112 ? -7.418 -23.297 -1.576 1 96.94 112 ILE B O 1
ATOM 3255 N N . LYS B 1 113 ? -5.727 -22.016 -0.952 1 95.56 113 LYS B N 1
ATOM 3256 C CA . LYS B 1 113 ? -4.914 -22.328 -2.125 1 95.56 113 LYS B CA 1
ATOM 3257 C C . LYS B 1 113 ? -4.77 -23.844 -2.312 1 95.56 113 LYS B C 1
ATOM 3259 O O . LYS B 1 113 ? -4.715 -24.328 -3.443 1 95.56 113 LYS B O 1
ATOM 3264 N N . ARG B 1 114 ? -4.688 -24.578 -1.323 1 92.19 114 ARG B N 1
ATOM 3265 C CA . ARG B 1 114 ? -4.523 -26.031 -1.397 1 92.19 114 ARG B CA 1
ATOM 3266 C C . ARG B 1 114 ? -5.672 -26.672 -2.166 1 92.19 114 ARG B C 1
ATOM 3268 O O . ARG B 1 114 ? -5.477 -27.672 -2.863 1 92.19 114 ARG B O 1
ATOM 3275 N N . SER B 1 115 ? -6.793 -26.109 -2.057 1 95 115 SER B N 1
ATOM 3276 C CA . SER B 1 115 ? -7.977 -26.625 -2.736 1 95 115 SER B CA 1
ATOM 3277 C C . SER B 1 115 ? -8 -26.203 -4.203 1 95 115 SER B C 1
ATOM 3279 O O . SER B 1 115 ? -8.781 -26.734 -4.992 1 95 115 SER B O 1
ATOM 3281 N N . PHE B 1 116 ? -7.109 -25.312 -4.512 1 94.69 116 PHE B N 1
ATOM 3282 C CA . PHE B 1 116 ? -7.062 -24.797 -5.875 1 94.69 116 PHE B CA 1
ATOM 3283 C C . PHE B 1 116 ? -5.625 -24.75 -6.387 1 94.69 116 PHE B C 1
ATOM 3285 O O . PHE B 1 116 ? -5.133 -23.688 -6.781 1 94.69 116 PHE B O 1
ATOM 3292 N N . PRO B 1 117 ? -5.02 -25.875 -6.492 1 90.94 117 PRO B N 1
ATOM 3293 C CA . PRO B 1 117 ? -3.586 -25.938 -6.793 1 90.94 117 PRO B CA 1
ATOM 3294 C C . PRO B 1 117 ? -3.254 -25.438 -8.188 1 90.94 117 PRO B C 1
ATOM 3296 O O . PRO B 1 117 ? -2.139 -24.953 -8.43 1 90.94 117 PRO B O 1
ATOM 3299 N N . ASN B 1 118 ? -4.172 -25.375 -9.102 1 89.12 118 ASN B N 1
ATOM 3300 C CA . ASN B 1 118 ? -3.883 -25 -10.477 1 89.12 118 ASN B CA 1
ATOM 3301 C C . ASN B 1 118 ? -4.148 -23.516 -10.719 1 89.12 118 ASN B C 1
ATOM 3303 O O . ASN B 1 118 ? -3.9 -23 -11.812 1 89.12 118 ASN B O 1
ATOM 3307 N N . HIS B 1 119 ? -4.648 -22.891 -9.703 1 92.25 119 HIS B N 1
ATOM 3308 C CA . HIS B 1 119 ? -4.906 -21.453 -9.828 1 92.25 119 HIS B CA 1
ATOM 3309 C C . HIS B 1 119 ? -3.623 -20.641 -9.641 1 92.25 119 HIS B C 1
ATOM 3311 O O . HIS B 1 119 ? -2.865 -20.891 -8.703 1 92.25 119 HIS B O 1
ATOM 3317 N N . ILE B 1 120 ? -3.346 -19.828 -10.57 1 91.25 120 ILE B N 1
ATOM 3318 C CA . ILE B 1 120 ? -2.277 -18.844 -10.438 1 91.25 120 ILE B CA 1
ATOM 3319 C C . ILE B 1 120 ? -2.855 -17.516 -9.945 1 91.25 120 ILE B C 1
ATOM 3321 O O . ILE B 1 120 ? -3.6 -16.844 -10.664 1 91.25 120 ILE B O 1
ATOM 3325 N N . ILE B 1 121 ? -2.51 -17.156 -8.742 1 95.56 121 ILE B N 1
ATOM 3326 C CA . ILE B 1 121 ? -3.188 -16.062 -8.062 1 95.56 121 ILE B CA 1
ATOM 3327 C C . ILE B 1 121 ? -2.211 -14.906 -7.836 1 95.56 121 ILE B C 1
ATOM 3329 O O . ILE B 1 121 ? -1.068 -15.125 -7.426 1 95.56 121 ILE B O 1
ATOM 3333 N N . LYS B 1 122 ? -2.648 -13.727 -8.117 1 94.19 122 LYS B N 1
ATOM 3334 C CA . LYS B 1 122 ? -1.927 -12.484 -7.836 1 94.19 122 LYS B CA 1
ATOM 3335 C C . LYS B 1 122 ? -2.758 -11.555 -6.957 1 94.19 122 LYS B C 1
ATOM 3337 O O . LYS B 1 122 ? -3.943 -11.336 -7.223 1 94.19 122 LYS B O 1
ATOM 3342 N N . ILE B 1 123 ? -2.16 -11.031 -5.922 1 95.75 123 ILE B N 1
ATOM 3343 C CA . ILE B 1 123 ? -2.801 -10.062 -5.035 1 95.75 123 ILE B CA 1
ATOM 3344 C C . ILE B 1 123 ? -2.131 -8.703 -5.188 1 95.75 123 ILE B C 1
ATOM 3346 O O . ILE B 1 123 ? -0.907 -8.594 -5.082 1 95.75 123 ILE B O 1
ATOM 3350 N N . THR B 1 124 ? -2.934 -7.695 -5.422 1 90.62 124 THR B N 1
ATOM 3351 C CA . THR B 1 124 ? -2.4 -6.344 -5.562 1 90.62 124 THR B CA 1
ATOM 3352 C C . THR B 1 124 ? -3.215 -5.352 -4.738 1 90.62 124 THR B C 1
ATOM 3354 O O . THR B 1 124 ? -4.43 -5.504 -4.594 1 90.62 124 THR B O 1
ATOM 3357 N N . SER B 1 125 ? -2.438 -4.418 -4.242 1 87.44 125 SER B N 1
ATOM 3358 C CA . SER B 1 125 ? -3.121 -3.348 -3.523 1 87.44 125 SER B CA 1
ATOM 3359 C C . SER B 1 125 ? -3.557 -2.236 -4.473 1 87.44 125 SER B C 1
ATOM 3361 O O . SER B 1 125 ? -2.818 -1.868 -5.387 1 87.44 125 SER B O 1
ATOM 3363 N N . SER B 1 126 ? -4.73 -1.818 -4.34 1 76.44 126 SER B N 1
ATOM 3364 C CA . SER B 1 126 ? -5.227 -0.724 -5.168 1 76.44 126 SER B CA 1
ATOM 3365 C C . SER B 1 126 ? -5.867 0.365 -4.316 1 76.44 126 SER B C 1
ATOM 3367 O O . SER B 1 126 ? -6.277 0.112 -3.182 1 76.44 126 SER B O 1
ATOM 3369 N N . GLU B 1 127 ? -5.645 1.542 -4.84 1 63.94 127 GLU B N 1
ATOM 3370 C CA . GLU B 1 127 ? -6.426 2.602 -4.207 1 63.94 127 GLU B CA 1
ATOM 3371 C C . GLU B 1 127 ? -7.922 2.373 -4.395 1 63.94 127 GLU B C 1
ATOM 3373 O O . GLU B 1 127 ? -8.344 1.74 -5.367 1 63.94 127 GLU B O 1
ATOM 3378 N N . ASP B 1 128 ? -8.734 2.406 -3.314 1 53.44 128 ASP B N 1
ATOM 3379 C CA . ASP B 1 128 ? -10.164 2.145 -3.305 1 53.44 128 ASP B CA 1
ATOM 3380 C C . ASP B 1 128 ? -10.805 2.537 -4.637 1 53.44 128 ASP B C 1
ATOM 3382 O O . ASP B 1 128 ? -11.742 1.883 -5.098 1 53.44 128 ASP B O 1
ATOM 3386 N N . ASN B 1 129 ? -10.344 3.561 -5.109 1 51.66 129 ASN B N 1
ATOM 3387 C CA . ASN B 1 129 ? -11.023 3.988 -6.328 1 51.66 129 ASN B CA 1
ATOM 3388 C C . ASN B 1 129 ? -10.344 3.426 -7.574 1 51.66 129 ASN B C 1
ATOM 3390 O O . ASN B 1 129 ? -10.422 4.02 -8.648 1 51.66 129 ASN B O 1
ATOM 3394 N N . SER B 1 130 ? -9.828 2.26 -7.234 1 61.16 130 SER B N 1
ATOM 3395 C CA . SER B 1 130 ? -9.133 1.724 -8.398 1 61.16 130 SER B CA 1
ATOM 3396 C C . SER B 1 130 ? -10.109 1.104 -9.391 1 61.16 130 SER B C 1
ATOM 3398 O O . SER B 1 130 ? -11.102 0.497 -8.992 1 61.16 130 SER B O 1
ATOM 3400 N N . ASN B 1 131 ? -10.266 1.601 -10.555 1 62.5 131 ASN B N 1
ATOM 3401 C CA . ASN B 1 131 ? -11.07 1.123 -11.672 1 62.5 131 ASN B CA 1
ATOM 3402 C C . ASN B 1 131 ? -10.492 -0.156 -12.273 1 62.5 131 ASN B C 1
ATOM 3404 O O . ASN B 1 131 ? -10.703 -0.446 -13.453 1 62.5 131 ASN B O 1
ATOM 3408 N N . ASN B 1 132 ? -9.766 -0.779 -11.266 1 74.5 132 ASN B N 1
ATOM 3409 C CA . ASN B 1 132 ? -9.125 -1.972 -11.797 1 74.5 132 ASN B CA 1
ATOM 3410 C C . ASN B 1 132 ? -10.141 -3.025 -12.219 1 74.5 132 ASN B C 1
ATOM 3412 O O . ASN B 1 132 ? -10.008 -3.646 -13.273 1 74.5 132 ASN B O 1
ATOM 3416 N N . ILE B 1 133 ? -11.148 -3.184 -11.391 1 80.25 133 ILE B N 1
ATOM 3417 C CA . ILE B 1 133 ? -12.148 -4.207 -11.672 1 80.25 133 ILE B CA 1
ATOM 3418 C C . ILE B 1 133 ? -13 -3.775 -12.867 1 80.25 133 ILE B C 1
ATOM 3420 O O . ILE B 1 133 ? -13.438 -4.613 -13.656 1 80.25 133 ILE B O 1
ATOM 3424 N N . ILE B 1 134 ? -13.156 -2.51 -12.922 1 73.25 134 ILE B N 1
ATOM 3425 C CA . ILE B 1 134 ? -13.977 -1.959 -14 1 73.25 134 ILE B CA 1
ATOM 3426 C C . ILE B 1 134 ? -13.258 -2.119 -15.336 1 73.25 134 ILE B C 1
ATOM 3428 O O . ILE B 1 134 ? -13.883 -2.418 -16.359 1 73.25 134 ILE B O 1
ATOM 3432 N N . HIS B 1 135 ? -12 -1.994 -15.227 1 65.06 135 HIS B N 1
ATOM 3433 C CA . HIS B 1 135 ? -11.203 -2.047 -16.453 1 65.06 135 HIS B CA 1
ATOM 3434 C C . HIS B 1 135 ? -10.625 -3.438 -16.672 1 65.06 135 HIS B C 1
ATOM 3436 O O . HIS B 1 135 ? -9.711 -3.613 -17.484 1 65.06 135 HIS B O 1
ATOM 3442 N N . ASN B 1 136 ? -11.023 -4.32 -15.906 1 68.44 136 ASN B N 1
ATOM 3443 C CA . ASN B 1 136 ? -10.68 -5.73 -16.062 1 68.44 136 ASN B CA 1
ATOM 3444 C C . ASN B 1 136 ? -9.203 -5.98 -15.773 1 68.44 136 ASN B C 1
ATOM 3446 O O . ASN B 1 136 ? -8.594 -6.879 -16.359 1 68.44 136 ASN B O 1
ATOM 3450 N N . ILE B 1 137 ? -8.703 -5.086 -15.023 1 72.81 137 ILE B N 1
ATOM 3451 C CA . ILE B 1 137 ? -7.332 -5.281 -14.57 1 72.81 137 ILE B CA 1
ATOM 3452 C C . ILE B 1 137 ? -7.301 -6.332 -13.461 1 72.81 137 ILE B C 1
ATOM 3454 O O . ILE B 1 137 ? -6.363 -7.129 -13.375 1 72.81 137 ILE B O 1
ATOM 3458 N N . SER B 1 138 ? -8.258 -6.289 -12.68 1 86.75 138 SER B N 1
ATOM 3459 C CA . SER B 1 138 ? -8.445 -7.312 -11.656 1 86.75 138 SER B CA 1
ATOM 3460 C C . SER B 1 138 ? -9.711 -8.133 -11.914 1 86.75 138 SER B C 1
ATOM 3462 O O . SER B 1 138 ? -10.633 -7.656 -12.578 1 86.75 138 SER B O 1
ATOM 3464 N N . ASP B 1 139 ? -9.648 -9.391 -11.477 1 89.62 139 ASP B N 1
ATOM 3465 C CA . ASP B 1 139 ? -10.789 -10.289 -11.625 1 89.62 139 ASP B CA 1
ATOM 3466 C C . ASP B 1 139 ? -11.719 -10.195 -10.414 1 89.62 139 ASP B C 1
ATOM 3468 O O . ASP B 1 139 ? -12.938 -10.352 -10.555 1 89.62 139 ASP B O 1
ATOM 3472 N N . ILE B 1 140 ? -11.117 -10.023 -9.281 1 94.88 140 ILE B N 1
ATOM 3473 C CA . ILE B 1 140 ? -11.836 -9.922 -8.023 1 94.88 140 ILE B CA 1
ATOM 3474 C C . ILE B 1 140 ? -11.336 -8.703 -7.242 1 94.88 140 ILE B C 1
ATOM 3476 O O . ILE B 1 140 ? -10.133 -8.453 -7.176 1 94.88 140 ILE B O 1
ATOM 3480 N N . ASN B 1 141 ? -12.25 -7.934 -6.742 1 94.88 141 ASN B N 1
ATOM 3481 C CA . ASN B 1 141 ? -11.945 -6.797 -5.879 1 94.88 141 ASN B CA 1
ATOM 3482 C C . ASN B 1 141 ? -12.641 -6.918 -4.527 1 94.88 141 ASN B C 1
ATOM 3484 O O . ASN B 1 141 ? -13.82 -7.266 -4.465 1 94.88 141 ASN B O 1
ATOM 3488 N N . ILE B 1 142 ? -11.867 -6.746 -3.5 1 95.38 142 ILE B N 1
ATOM 3489 C CA . ILE B 1 142 ? -12.438 -6.699 -2.158 1 95.38 142 ILE B CA 1
ATOM 3490 C C . ILE B 1 142 ? -12.172 -5.332 -1.53 1 95.38 142 ILE B C 1
ATOM 3492 O O . ILE B 1 142 ? -11.016 -4.949 -1.336 1 95.38 142 ILE B O 1
ATOM 3496 N N . SER B 1 143 ? -13.234 -4.617 -1.254 1 92.94 143 SER B N 1
ATOM 3497 C CA . SER B 1 143 ? -13.117 -3.248 -0.766 1 92.94 143 SER B CA 1
ATOM 3498 C C . SER B 1 143 ? -14.398 -2.795 -0.073 1 92.94 143 SER B C 1
ATOM 3500 O O . SER B 1 143 ? -15.234 -3.621 0.29 1 92.94 143 SER B O 1
ATOM 3502 N N . TYR B 1 144 ? -14.484 -1.489 0.171 1 90.94 144 TYR B N 1
ATOM 3503 C CA . TYR B 1 144 ? -15.68 -0.908 0.786 1 90.94 144 TYR B CA 1
ATOM 3504 C C . TYR B 1 144 ? -16.5 -0.135 -0.238 1 90.94 144 TYR B C 1
ATOM 3506 O O . TYR B 1 144 ? -17.312 0.719 0.125 1 90.94 144 TYR B O 1
ATOM 3514 N N . ASN B 1 145 ? -16.203 -0.463 -1.479 1 87.75 145 ASN B N 1
ATOM 3515 C CA . ASN B 1 145 ? -16.953 0.164 -2.566 1 87.75 145 ASN B CA 1
ATOM 3516 C C . ASN B 1 145 ? -17.906 -0.82 -3.234 1 87.75 145 ASN B C 1
ATOM 3518 O O . ASN B 1 145 ? -17.547 -1.973 -3.479 1 87.75 145 ASN B O 1
ATOM 3522 N N . ASN B 1 146 ? -19.016 -0.293 -3.48 1 89.25 146 ASN B N 1
ATOM 3523 C CA . ASN B 1 146 ? -20.031 -1.023 -4.227 1 89.25 146 ASN B CA 1
ATOM 3524 C C . ASN B 1 146 ? -20.016 -0.667 -5.711 1 89.25 146 ASN B C 1
ATOM 3526 O O . ASN B 1 146 ? -20.109 0.507 -6.074 1 89.25 146 ASN B O 1
ATOM 3530 N N . TYR B 1 147 ? -19.922 -1.654 -6.559 1 85.06 147 TYR B N 1
ATOM 3531 C CA . TYR B 1 147 ? -19.812 -1.409 -7.992 1 85.06 147 TYR B CA 1
ATOM 3532 C C . TYR B 1 147 ? -21.047 -1.919 -8.719 1 85.06 147 TYR B C 1
ATOM 3534 O O . TYR B 1 147 ? -21 -2.225 -9.914 1 85.06 147 TYR B O 1
ATOM 3542 N N . ASN B 1 148 ? -22.094 -2.088 -8.086 1 84.31 148 ASN B N 1
ATOM 3543 C CA . ASN B 1 148 ? -23.312 -2.641 -8.688 1 84.31 148 ASN B CA 1
ATOM 3544 C C . ASN B 1 148 ? -23.812 -1.768 -9.828 1 84.31 148 ASN B C 1
ATOM 3546 O O . ASN B 1 148 ? -24.562 -2.234 -10.688 1 84.31 148 ASN B O 1
ATOM 3550 N N . ASN B 1 149 ? -23.391 -0.552 -9.914 1 78.44 149 ASN B N 1
ATOM 3551 C CA . ASN B 1 149 ? -23.844 0.345 -10.969 1 78.44 149 ASN B CA 1
ATOM 3552 C C . ASN B 1 149 ? -23.062 0.125 -12.266 1 78.44 149 ASN B C 1
ATOM 3554 O O . ASN B 1 149 ? -23.375 0.729 -13.289 1 78.44 149 ASN B O 1
ATOM 3558 N N . ILE B 1 150 ? -22.094 -0.648 -12.195 1 74.25 150 ILE B N 1
ATOM 3559 C CA . ILE B 1 150 ? -21.281 -0.956 -13.367 1 74.25 150 ILE B CA 1
ATOM 3560 C C . ILE B 1 150 ? -21.766 -2.258 -14.008 1 74.25 150 ILE B C 1
ATOM 3562 O O . ILE B 1 150 ? -21.906 -3.275 -13.32 1 74.25 150 ILE B O 1
ATOM 3566 N N . ASN B 1 151 ? -21.938 -2.176 -15.266 1 76.69 151 ASN B N 1
ATOM 3567 C CA . ASN B 1 151 ? -22.453 -3.336 -15.984 1 76.69 151 ASN B CA 1
ATOM 3568 C C . ASN B 1 151 ? -21.5 -4.52 -15.914 1 76.69 151 ASN B C 1
ATOM 3570 O O . ASN B 1 151 ? -20.281 -4.336 -15.945 1 76.69 151 ASN B O 1
ATOM 3574 N N . SER B 1 152 ? -22.016 -5.699 -15.656 1 82.62 152 SER B N 1
ATOM 3575 C CA . SER B 1 152 ? -21.312 -6.98 -15.727 1 82.62 152 SER B CA 1
ATOM 3576 C C . SER B 1 152 ? -20.562 -7.266 -14.43 1 82.62 152 SER B C 1
ATOM 3578 O O . SER B 1 152 ? -19.938 -8.32 -14.281 1 82.62 152 SER B O 1
ATOM 3580 N N . ILE B 1 153 ? -20.547 -6.23 -13.562 1 89.44 153 ILE B N 1
ATOM 3581 C CA . ILE B 1 153 ? -19.891 -6.445 -12.281 1 89.44 153 ILE B CA 1
ATOM 3582 C C . ILE B 1 153 ? -20.922 -6.738 -11.203 1 89.44 153 ILE B C 1
ATOM 3584 O O . ILE B 1 153 ? -21.938 -6.039 -11.102 1 89.44 153 ILE B O 1
ATOM 3588 N N . VAL B 1 154 ? -20.719 -7.742 -10.461 1 92.81 154 VAL B N 1
ATOM 3589 C CA . VAL B 1 154 ? -21.531 -8.094 -9.312 1 92.81 154 VAL B CA 1
ATOM 3590 C C . VAL B 1 154 ? -20.844 -7.668 -8.023 1 92.81 154 VAL B C 1
ATOM 3592 O O . VAL B 1 154 ? -19.656 -7.934 -7.832 1 92.81 154 VAL B O 1
ATOM 3595 N N . SER B 1 155 ? -21.531 -6.977 -7.207 1 95.31 155 SER B N 1
ATOM 3596 C CA . SER B 1 155 ? -21.047 -6.605 -5.879 1 95.31 155 SER B CA 1
ATOM 3597 C C . SER B 1 155 ? -21.828 -7.316 -4.785 1 95.31 155 SER B C 1
ATOM 3599 O O . SER B 1 155 ? -23.031 -7.109 -4.645 1 95.31 155 SER B O 1
ATOM 3601 N N . LYS B 1 156 ? -21.156 -8.109 -4.02 1 96.25 156 LYS B N 1
ATOM 3602 C CA . LYS B 1 156 ? -21.781 -8.805 -2.896 1 96.25 156 LYS B CA 1
ATOM 3603 C C . LYS B 1 156 ? -21.266 -8.258 -1.564 1 96.25 156 LYS B C 1
ATOM 3605 O O . LYS B 1 156 ? -20.062 -8.219 -1.32 1 96.25 156 LYS B O 1
ATOM 3610 N N . GLU B 1 157 ? -22.188 -7.82 -0.781 1 96.88 157 GLU B N 1
ATOM 3611 C CA . GLU B 1 157 ? -21.797 -7.422 0.57 1 96.88 157 GLU B CA 1
ATOM 3612 C C . GLU B 1 157 ? -21.422 -8.641 1.413 1 96.88 157 GLU B C 1
ATOM 3614 O O . GLU B 1 157 ? -22.203 -9.578 1.551 1 96.88 157 GLU B O 1
ATOM 3619 N N . ILE B 1 158 ? -20.281 -8.578 2.023 1 96.88 158 ILE B N 1
ATOM 3620 C CA . ILE B 1 158 ? -19.859 -9.781 2.732 1 96.88 158 ILE B CA 1
ATOM 3621 C C . ILE B 1 158 ? -19.672 -9.469 4.215 1 96.88 158 ILE B C 1
ATOM 3623 O O . ILE B 1 158 ? -19.531 -10.375 5.035 1 96.88 158 ILE B O 1
ATOM 3627 N N . TYR B 1 159 ? -19.688 -8.172 4.57 1 96.31 159 TYR B N 1
ATOM 3628 C CA . TYR B 1 159 ? -19.5 -7.828 5.977 1 96.31 159 TYR B CA 1
ATOM 3629 C C . TYR B 1 159 ? -20.016 -6.43 6.273 1 96.31 159 TYR B C 1
ATOM 3631 O O . TYR B 1 159 ? -19.641 -5.461 5.613 1 96.31 159 TYR B O 1
ATOM 3639 N N . SER B 1 160 ? -20.969 -6.312 7.219 1 96 160 SER B N 1
ATOM 3640 C CA . SER B 1 160 ? -21.391 -5.027 7.77 1 96 160 SER B CA 1
ATOM 3641 C C . SER B 1 160 ? -20.406 -4.523 8.812 1 96 160 SER B C 1
ATOM 3643 O O . SER B 1 160 ? -20.281 -5.102 9.898 1 96 160 SER B O 1
ATOM 3645 N N . ASP B 1 161 ? -19.75 -3.443 8.484 1 94.81 161 ASP B N 1
ATOM 3646 C CA . ASP B 1 161 ? -18.609 -2.963 9.273 1 94.81 161 ASP B CA 1
ATOM 3647 C C . ASP B 1 161 ? -18.844 -1.532 9.75 1 94.81 161 ASP B C 1
ATOM 3649 O O . ASP B 1 161 ? -19.953 -1.008 9.641 1 94.81 161 ASP B O 1
ATOM 3653 N N . ARG B 1 162 ? -17.891 -0.992 10.414 1 95.56 162 ARG B N 1
ATOM 3654 C CA . ARG B 1 162 ? -17.859 0.402 10.844 1 95.56 162 ARG B CA 1
ATOM 3655 C C . ARG B 1 162 ? -16.422 0.837 11.141 1 95.56 162 ARG B C 1
ATOM 3657 O O . ARG B 1 162 ? -15.547 -0.002 11.375 1 95.56 162 ARG B O 1
ATOM 3664 N N . ILE B 1 163 ? -16.25 2.119 11.07 1 96.25 163 ILE B N 1
ATOM 3665 C CA . ILE B 1 163 ? -14.961 2.645 11.5 1 96.25 163 ILE B CA 1
ATOM 3666 C C . ILE B 1 163 ? -14.969 2.867 13.008 1 96.25 163 ILE B C 1
ATOM 3668 O O . ILE B 1 163 ? -15.93 3.402 13.562 1 96.25 163 ILE B O 1
ATOM 3672 N N . VAL B 1 164 ? -13.945 2.443 13.695 1 97.19 164 VAL B N 1
ATOM 3673 C CA . VAL B 1 164 ? -13.789 2.648 15.133 1 97.19 164 VAL B CA 1
ATOM 3674 C C . VAL B 1 164 ? -12.5 3.418 15.414 1 97.19 164 VAL B C 1
ATOM 3676 O O . VAL B 1 164 ? -11.57 3.4 14.602 1 97.19 164 VAL B O 1
ATOM 3679 N N . PHE B 1 165 ? -12.492 4.066 16.547 1 98.38 165 PHE B N 1
ATOM 3680 C CA . PHE B 1 165 ? -11.273 4.727 17.016 1 98.38 165 PHE B CA 1
ATOM 3681 C C . PHE B 1 165 ? -10.461 3.795 17.906 1 98.38 165 PHE B C 1
ATOM 3683 O O . PHE B 1 165 ? -11.031 3.057 18.719 1 98.38 165 PHE B O 1
ATOM 3690 N N . VAL B 1 166 ? -9.156 3.842 17.703 1 98.5 166 VAL B N 1
ATOM 3691 C CA . VAL B 1 166 ? -8.297 2.916 18.438 1 98.5 166 VAL B CA 1
ATOM 3692 C C . VAL B 1 166 ? -7.082 3.662 18.984 1 98.5 166 VAL B C 1
ATOM 3694 O O . VAL B 1 166 ? -6.691 4.703 18.453 1 98.5 166 VAL B O 1
ATOM 3697 N N . ALA B 1 167 ? -6.566 3.143 20.078 1 98.62 167 ALA B N 1
ATOM 3698 C CA . ALA B 1 167 ? -5.348 3.625 20.719 1 98.62 167 ALA B CA 1
ATOM 3699 C C . ALA B 1 167 ? -4.52 2.465 21.266 1 98.62 167 ALA B C 1
ATOM 3701 O O . ALA B 1 167 ? -4.973 1.317 21.266 1 98.62 167 ALA B O 1
ATOM 3702 N N . ASP B 1 168 ? -3.254 2.818 21.562 1 98.12 168 ASP B N 1
ATOM 3703 C CA . ASP B 1 168 ? -2.451 1.851 22.312 1 98.12 168 ASP B CA 1
ATOM 3704 C C . ASP B 1 168 ? -3.145 1.445 23.609 1 98.12 168 ASP B C 1
ATOM 3706 O O . ASP B 1 168 ? -3.881 2.238 24.203 1 98.12 168 ASP B O 1
ATOM 3710 N N . SER B 1 169 ? -2.861 0.21 24.062 1 97.06 169 SER B N 1
ATOM 3711 C CA . SER B 1 169 ? -3.488 -0.297 25.281 1 97.06 169 SER B CA 1
ATOM 3712 C C . SER B 1 169 ? -3.127 0.562 26.484 1 97.06 169 SER B C 1
ATOM 3714 O O . SER B 1 169 ? -3.859 0.586 27.484 1 97.06 169 SER B O 1
ATOM 3716 N N . THR B 1 170 ? -2.068 1.306 26.406 1 96.75 170 THR B N 1
ATOM 3717 C CA . THR B 1 170 ? -1.596 2.139 27.5 1 96.75 170 THR B CA 1
ATOM 3718 C C . THR B 1 170 ? -2.348 3.467 27.547 1 96.75 170 THR B C 1
ATOM 3720 O O . THR B 1 170 ? -2.221 4.23 28.5 1 96.75 170 THR B O 1
ATOM 3723 N N . PHE B 1 171 ? -3.125 3.729 26.516 1 97.56 171 PHE B N 1
ATOM 3724 C CA . PHE B 1 171 ? -3.895 4.965 26.469 1 97.56 171 PHE B CA 1
ATOM 3725 C C . PHE B 1 171 ? -4.785 5.094 27.703 1 97.56 171 PHE B C 1
ATOM 3727 O O . PHE B 1 171 ? -5.395 4.113 28.141 1 97.56 171 PHE B O 1
ATOM 3734 N N . LYS B 1 172 ? -4.953 6.258 28.25 1 94.94 172 LYS B N 1
ATOM 3735 C CA . LYS B 1 172 ? -5.453 6.5 29.594 1 94.94 172 LYS B CA 1
ATOM 3736 C C . LYS B 1 172 ? -6.965 6.301 29.672 1 94.94 172 LYS B C 1
ATOM 3738 O O . LYS B 1 172 ? -7.512 6.02 30.734 1 94.94 172 LYS B O 1
ATOM 3743 N N . SER B 1 173 ? -7.652 6.395 28.625 1 94.94 173 SER B N 1
ATOM 3744 C CA . SER B 1 173 ? -9.109 6.379 28.672 1 94.94 173 SER B CA 1
ATOM 3745 C C . SER B 1 173 ? -9.68 5.391 27.656 1 94.94 173 SER B C 1
ATOM 3747 O O . SER B 1 173 ? -9.055 5.117 26.625 1 94.94 173 SER B O 1
ATOM 3749 N N . ASP B 1 174 ? -10.906 4.906 27.969 1 96.5 174 ASP B N 1
ATOM 3750 C CA . ASP B 1 174 ? -11.625 4.039 27.031 1 96.5 174 ASP B CA 1
ATOM 3751 C C . ASP B 1 174 ? -12.758 4.793 26.344 1 96.5 174 ASP B C 1
ATOM 3753 O O . ASP B 1 174 ? -13.336 4.305 25.375 1 96.5 174 ASP B O 1
ATOM 3757 N N . ASN B 1 175 ? -13.031 5.898 26.859 1 96.62 175 ASN B N 1
ATOM 3758 C CA . ASN B 1 175 ? -14.078 6.766 26.328 1 96.62 175 ASN B CA 1
ATOM 3759 C C . ASN B 1 175 ? -13.664 8.234 26.359 1 96.62 175 ASN B C 1
ATOM 3761 O O . ASN B 1 175 ? -12.984 8.672 27.297 1 96.62 175 ASN B O 1
ATOM 3765 N N . LEU B 1 176 ? -14.094 8.922 25.297 1 97.25 176 LEU B N 1
ATOM 3766 C CA . LEU B 1 176 ? -13.805 10.352 25.234 1 97.25 176 LEU B CA 1
ATOM 3767 C C . LEU B 1 176 ? -15.055 11.141 24.844 1 97.25 176 LEU B C 1
ATOM 3769 O O . LEU B 1 176 ? -15.844 10.688 24.016 1 97.25 176 LEU B O 1
ATOM 3773 N N . THR B 1 177 ? -15.172 12.227 25.5 1 96.5 177 THR B N 1
ATOM 3774 C CA . THR B 1 177 ? -16.094 13.227 24.953 1 96.5 177 THR B CA 1
ATOM 3775 C C . THR B 1 177 ? -15.523 13.844 23.672 1 96.5 177 THR B C 1
ATOM 3777 O O . THR B 1 177 ? -14.328 13.727 23.406 1 96.5 177 THR B O 1
ATOM 3780 N N . ILE B 1 178 ? -16.375 14.508 22.938 1 96.44 178 ILE B N 1
ATOM 3781 C CA . ILE B 1 178 ? -15.93 15.148 21.719 1 96.44 178 ILE B CA 1
ATOM 3782 C C . ILE B 1 178 ? -14.875 16.203 22.031 1 96.44 178 ILE B C 1
ATOM 3784 O O . ILE B 1 178 ? -13.883 16.344 21.312 1 96.44 178 ILE B O 1
ATOM 3788 N N . ASN B 1 179 ? -15.133 16.938 23.094 1 95.62 179 ASN B N 1
ATOM 3789 C CA . ASN B 1 179 ? -14.195 17.969 23.5 1 95.62 179 ASN B CA 1
ATOM 3790 C C . ASN B 1 179 ? -12.812 17.391 23.797 1 95.62 179 ASN B C 1
ATOM 3792 O O . ASN B 1 179 ? -11.797 17.953 23.375 1 95.62 179 ASN B O 1
ATOM 3796 N N . LYS B 1 180 ? -12.781 16.344 24.531 1 96.5 180 LYS B N 1
ATOM 3797 C CA . LYS B 1 180 ? -11.5 15.695 24.828 1 96.5 180 LYS B CA 1
ATOM 3798 C C . LYS B 1 180 ? -10.859 15.133 23.562 1 96.5 180 LYS B C 1
ATOM 3800 O O . LYS B 1 180 ? -9.641 15.18 23.406 1 96.5 180 LYS B O 1
ATOM 3805 N N . PHE B 1 181 ? -11.664 14.594 22.672 1 97.31 181 PHE B N 1
ATOM 3806 C CA . PHE B 1 181 ? -11.188 14.062 21.406 1 97.31 181 PHE B CA 1
ATOM 3807 C C . PHE B 1 181 ? -10.492 15.148 20.594 1 97.31 181 PHE B C 1
ATOM 3809 O O . PHE B 1 181 ? -9.414 14.93 20.047 1 97.31 181 PHE B O 1
ATOM 3816 N N . MET B 1 182 ? -11.117 16.297 20.609 1 96.69 182 MET B N 1
ATOM 3817 C CA . MET B 1 182 ? -10.602 17.406 19.812 1 96.69 182 MET B CA 1
ATOM 3818 C C . MET B 1 182 ? -9.203 17.812 20.281 1 96.69 182 MET B C 1
ATOM 3820 O O . MET B 1 182 ? -8.414 18.344 19.5 1 96.69 182 MET B O 1
ATOM 3824 N N . ASN B 1 183 ? -8.867 17.453 21.516 1 96.12 183 ASN B N 1
ATOM 3825 C CA . ASN B 1 183 ? -7.59 17.875 22.078 1 96.12 183 ASN B CA 1
ATOM 3826 C C . ASN B 1 183 ? -6.602 16.719 22.172 1 96.12 183 ASN B C 1
ATOM 3828 O O . ASN B 1 183 ? -5.441 16.906 22.531 1 96.12 183 ASN B O 1
ATOM 3832 N N . THR B 1 184 ? -7.02 15.539 21.859 1 97.19 184 THR B N 1
ATOM 3833 C CA . THR B 1 184 ? -6.168 14.359 21.891 1 97.19 184 THR B CA 1
ATOM 3834 C C . THR B 1 184 ? -5.391 14.219 20.578 1 97.19 184 THR B C 1
ATOM 3836 O O . THR B 1 184 ? -5.953 14.367 19.5 1 97.19 184 THR B O 1
ATOM 3839 N N . PRO B 1 185 ? -4.008 13.969 20.719 1 97.75 185 PRO B N 1
ATOM 3840 C CA . PRO B 1 185 ? -3.273 13.719 19.469 1 97.75 185 PRO B CA 1
ATOM 3841 C C . PRO B 1 185 ? -3.934 12.656 18.594 1 97.75 185 PRO B C 1
ATOM 3843 O O . PRO B 1 185 ? -4.332 11.602 19.109 1 97.75 185 PRO B O 1
ATOM 3846 N N . PHE B 1 186 ? -4.078 13.031 17.312 1 98 186 PHE B N 1
ATOM 3847 C CA . PHE B 1 186 ? -4.812 12.18 16.375 1 98 186 PHE B CA 1
ATOM 3848 C C . PHE B 1 186 ? -4.012 11.961 15.102 1 98 186 PHE B C 1
ATOM 3850 O O . PHE B 1 186 ? -3.428 12.898 14.562 1 98 186 PHE B O 1
ATOM 3857 N N . ILE B 1 187 ? -3.885 10.742 14.711 1 98.06 187 ILE B N 1
ATOM 3858 C CA . ILE B 1 187 ? -3.318 10.438 13.398 1 98.06 187 ILE B CA 1
ATOM 3859 C C . ILE B 1 187 ? -4.441 10.25 12.383 1 98.06 187 ILE B C 1
ATOM 3861 O O . ILE B 1 187 ? -5.219 9.297 12.484 1 98.06 187 ILE B O 1
ATOM 3865 N N . MET B 1 188 ? -4.488 11.102 11.445 1 96.44 188 MET B N 1
ATOM 3866 C CA . MET B 1 188 ? -5.578 11.148 10.469 1 96.44 188 MET B CA 1
ATOM 3867 C C . MET B 1 188 ? -5.285 10.234 9.289 1 96.44 188 MET B C 1
ATOM 3869 O O . MET B 1 188 ? -4.184 10.266 8.734 1 96.44 188 MET B O 1
ATOM 3873 N N . VAL B 1 189 ? -6.312 9.453 8.969 1 94.19 189 VAL B N 1
ATOM 3874 C CA . VAL B 1 189 ? -6.203 8.617 7.777 1 94.19 189 VAL B CA 1
ATOM 3875 C C . VAL B 1 189 ? -6.996 9.242 6.629 1 94.19 189 VAL B C 1
ATOM 3877 O O . VAL B 1 189 ? -8.203 9.438 6.738 1 94.19 189 VAL B O 1
ATOM 3880 N N . ASN B 1 190 ? -6.203 9.609 5.645 1 84.62 190 ASN B N 1
ATOM 3881 C CA . ASN B 1 190 ? -6.812 10.156 4.438 1 84.62 190 ASN B CA 1
ATOM 3882 C C . ASN B 1 190 ? -6.887 9.109 3.326 1 84.62 190 ASN B C 1
ATOM 3884 O O . ASN B 1 190 ? -6.145 9.188 2.346 1 84.62 190 ASN B O 1
ATOM 3888 N N . ASP B 1 191 ? -7.652 8.188 3.605 1 67.44 191 ASP B N 1
ATOM 3889 C CA . ASP B 1 191 ? -7.781 7.098 2.646 1 67.44 191 ASP B CA 1
ATOM 3890 C C . ASP B 1 191 ? -8.914 7.359 1.662 1 67.44 191 ASP B C 1
ATOM 3892 O O . ASP B 1 191 ? -9.539 8.43 1.689 1 67.44 191 ASP B O 1
ATOM 3896 N N . ASN B 1 192 ? -9.07 6.484 0.857 1 63.41 192 ASN B N 1
ATOM 3897 C CA . ASN B 1 192 ? -10.102 6.609 -0.166 1 63.41 192 ASN B CA 1
ATOM 3898 C C . ASN B 1 192 ? -11.484 6.305 0.395 1 63.41 192 ASN B C 1
ATOM 3900 O O . ASN B 1 192 ? -12.477 6.328 -0.338 1 63.41 192 ASN B O 1
ATOM 3904 N N . LEU B 1 193 ? -11.562 6.047 1.599 1 67.44 193 LEU B N 1
ATOM 3905 C CA . LEU B 1 193 ? -12.867 5.789 2.191 1 67.44 193 LEU B CA 1
ATOM 3906 C C . LEU B 1 193 ? -13.555 7.094 2.58 1 67.44 193 LEU B C 1
ATOM 3908 O O . LEU B 1 193 ? -14.672 7.082 3.111 1 67.44 193 LEU B O 1
ATOM 3912 N N . LYS B 1 194 ? -12.938 8.141 2.355 1 76.81 194 LYS B N 1
ATOM 3913 C CA . LYS B 1 194 ? -13.461 9.469 2.662 1 76.81 194 LYS B CA 1
ATOM 3914 C C . LYS B 1 194 ? -13.758 9.609 4.152 1 76.81 194 LYS B C 1
ATOM 3916 O O . LYS B 1 194 ? -14.766 10.195 4.535 1 76.81 194 LYS B O 1
ATOM 3921 N N . PHE B 1 195 ? -12.969 8.898 4.926 1 89.31 195 PHE B N 1
ATOM 3922 C CA . PHE B 1 195 ? -13.133 8.977 6.375 1 89.31 195 PHE B CA 1
ATOM 3923 C C . PHE B 1 195 ? -13.031 10.422 6.855 1 89.31 195 PHE B C 1
ATOM 3925 O O . PHE B 1 195 ? -13.836 10.859 7.68 1 89.31 195 PHE B O 1
ATOM 3932 N N . ARG B 1 196 ? -12.141 11.094 6.32 1 89.31 196 ARG B N 1
ATOM 3933 C CA . ARG B 1 196 ? -11.945 12.484 6.738 1 89.31 196 ARG B CA 1
ATOM 3934 C C . ARG B 1 196 ? -13.203 13.305 6.484 1 89.31 196 ARG B C 1
ATOM 3936 O O . ARG B 1 196 ? -13.602 14.117 7.328 1 89.31 196 ARG B O 1
ATOM 3943 N N . ASP B 1 197 ? -13.781 13.117 5.359 1 88.75 197 ASP B N 1
ATOM 3944 C CA . ASP B 1 197 ? -14.992 13.852 5.008 1 88.75 197 ASP B CA 1
ATOM 3945 C C . ASP B 1 197 ? -16.141 13.484 5.938 1 88.75 197 ASP B C 1
ATOM 3947 O O . ASP B 1 197 ? -16.906 14.352 6.371 1 88.75 197 ASP B O 1
ATOM 395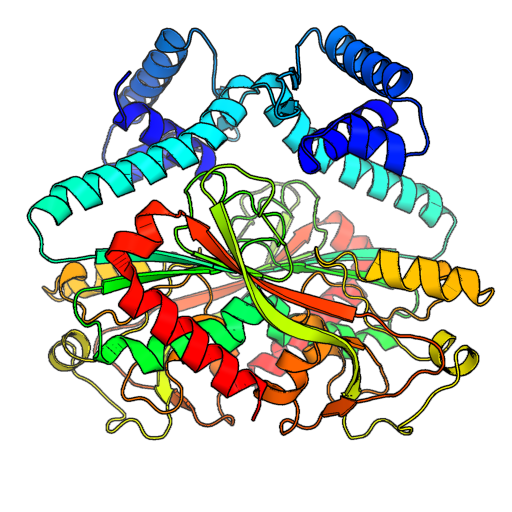1 N N . MET B 1 198 ? -16.219 12.227 6.152 1 92.12 198 MET B N 1
ATOM 3952 C CA . MET B 1 198 ? -17.266 11.766 7.066 1 92.12 198 MET B CA 1
ATOM 3953 C C . MET B 1 198 ? -17.062 12.352 8.461 1 92.12 198 MET B C 1
ATOM 3955 O O . MET B 1 198 ? -18.016 12.805 9.094 1 92.12 198 MET B O 1
ATOM 3959 N N . LEU B 1 199 ? -15.883 12.344 8.891 1 95.19 199 LEU B N 1
ATOM 3960 C CA . LEU B 1 199 ? -15.555 12.883 10.203 1 95.19 199 LEU B CA 1
ATOM 3961 C C . LEU B 1 199 ? -15.836 14.375 10.266 1 95.19 199 LEU B C 1
ATOM 3963 O O . LEU B 1 199 ? -16.391 14.867 11.258 1 95.19 199 LEU B O 1
ATOM 3967 N N . ALA B 1 200 ? -15.492 15.039 9.227 1 93.44 200 ALA B N 1
ATOM 3968 C CA . ALA B 1 200 ? -15.734 16.484 9.156 1 93.44 200 ALA B CA 1
ATOM 3969 C C . ALA B 1 200 ? -17.219 16.797 9.281 1 93.44 200 ALA B C 1
ATOM 3971 O O . ALA B 1 200 ? -17.625 17.688 10.031 1 93.44 200 ALA B O 1
ATOM 3972 N N . SER B 1 201 ? -17.969 16.062 8.562 1 94.81 201 SER B N 1
ATOM 3973 C CA . SER B 1 201 ? -19.422 16.25 8.57 1 94.81 201 SER B CA 1
ATOM 3974 C C . SER B 1 201 ? -20 16 9.953 1 94.81 201 SER B C 1
ATOM 3976 O O . SER B 1 201 ? -20.828 16.781 10.438 1 94.81 201 SER B O 1
ATOM 3978 N N . LYS B 1 202 ? -19.578 14.977 10.562 1 95.56 202 LYS B N 1
ATOM 3979 C CA . LYS B 1 202 ? -20.094 14.633 11.891 1 95.56 202 LYS B CA 1
ATOM 3980 C C . LYS B 1 202 ? -19.672 15.688 12.922 1 95.56 202 LYS B C 1
ATOM 3982 O O . LYS B 1 202 ? -20.484 16.062 13.773 1 95.56 202 LYS B O 1
ATOM 3987 N N . LEU B 1 203 ? -18.453 16.125 12.852 1 96 203 LEU B N 1
ATOM 3988 C CA . LEU B 1 203 ? -17.969 17.141 13.773 1 96 203 LEU B CA 1
ATOM 3989 C C . LEU B 1 203 ? -18.719 18.453 13.586 1 96 203 LEU B C 1
ATOM 3991 O O . LEU B 1 203 ? -19.078 19.125 14.555 1 96 203 LEU B O 1
ATOM 3995 N N . GLU B 1 204 ? -18.922 18.75 12.344 1 95.38 204 GLU B N 1
ATOM 3996 C CA . GLU B 1 204 ? -19.672 19.969 12.047 1 95.38 204 GLU B CA 1
ATOM 3997 C C . GLU B 1 204 ? -21.062 19.938 12.656 1 95.38 204 GLU B C 1
ATOM 3999 O O . GLU B 1 204 ? -21.531 20.938 13.195 1 95.38 204 GLU B O 1
ATOM 4004 N N . ASN B 1 205 ? -21.734 18.844 12.547 1 95.25 205 ASN B N 1
ATOM 4005 C CA . ASN B 1 205 ? -23.062 18.656 13.117 1 95.25 205 ASN B CA 1
ATOM 4006 C C . ASN B 1 205 ? -23.047 18.812 14.633 1 95.25 205 ASN B C 1
ATOM 4008 O O . ASN B 1 205 ? -24.078 19.109 15.234 1 95.25 205 ASN B O 1
ATOM 4012 N N . LEU B 1 206 ? -21.875 18.625 15.203 1 94.25 206 LEU B N 1
ATOM 4013 C CA . LEU B 1 206 ? -21.734 18.75 16.641 1 94.25 206 LEU B CA 1
ATOM 4014 C C . LEU B 1 206 ? -21.094 20.078 17.016 1 94.25 206 LEU B C 1
ATOM 4016 O O . LEU B 1 206 ? -20.672 20.281 18.172 1 94.25 206 LEU B O 1
ATOM 4020 N N . ASP B 1 207 ? -20.906 20.953 16.016 1 95.38 207 ASP B N 1
ATOM 4021 C CA . ASP B 1 207 ? -20.422 22.312 16.172 1 95.38 207 ASP B CA 1
ATOM 4022 C C . ASP B 1 207 ? -18.922 22.344 16.453 1 95.38 207 ASP B C 1
ATOM 4024 O O . ASP B 1 207 ? -18.438 23.156 17.25 1 95.38 207 ASP B O 1
ATOM 4028 N N . TYR B 1 208 ? -18.297 21.375 15.883 1 95.19 208 TYR B N 1
ATOM 4029 C CA . TYR B 1 208 ? -16.828 21.344 15.938 1 95.19 208 TYR B CA 1
ATOM 4030 C C . TYR B 1 208 ? -16.234 21.484 14.547 1 95.19 208 TYR B C 1
ATOM 4032 O O . TYR B 1 208 ? -16.844 21.078 13.555 1 95.19 208 TYR B O 1
ATOM 4040 N N . ASP B 1 209 ? -15.062 22.031 14.539 1 95.44 209 ASP B N 1
ATOM 4041 C CA . ASP B 1 209 ? -14.312 22.203 13.305 1 95.44 209 ASP B CA 1
ATOM 4042 C C . ASP B 1 209 ? -13.164 21.219 13.203 1 95.44 209 ASP B C 1
ATOM 4044 O O . ASP B 1 209 ? -12.289 21.172 14.07 1 95.44 209 ASP B O 1
ATOM 4048 N N . ILE B 1 210 ? -13.141 20.484 12.117 1 93 210 ILE B N 1
ATOM 4049 C CA . ILE B 1 210 ? -12.133 19.453 11.93 1 93 210 ILE B CA 1
ATOM 4050 C C . ILE B 1 210 ? -10.75 20.078 11.859 1 93 210 ILE B C 1
ATOM 4052 O O . ILE B 1 210 ? -9.75 19.438 12.18 1 93 210 ILE B O 1
ATOM 4056 N N . GLN B 1 211 ? -10.703 21.312 11.523 1 90.81 211 GLN B N 1
ATOM 4057 C CA . GLN B 1 211 ? -9.43 22 11.398 1 90.81 211 GLN B CA 1
ATOM 4058 C C . GLN B 1 211 ? -8.766 22.203 12.758 1 90.81 211 GLN B C 1
ATOM 4060 O O . GLN B 1 211 ? -7.562 22.469 12.836 1 90.81 211 GLN B O 1
ATOM 4065 N N . LEU B 1 212 ? -9.5 22.062 13.805 1 93.81 212 LEU B N 1
ATOM 4066 C CA . LEU B 1 212 ? -9 22.297 15.148 1 93.81 212 LEU B CA 1
ATOM 4067 C C . LEU B 1 212 ? -8.508 21 15.789 1 93.81 212 LEU B C 1
ATOM 4069 O O . LEU B 1 212 ? -7.984 21.016 16.906 1 93.81 212 LEU B O 1
ATOM 4073 N N . LEU B 1 213 ? -8.633 19.891 15.047 1 95.56 213 LEU B N 1
ATOM 4074 C CA . LEU B 1 213 ? -8.125 18.625 15.562 1 95.56 213 LEU B CA 1
ATOM 4075 C C . LEU B 1 213 ? -6.621 18.719 15.812 1 95.56 213 LEU B C 1
ATOM 4077 O O . LEU B 1 213 ? -5.898 19.359 15.047 1 95.56 213 LEU B O 1
ATOM 4081 N N . ASN B 1 214 ? -6.199 18.031 16.891 1 95.88 214 ASN B N 1
ATOM 4082 C CA . ASN B 1 214 ? -4.77 17.891 17.156 1 95.88 214 ASN B CA 1
ATOM 4083 C C . ASN B 1 214 ? -4.156 16.75 16.344 1 95.88 214 ASN B C 1
ATOM 4085 O O . ASN B 1 214 ? -3.971 15.648 16.844 1 95.88 214 ASN B O 1
ATOM 4089 N N . ILE B 1 215 ? -3.746 17.078 15.141 1 95.81 215 ILE B N 1
ATOM 4090 C CA . ILE B 1 215 ? -3.26 16.062 14.219 1 95.81 215 ILE B CA 1
ATOM 4091 C C . ILE B 1 215 ? -1.75 15.891 14.383 1 95.81 215 ILE B C 1
ATOM 4093 O O . ILE B 1 215 ? -0.988 16.844 14.164 1 95.81 215 ILE B O 1
ATOM 4097 N N . LEU B 1 216 ? -1.328 14.711 14.789 1 96.62 216 LEU B N 1
ATOM 4098 C CA . LEU B 1 216 ? 0.096 14.398 14.836 1 96.62 216 LEU B CA 1
ATOM 4099 C C . LEU B 1 216 ? 0.684 14.328 13.43 1 96.62 216 LEU B C 1
ATOM 4101 O O . LEU B 1 216 ? 1.681 14.984 13.133 1 96.62 216 LEU B O 1
ATOM 4105 N N . PHE B 1 217 ? 0.113 13.562 12.578 1 96.56 217 PHE B N 1
ATOM 4106 C CA . PHE B 1 217 ? 0.383 13.492 11.148 1 96.56 217 PHE B CA 1
ATOM 4107 C C . PHE B 1 217 ? -0.773 12.82 10.414 1 96.56 217 PHE B C 1
ATOM 4109 O O . PHE B 1 217 ? -1.682 12.273 11.039 1 96.56 217 PHE B O 1
ATOM 4116 N N . SER B 1 218 ? -0.807 12.945 9.148 1 95.75 218 SER B N 1
ATOM 4117 C CA . SER B 1 218 ? -1.787 12.266 8.312 1 95.75 218 SER B CA 1
ATOM 4118 C C . SER B 1 218 ? -1.122 11.227 7.418 1 95.75 218 SER B C 1
ATOM 4120 O O . SER B 1 218 ? 0.078 11.305 7.148 1 95.75 218 SER B O 1
ATOM 4122 N N . THR B 1 219 ? -1.933 10.266 7.062 1 94.62 219 THR B N 1
ATOM 4123 C CA . THR B 1 219 ? -1.439 9.188 6.215 1 94.62 219 THR B CA 1
ATOM 4124 C C . THR B 1 219 ? -2.568 8.609 5.363 1 94.62 219 THR B C 1
ATOM 4126 O O . THR B 1 219 ? -3.746 8.812 5.664 1 94.62 219 THR B O 1
ATOM 4129 N N . ASP B 1 220 ? -2.139 7.922 4.332 1 88.69 220 ASP B N 1
ATOM 4130 C CA . ASP B 1 220 ? -3.137 7.289 3.475 1 88.69 220 ASP B CA 1
ATOM 4131 C C . ASP B 1 220 ? -3.291 5.809 3.812 1 88.69 220 ASP B C 1
ATOM 4133 O O . ASP B 1 220 ? -3.979 5.07 3.102 1 88.69 220 ASP B O 1
ATOM 4137 N N . SER B 1 221 ? -2.721 5.379 4.848 1 90.56 221 SER B N 1
ATOM 4138 C CA . SER B 1 221 ? -2.699 3.965 5.215 1 90.56 221 SER B CA 1
ATOM 4139 C C . SER B 1 221 ? -3.168 3.762 6.652 1 90.56 221 SER B C 1
ATOM 4141 O O . SER B 1 221 ? -2.596 4.332 7.582 1 90.56 221 SER B O 1
ATOM 4143 N N . TYR B 1 222 ? -4.145 2.889 6.785 1 92.75 222 TYR B N 1
ATOM 4144 C CA . TYR B 1 222 ? -4.598 2.537 8.125 1 92.75 222 TYR B CA 1
ATOM 4145 C C . TYR B 1 222 ? -3.48 1.867 8.922 1 92.75 222 TYR B C 1
ATOM 4147 O O . TYR B 1 222 ? -3.359 2.07 10.125 1 92.75 222 TYR B O 1
ATOM 4155 N N . GLN B 1 223 ? -2.756 1.106 8.211 1 91.94 223 GLN B N 1
ATOM 4156 C CA . GLN B 1 223 ? -1.652 0.421 8.875 1 91.94 223 GLN B CA 1
ATOM 4157 C C . GLN B 1 223 ? -0.632 1.418 9.414 1 91.94 223 GLN B C 1
ATOM 4159 O O . GLN B 1 223 ? -0.157 1.274 10.547 1 91.94 223 GLN B O 1
ATOM 4164 N N . SER B 1 224 ? -0.311 2.381 8.602 1 94.38 224 SER B N 1
ATOM 4165 C CA . SER B 1 224 ? 0.607 3.434 9.023 1 94.38 224 SER B CA 1
ATOM 4166 C C . SER B 1 224 ? 0.095 4.145 10.273 1 94.38 224 SER B C 1
ATOM 4168 O O . SER B 1 224 ? 0.864 4.418 11.195 1 94.38 224 SER B O 1
ATOM 4170 N N . ALA B 1 225 ? -1.132 4.414 10.281 1 96.69 225 ALA B N 1
ATOM 4171 C CA . ALA B 1 225 ? -1.744 5.125 11.398 1 96.69 225 ALA B CA 1
ATOM 4172 C C . ALA B 1 225 ? -1.68 4.297 12.68 1 96.69 225 ALA B C 1
ATOM 4174 O O . ALA B 1 225 ? -1.336 4.812 13.742 1 96.69 225 ALA B O 1
ATOM 4175 N N . ILE B 1 226 ? -1.98 3.029 12.586 1 96.44 226 ILE B N 1
ATOM 4176 C CA . ILE B 1 226 ? -2.023 2.148 13.75 1 96.44 226 ILE B CA 1
ATOM 4177 C C . ILE B 1 226 ? -0.616 1.976 14.312 1 96.44 226 ILE B C 1
ATOM 4179 O O . ILE B 1 226 ? -0.421 2.023 15.531 1 96.44 226 ILE B O 1
ATOM 4183 N N . ILE B 1 227 ? 0.34 1.856 13.438 1 95.06 227 ILE B N 1
ATOM 4184 C CA . ILE B 1 227 ? 1.725 1.735 13.875 1 95.06 227 ILE B CA 1
ATOM 4185 C C . ILE B 1 227 ? 2.164 3.029 14.555 1 95.06 227 ILE B C 1
ATOM 4187 O O . ILE B 1 227 ? 2.91 3 15.539 1 95.06 227 ILE B O 1
ATOM 4191 N N . GLY B 1 228 ? 1.676 4.094 14.055 1 97 228 GLY B N 1
ATOM 4192 C CA . GLY B 1 228 ? 2.047 5.402 14.562 1 97 228 GLY B CA 1
ATOM 4193 C C . GLY B 1 228 ? 1.551 5.652 15.977 1 97 228 GLY B C 1
ATOM 4194 O O . GLY B 1 228 ? 2.146 6.438 16.719 1 97 228 GLY B O 1
ATOM 4195 N N . ILE B 1 229 ? 0.503 4.969 16.391 1 97.88 229 ILE B N 1
ATOM 4196 C CA . ILE B 1 229 ? -0.063 5.277 17.703 1 97.88 229 ILE B CA 1
ATOM 4197 C C . ILE B 1 229 ? 0.507 4.324 18.75 1 97.88 229 ILE B C 1
ATOM 4199 O O . ILE B 1 229 ? 0.18 4.422 19.938 1 97.88 229 ILE B O 1
ATOM 4203 N N . LYS B 1 230 ? 1.333 3.4 18.344 1 95.75 230 LYS B N 1
ATOM 4204 C CA . LYS B 1 230 ? 1.877 2.42 19.281 1 95.75 230 LYS B CA 1
ATOM 4205 C C . LYS B 1 230 ? 2.703 3.098 20.359 1 95.75 230 LYS B C 1
ATOM 4207 O O . LYS B 1 230 ? 3.58 3.912 20.062 1 95.75 230 LYS B O 1
ATOM 4212 N N . ASN B 1 231 ? 2.404 2.863 21.609 1 94 231 ASN B N 1
ATOM 4213 C CA . ASN B 1 231 ? 3.137 3.271 22.797 1 94 231 ASN B CA 1
ATOM 4214 C C . ASN B 1 231 ? 3.115 4.789 22.984 1 94 231 ASN B C 1
ATOM 4216 O O . ASN B 1 231 ? 4.066 5.371 23.5 1 94 231 ASN B O 1
ATOM 4220 N N . ILE B 1 232 ? 2.143 5.422 22.391 1 95.69 232 ILE B N 1
ATOM 4221 C CA . ILE B 1 232 ? 1.982 6.848 22.641 1 95.69 232 ILE B CA 1
ATOM 4222 C C . ILE B 1 232 ? 0.522 7.152 22.984 1 95.69 232 ILE B C 1
ATOM 4224 O O . ILE B 1 232 ? -0.36 6.324 22.734 1 95.69 232 ILE B O 1
ATOM 4228 N N . GLN B 1 233 ? 0.296 8.328 23.516 1 96.69 233 GLN B N 1
ATOM 4229 C CA . GLN B 1 233 ? -1.045 8.766 23.906 1 96.69 233 GLN B CA 1
ATOM 4230 C C . GLN B 1 233 ? -1.747 9.461 22.734 1 96.69 233 GLN B C 1
ATOM 4232 O O . GLN B 1 233 ? -2.012 10.664 22.797 1 96.69 233 GLN B O 1
ATOM 4237 N N . ALA B 1 234 ? -2.027 8.68 21.719 1 98.19 234 ALA B N 1
ATOM 4238 C CA . ALA B 1 234 ? -2.701 9.156 20.516 1 98.19 234 ALA B CA 1
ATOM 4239 C C . ALA B 1 234 ? -3.748 8.148 20.047 1 98.19 234 ALA B C 1
ATOM 4241 O O . ALA B 1 234 ? -3.752 6.996 20.469 1 98.19 234 ALA B O 1
ATOM 4242 N N . ILE B 1 235 ? -4.629 8.727 19.172 1 98.19 235 ILE B N 1
ATOM 4243 C CA . ILE B 1 235 ? -5.746 7.934 18.672 1 98.19 235 ILE B CA 1
ATOM 4244 C C . ILE B 1 235 ? -5.73 7.945 17.141 1 98.19 235 ILE B C 1
ATOM 4246 O O . ILE B 1 235 ? -5.207 8.875 16.531 1 98.19 235 ILE B O 1
ATOM 4250 N N . SER B 1 236 ? -6.141 6.895 16.562 1 98.19 236 SER B N 1
ATOM 4251 C CA . SER B 1 236 ? -6.438 6.848 15.141 1 98.19 236 SER B CA 1
ATOM 4252 C C . SER B 1 236 ? -7.715 6.059 14.867 1 98.19 236 SER B C 1
ATOM 4254 O O . SER B 1 236 ? -8.547 5.883 15.758 1 98.19 236 SER B O 1
ATOM 4256 N N . ALA B 1 237 ? -7.973 5.754 13.602 1 96.94 237 ALA B N 1
ATOM 4257 C CA . ALA B 1 237 ? -9.203 5.074 13.211 1 96.94 237 ALA B CA 1
ATOM 4258 C C . ALA B 1 237 ? -8.906 3.889 12.297 1 96.94 237 ALA B C 1
ATOM 4260 O O . ALA B 1 237 ? -7.902 3.885 11.586 1 96.94 237 ALA B O 1
ATOM 4261 N N . ILE B 1 238 ? -9.82 2.908 12.367 1 96.62 238 ILE B N 1
ATOM 4262 C CA . ILE B 1 238 ? -9.648 1.714 11.547 1 96.62 238 ILE B CA 1
ATOM 4263 C C . ILE B 1 238 ? -10.984 0.985 11.414 1 96.62 238 ILE B C 1
ATOM 4265 O O . ILE B 1 238 ? -11.828 1.062 12.312 1 96.62 238 ILE B O 1
ATOM 4269 N N . PRO B 1 239 ? -11.227 0.319 10.367 1 95.44 239 PRO B N 1
ATOM 4270 C CA . PRO B 1 239 ? -12.422 -0.526 10.32 1 95.44 239 PRO B CA 1
ATOM 4271 C C . PRO B 1 239 ? -12.438 -1.583 11.422 1 95.44 239 PRO B C 1
ATOM 4273 O O . PRO B 1 239 ? -11.414 -2.217 11.688 1 95.44 239 PRO B O 1
ATOM 4276 N N . TYR B 1 240 ? -13.57 -1.807 11.992 1 96.75 240 TYR B N 1
ATOM 4277 C CA . TYR B 1 240 ? -13.727 -2.721 13.117 1 96.75 240 TYR B CA 1
ATOM 4278 C C . TYR B 1 240 ? -13.312 -4.137 12.734 1 96.75 240 TYR B C 1
ATOM 4280 O O . TYR B 1 240 ? -12.648 -4.828 13.5 1 96.75 240 TYR B O 1
ATOM 4288 N N . GLY B 1 241 ? -13.805 -4.574 11.609 1 95.56 241 GLY B N 1
ATOM 4289 C CA . GLY B 1 241 ? -13.461 -5.918 11.172 1 95.56 241 GLY B CA 1
ATOM 4290 C C . GLY B 1 241 ? -11.969 -6.191 11.188 1 95.56 241 GLY B C 1
ATOM 4291 O O . GLY B 1 241 ? -11.531 -7.273 11.578 1 95.56 241 GLY B O 1
ATOM 4292 N N . ILE B 1 242 ? -11.219 -5.207 10.773 1 94.75 242 ILE B N 1
ATOM 4293 C CA . ILE B 1 242 ? -9.766 -5.348 10.734 1 94.75 242 ILE B CA 1
ATOM 4294 C C . ILE B 1 242 ? -9.203 -5.289 12.148 1 94.75 242 ILE B C 1
ATOM 4296 O O . ILE B 1 242 ? -8.32 -6.078 12.508 1 94.75 242 ILE B O 1
ATOM 4300 N N . TYR B 1 243 ? -9.664 -4.352 12.938 1 96.62 243 TYR B N 1
ATOM 4301 C CA . TYR B 1 243 ? -9.242 -4.309 14.336 1 96.62 243 TYR B CA 1
ATOM 4302 C C . TYR B 1 243 ? -9.461 -5.656 15.016 1 96.62 243 TYR B C 1
ATOM 4304 O O . TYR B 1 243 ? -8.531 -6.211 15.609 1 96.62 243 TYR B O 1
ATOM 4312 N N . ASN B 1 244 ? -10.625 -6.176 14.852 1 95.5 244 ASN B N 1
ATOM 4313 C CA . ASN B 1 244 ? -11.047 -7.379 15.57 1 95.5 244 ASN B CA 1
ATOM 4314 C C . ASN B 1 244 ? -10.258 -8.602 15.117 1 95.5 244 ASN B C 1
ATOM 4316 O O . ASN B 1 244 ? -9.93 -9.469 15.922 1 95.5 244 ASN B O 1
ATOM 4320 N N . SER B 1 245 ? -9.961 -8.672 13.891 1 93 245 SER B N 1
ATOM 4321 C CA . SER B 1 245 ? -9.336 -9.867 13.336 1 93 245 SER B CA 1
ATOM 4322 C C . SER B 1 245 ? -7.816 -9.789 13.422 1 93 245 SER B C 1
ATOM 4324 O O . SER B 1 245 ? -7.141 -10.82 13.445 1 93 245 SER B O 1
ATOM 4326 N N . VAL B 1 246 ? -7.301 -8.578 13.484 1 91.75 246 VAL B N 1
ATOM 4327 C CA . VAL B 1 246 ? -5.855 -8.461 13.32 1 91.75 246 VAL B CA 1
ATOM 4328 C C . VAL B 1 246 ? -5.246 -7.793 14.547 1 91.75 246 VAL B C 1
ATOM 4330 O O . VAL B 1 246 ? -4.273 -8.297 15.117 1 91.75 246 VAL B O 1
ATOM 4333 N N . TYR B 1 247 ? -5.828 -6.754 15.062 1 93.56 247 TYR B N 1
ATOM 4334 C CA . TYR B 1 247 ? -5.09 -5.875 15.961 1 93.56 247 TYR B CA 1
ATOM 4335 C C . TYR B 1 247 ? -5.566 -6.039 17.406 1 93.56 247 TYR B C 1
ATOM 4337 O O . TYR B 1 247 ? -4.902 -5.586 18.328 1 93.56 247 TYR B O 1
ATOM 4345 N N . LYS B 1 248 ? -6.652 -6.711 17.656 1 94 248 LYS B N 1
ATOM 4346 C CA . LYS B 1 248 ? -7.281 -6.809 18.969 1 94 248 LYS B CA 1
ATOM 4347 C C . LYS B 1 248 ? -6.312 -7.379 20 1 94 248 LYS B C 1
ATOM 4349 O O . LYS B 1 248 ? -6.293 -6.934 21.156 1 94 248 LYS B O 1
ATOM 4354 N N . ASP B 1 249 ? -5.434 -8.328 19.578 1 91.69 249 ASP B N 1
ATOM 4355 C CA . ASP B 1 249 ? -4.555 -9 20.516 1 91.69 249 ASP B CA 1
ATOM 4356 C C . ASP B 1 249 ? -3.123 -8.477 20.406 1 91.69 249 ASP B C 1
ATOM 4358 O O . ASP B 1 249 ? -2.182 -9.125 20.875 1 91.69 249 ASP B O 1
ATOM 4362 N N . LEU B 1 250 ? -2.99 -7.316 19.828 1 92 250 LEU B N 1
ATOM 4363 C CA . LEU B 1 250 ? -1.646 -6.801 19.578 1 92 250 LEU B CA 1
ATOM 4364 C C . LEU B 1 250 ? -1.391 -5.543 20.406 1 92 250 LEU B C 1
ATOM 4366 O O . LEU B 1 250 ? -0.558 -4.715 20.031 1 92 250 LEU B O 1
ATOM 4370 N N . GLY B 1 251 ? -2.154 -5.363 21.406 1 94.81 251 GLY B N 1
ATOM 4371 C CA . GLY B 1 251 ? -1.877 -4.285 22.328 1 94.81 251 GLY B CA 1
ATOM 4372 C C . GLY B 1 251 ? -2.586 -2.992 21.984 1 94.81 251 GLY B C 1
ATOM 4373 O O . GLY B 1 251 ? -2.094 -1.903 22.281 1 94.81 251 GLY B O 1
ATOM 4374 N N . TYR B 1 252 ? -3.592 -3.08 21.234 1 97.56 252 TYR B N 1
ATOM 4375 C CA . TYR B 1 252 ? -4.438 -1.933 20.938 1 97.56 252 TYR B CA 1
ATOM 4376 C C . TYR B 1 252 ? -5.812 -2.084 21.578 1 97.56 252 TYR B C 1
ATOM 4378 O O . TYR B 1 252 ? -6.211 -3.188 21.953 1 97.56 252 TYR B O 1
ATOM 4386 N N . LYS B 1 253 ? -6.484 -1.011 21.766 1 98.19 253 LYS B N 1
ATOM 4387 C CA . LYS B 1 253 ? -7.844 -1.062 22.281 1 98.19 253 LYS B CA 1
ATOM 4388 C C . LYS B 1 253 ? -8.742 -0.034 21.609 1 98.19 253 LYS B C 1
ATOM 4390 O O . LYS B 1 253 ? -8.25 0.972 21.078 1 98.19 253 LYS B O 1
ATOM 4395 N N . ILE B 1 254 ? -10.047 -0.247 21.625 1 98.25 254 ILE B N 1
ATOM 4396 C CA . ILE B 1 254 ? -11.039 0.65 21.031 1 98.25 254 ILE B CA 1
ATOM 4397 C C . ILE B 1 254 ? -11.312 1.81 22 1 98.25 254 ILE B C 1
ATOM 4399 O O . ILE B 1 254 ? -11.398 1.614 23.203 1 98.25 254 ILE B O 1
ATOM 4403 N N . ILE B 1 255 ? -11.43 3.002 21.438 1 98.56 255 ILE B N 1
ATOM 4404 C CA . ILE B 1 255 ? -11.82 4.195 22.172 1 98.56 255 ILE B CA 1
ATOM 4405 C C . ILE B 1 255 ? -13.195 4.668 21.703 1 98.56 255 ILE B C 1
ATOM 4407 O O . ILE B 1 255 ? -13.367 5.031 20.531 1 98.56 255 ILE B O 1
ATOM 4411 N N . ASP B 1 256 ? -14.102 4.656 22.594 1 97.5 256 ASP B N 1
ATOM 4412 C CA . ASP B 1 256 ? -15.438 5.141 22.25 1 97.5 256 ASP B CA 1
ATOM 4413 C C . ASP B 1 256 ? -15.5 6.664 22.312 1 97.5 256 ASP B C 1
ATOM 4415 O O . ASP B 1 256 ? -15.156 7.266 23.328 1 97.5 256 ASP B O 1
ATOM 4419 N N . ILE B 1 257 ? -15.828 7.223 21.234 1 96.81 257 ILE B N 1
ATOM 4420 C CA . ILE B 1 257 ? -16.031 8.664 21.203 1 96.81 257 ILE B CA 1
ATOM 4421 C C . ILE B 1 257 ? -17.516 8.969 21 1 96.81 257 ILE B C 1
ATOM 4423 O O . ILE B 1 257 ? -18.094 8.602 19.969 1 96.81 257 ILE B O 1
ATOM 4427 N N . GLU B 1 258 ? -18.047 9.656 21.875 1 90.5 258 GLU B N 1
ATOM 4428 C CA . GLU B 1 258 ? -19.484 9.922 21.906 1 90.5 258 GLU B CA 1
ATOM 4429 C C . GLU B 1 258 ? -19.922 10.648 20.641 1 90.5 258 GLU B C 1
ATOM 4431 O O . GLU B 1 258 ? -19.312 11.641 20.25 1 90.5 258 GLU B O 1
ATOM 4436 N N . GLY B 1 259 ? -20.953 10.07 20 1 90.94 259 GLY B N 1
ATOM 4437 C CA . GLY B 1 259 ? -21.594 10.758 18.891 1 90.94 259 GLY B CA 1
ATOM 4438 C C . GLY B 1 259 ? -20.938 10.453 17.547 1 90.94 259 GLY B C 1
ATOM 4439 O O . GLY B 1 259 ? -21.375 10.945 16.516 1 90.94 259 GLY B O 1
ATOM 4440 N N . LEU B 1 260 ? -19.938 9.688 17.578 1 94.56 260 LEU B N 1
ATOM 4441 C CA . LEU B 1 260 ? -19.219 9.43 16.328 1 94.56 260 LEU B CA 1
ATOM 4442 C C . LEU B 1 260 ? -19.391 7.98 15.891 1 94.56 260 LEU B C 1
ATOM 4444 O O . LEU B 1 260 ? -18.875 7.066 16.531 1 94.56 260 LEU B O 1
ATOM 4448 N N . GLU B 1 261 ? -20.203 7.77 14.867 1 92.38 261 GLU B N 1
ATOM 4449 C CA . GLU B 1 261 ? -20.422 6.469 14.242 1 92.38 261 GLU B CA 1
ATOM 4450 C C . GLU B 1 261 ? -20.234 6.543 12.727 1 92.38 261 GLU B C 1
ATOM 4452 O O . GLU B 1 261 ? -20.766 7.453 12.078 1 92.38 261 GLU B O 1
ATOM 4457 N N . PHE B 1 262 ? -19.469 5.59 12.25 1 95.31 262 PHE B N 1
ATOM 4458 C CA . PHE B 1 262 ? -19.172 5.59 10.82 1 95.31 262 PHE B CA 1
ATOM 4459 C C . PHE B 1 262 ? -19.406 4.211 10.219 1 95.31 262 PHE B C 1
ATOM 4461 O O . PHE B 1 262 ? -18.469 3.445 10.023 1 95.31 262 PHE B O 1
ATOM 4468 N N . PRO B 1 263 ? -20.688 3.926 9.875 1 93.88 263 PRO B N 1
ATOM 4469 C CA . PRO B 1 263 ? -20.953 2.627 9.25 1 93.88 263 PRO B CA 1
ATOM 4470 C C . PRO B 1 263 ? -20.312 2.496 7.871 1 93.88 263 PRO B C 1
ATOM 4472 O O . PRO B 1 263 ? -20.188 3.488 7.148 1 93.88 263 PRO B O 1
ATOM 4475 N N . LEU B 1 264 ? -19.875 1.292 7.539 1 92 264 LEU B N 1
ATOM 4476 C CA . LEU B 1 264 ? -19.406 0.951 6.199 1 92 264 LEU B CA 1
ATOM 4477 C C . LEU B 1 264 ? -19.734 -0.502 5.867 1 92 264 LEU B C 1
ATOM 4479 O O . LEU B 1 264 ? -20.125 -1.272 6.742 1 92 264 LEU B O 1
ATOM 4483 N N . SER B 1 265 ? -19.641 -0.836 4.602 1 94.25 265 SER B N 1
ATOM 4484 C CA . SER B 1 265 ? -19.906 -2.193 4.137 1 94.25 265 SER B CA 1
ATOM 4485 C C . SER B 1 265 ? -18.766 -2.717 3.266 1 94.25 265 SER B C 1
ATOM 4487 O O . SER B 1 265 ? -18.297 -2.02 2.363 1 94.25 265 SER B O 1
ATOM 4489 N N . MET B 1 266 ? -18.344 -3.918 3.605 1 95.19 266 MET B N 1
ATOM 4490 C CA . MET B 1 266 ? -17.328 -4.57 2.789 1 95.19 266 MET B CA 1
ATOM 4491 C C . MET B 1 266 ? -17.969 -5.383 1.667 1 95.19 266 MET B C 1
ATOM 4493 O O . MET B 1 266 ? -18.938 -6.102 1.893 1 95.19 266 MET B O 1
ATOM 4497 N N . TYR B 1 267 ? -17.375 -5.23 0.507 1 95.75 267 TYR B N 1
ATOM 4498 C CA . TYR B 1 267 ? -17.906 -5.922 -0.663 1 95.75 267 TYR B CA 1
ATOM 4499 C C . TYR B 1 267 ? -16.828 -6.754 -1.34 1 95.75 267 TYR B C 1
ATOM 4501 O O . TYR B 1 267 ? -15.648 -6.406 -1.292 1 95.75 267 TYR B O 1
ATOM 4509 N N . ILE B 1 268 ? -17.234 -7.844 -1.872 1 96.94 268 ILE B N 1
ATOM 4510 C CA . ILE B 1 268 ? -16.469 -8.523 -2.906 1 96.94 268 ILE B CA 1
ATOM 4511 C C . ILE B 1 268 ? -17.109 -8.281 -4.273 1 96.94 268 ILE B C 1
ATOM 4513 O O . ILE B 1 268 ? -18.312 -8.422 -4.43 1 96.94 268 ILE B O 1
ATOM 4517 N N . ASN B 1 269 ? -16.297 -7.785 -5.164 1 95.19 269 ASN B N 1
ATOM 4518 C CA . ASN B 1 269 ? -16.734 -7.441 -6.512 1 95.19 269 ASN B CA 1
ATOM 4519 C C . ASN B 1 269 ? -16.078 -8.336 -7.562 1 95.19 269 ASN B C 1
ATOM 4521 O O . ASN B 1 269 ? -14.883 -8.617 -7.488 1 95.19 269 ASN B O 1
ATOM 4525 N N . PHE B 1 270 ? -16.859 -8.836 -8.469 1 93.94 270 PHE B N 1
ATOM 4526 C CA . PHE B 1 270 ? -16.344 -9.68 -9.531 1 93.94 270 PHE B CA 1
ATOM 4527 C C . PHE B 1 270 ? -17.25 -9.633 -10.758 1 93.94 270 PHE B C 1
ATOM 4529 O O . PHE B 1 270 ? -18.422 -9.25 -10.656 1 93.94 270 PHE B O 1
ATOM 4536 N N . GLU B 1 271 ? -16.688 -9.961 -11.922 1 84.75 271 GLU B N 1
ATOM 4537 C CA . GLU B 1 271 ? -17.5 -10.055 -13.133 1 84.75 271 GLU B CA 1
ATOM 4538 C C . GLU B 1 271 ? -18.422 -11.266 -13.078 1 84.75 271 GLU B C 1
ATOM 4540 O O . GLU B 1 271 ? -18.031 -12.336 -12.609 1 84.75 271 GLU B O 1
ATOM 4545 N N . GLU B 1 272 ? -19.562 -11.133 -13.641 1 85 272 GLU B N 1
ATOM 4546 C CA . GLU B 1 272 ? -20.562 -12.203 -13.633 1 85 272 GLU B CA 1
ATOM 4547 C C . GLU B 1 272 ? -20.031 -13.453 -14.336 1 85 272 GLU B C 1
ATOM 4549 O O . GLU B 1 272 ? -20.266 -14.57 -13.875 1 85 272 GLU B O 1
ATOM 4554 N N . GLN B 1 273 ? -19.359 -13.289 -15.398 1 81.38 273 GLN B N 1
ATOM 4555 C CA . GLN B 1 273 ? -18.844 -14.422 -16.172 1 81.38 273 GLN B CA 1
ATOM 4556 C C . GLN B 1 273 ? -17.766 -15.172 -15.391 1 81.38 273 GLN B C 1
ATOM 4558 O O . GLN B 1 273 ? -17.656 -16.391 -15.5 1 81.38 273 GLN B O 1
ATOM 4563 N N . LEU B 1 274 ? -16.984 -14.398 -14.656 1 86.19 274 LEU B N 1
ATOM 4564 C CA . LEU B 1 274 ? -15.984 -15.055 -13.82 1 86.19 274 LEU B CA 1
ATOM 4565 C C . LEU B 1 274 ? -16.656 -15.945 -12.773 1 86.19 274 LEU B C 1
ATOM 4567 O O . LEU B 1 274 ? -16.172 -17.031 -12.477 1 86.19 274 LEU B O 1
ATOM 4571 N N . TYR B 1 275 ? -17.75 -15.414 -12.172 1 89.5 275 TYR B N 1
ATOM 4572 C CA . TYR B 1 275 ? -18.438 -16.172 -11.133 1 89.5 275 TYR B CA 1
ATOM 4573 C C . TYR B 1 275 ? -18.906 -17.516 -11.664 1 89.5 275 TYR B C 1
ATOM 4575 O O . TYR B 1 275 ? -18.859 -18.531 -10.953 1 89.5 275 TYR B O 1
ATOM 4583 N N . LYS B 1 276 ? -19.328 -17.562 -12.859 1 85.94 276 LYS B N 1
ATOM 4584 C CA . LYS B 1 276 ? -19.797 -18.812 -13.453 1 85.94 276 LYS B CA 1
ATOM 4585 C C . LYS B 1 276 ? -18.656 -19.828 -13.578 1 85.94 276 LYS B C 1
ATOM 4587 O O . LYS B 1 276 ? -18.859 -21.016 -13.328 1 85.94 276 LYS B O 1
ATOM 4592 N N . ARG B 1 277 ? -17.531 -19.359 -13.898 1 86.38 277 ARG B N 1
ATOM 4593 C CA . ARG B 1 277 ? -16.391 -20.234 -14.141 1 86.38 277 ARG B CA 1
ATOM 4594 C C . ARG B 1 277 ? -15.664 -20.562 -12.836 1 86.38 277 ARG B C 1
ATOM 4596 O O . ARG B 1 277 ? -15.078 -21.641 -12.695 1 86.38 277 ARG B O 1
ATOM 4603 N N . GLU B 1 278 ? -15.734 -19.578 -11.852 1 92.69 278 GLU B N 1
ATOM 4604 C CA . GLU B 1 278 ? -14.93 -19.703 -10.641 1 92.69 278 GLU B CA 1
ATOM 4605 C C . GLU B 1 278 ? -15.797 -19.656 -9.391 1 92.69 278 GLU B C 1
ATOM 4607 O O . GLU B 1 278 ? -15.398 -19.109 -8.359 1 92.69 278 GLU B O 1
ATOM 4612 N N . LYS B 1 279 ? -17 -20.188 -9.5 1 93.25 279 LYS B N 1
ATOM 4613 C CA . LYS B 1 279 ? -17.984 -20.125 -8.43 1 93.25 279 LYS B CA 1
ATOM 4614 C C . LYS B 1 279 ? -17.422 -20.719 -7.141 1 93.25 279 LYS B C 1
ATOM 4616 O O . LYS B 1 279 ? -17.547 -20.141 -6.066 1 93.25 279 LYS B O 1
ATOM 4621 N N . LEU B 1 280 ? -16.781 -21.828 -7.273 1 94.88 280 LEU B N 1
ATOM 4622 C CA . LEU B 1 280 ? -16.281 -22.531 -6.094 1 94.88 280 LEU B CA 1
ATOM 4623 C C . LEU B 1 280 ? -15.172 -21.719 -5.418 1 94.88 280 LEU B C 1
ATOM 4625 O O . LEU B 1 280 ? -15.148 -21.609 -4.191 1 94.88 280 LEU B O 1
ATOM 4629 N N . PHE B 1 281 ? -14.242 -21.234 -6.203 1 96.38 281 PHE B N 1
ATOM 4630 C CA . PHE B 1 281 ? -13.148 -20.422 -5.684 1 96.38 281 PHE B CA 1
ATOM 4631 C C . PHE B 1 281 ? -13.68 -19.188 -4.969 1 96.38 281 PHE B C 1
ATOM 4633 O O . PHE B 1 281 ? -13.289 -18.906 -3.836 1 96.38 281 PHE B O 1
ATOM 4640 N N . ILE B 1 282 ? -14.625 -18.484 -5.578 1 97.31 282 ILE B N 1
ATOM 4641 C CA . ILE B 1 282 ? -15.148 -17.234 -5.059 1 97.31 282 ILE B CA 1
ATOM 4642 C C . ILE B 1 282 ? -15.93 -17.484 -3.771 1 97.31 282 ILE B C 1
ATOM 4644 O O . ILE B 1 282 ? -15.766 -16.766 -2.783 1 97.31 282 ILE B O 1
ATOM 4648 N N . ASN B 1 283 ? -16.719 -18.516 -3.73 1 97.38 283 ASN B N 1
ATOM 4649 C CA . ASN B 1 283 ? -17.516 -18.828 -2.543 1 97.38 283 ASN B CA 1
ATOM 4650 C C . ASN B 1 283 ? -16.625 -19.234 -1.373 1 97.38 283 ASN B C 1
ATOM 4652 O O . ASN B 1 283 ? -16.891 -18.875 -0.225 1 97.38 283 ASN B O 1
ATOM 4656 N N . LYS B 1 284 ? -15.609 -20 -1.666 1 97.75 284 LYS B N 1
ATOM 4657 C CA . LYS B 1 284 ? -14.672 -20.391 -0.615 1 97.75 284 LYS B CA 1
ATOM 4658 C C . LYS B 1 284 ? -13.938 -19.172 -0.062 1 97.75 284 LYS B C 1
ATOM 4660 O O . LYS B 1 284 ? -13.703 -19.078 1.146 1 97.75 284 LYS B O 1
ATOM 4665 N N . LEU B 1 285 ? -13.539 -18.297 -0.946 1 97.94 285 LEU B N 1
ATOM 4666 C CA . LEU B 1 285 ? -12.883 -17.062 -0.535 1 97.94 285 LEU B CA 1
ATOM 4667 C C . LEU B 1 285 ? -13.797 -16.234 0.366 1 97.94 285 LEU B C 1
ATOM 4669 O O . LEU B 1 285 ? -13.375 -15.781 1.435 1 97.94 285 LEU B O 1
ATOM 4673 N N . ILE B 1 286 ? -15.031 -16.109 -0.021 1 97.81 286 ILE B N 1
ATOM 4674 C CA . ILE B 1 286 ? -16.031 -15.359 0.743 1 97.81 286 ILE B CA 1
ATOM 4675 C C . ILE B 1 286 ? -16.188 -15.984 2.127 1 97.81 286 ILE B C 1
ATOM 4677 O O . ILE B 1 286 ? -16.125 -15.289 3.141 1 97.81 286 ILE B O 1
ATOM 4681 N N . SER B 1 287 ? -16.359 -17.25 2.146 1 97.5 287 SER B N 1
ATOM 4682 C CA . SER B 1 287 ? -16.594 -17.953 3.406 1 97.5 287 SER B CA 1
ATOM 4683 C C . SER B 1 287 ? -15.383 -17.812 4.336 1 97.5 287 SER B C 1
ATOM 4685 O O . SER B 1 287 ? -15.539 -17.641 5.543 1 97.5 287 SER B O 1
ATOM 4687 N N . THR B 1 288 ? -14.242 -17.922 3.787 1 97.5 288 THR B N 1
ATOM 4688 C CA . THR B 1 288 ? -13.016 -17.844 4.578 1 97.5 288 THR B CA 1
ATOM 4689 C C . THR B 1 288 ? -12.844 -16.438 5.168 1 97.5 288 THR B C 1
ATOM 4691 O O . THR B 1 288 ? -12.531 -16.297 6.348 1 97.5 288 THR B O 1
ATOM 4694 N N . ILE B 1 289 ? -13.062 -15.391 4.363 1 97.38 289 ILE B N 1
ATOM 4695 C CA . ILE B 1 289 ? -12.922 -14.016 4.832 1 97.38 289 ILE B CA 1
ATOM 4696 C C . ILE B 1 289 ? -13.961 -13.727 5.91 1 97.38 289 ILE B C 1
ATOM 4698 O O . ILE B 1 289 ? -13.648 -13.141 6.945 1 97.38 289 ILE B O 1
ATOM 4702 N N . LYS B 1 290 ? -15.172 -14.172 5.668 1 96.56 290 LYS B N 1
ATOM 4703 C CA . LYS B 1 290 ? -16.219 -14.008 6.672 1 96.56 290 LYS B CA 1
ATOM 4704 C C . LYS B 1 290 ? -15.844 -14.688 7.98 1 96.56 290 LYS B C 1
ATOM 4706 O O . LYS B 1 290 ? -16.141 -14.18 9.062 1 96.56 290 LYS B O 1
ATOM 4711 N N . GLY B 1 291 ? -15.227 -15.828 7.852 1 95.75 291 GLY B N 1
ATOM 4712 C CA . GLY B 1 291 ? -14.766 -16.531 9.031 1 95.75 291 GLY B CA 1
ATOM 4713 C C . GLY B 1 291 ? -13.766 -15.742 9.852 1 95.75 291 GLY B C 1
ATOM 4714 O O . GLY B 1 291 ? -13.812 -15.758 11.086 1 95.75 291 GLY B O 1
ATOM 4715 N N . PHE B 1 292 ? -12.883 -15.047 9.156 1 94.31 292 PHE B N 1
ATOM 4716 C CA . PHE B 1 292 ? -11.891 -14.219 9.836 1 94.31 292 PHE B CA 1
ATOM 4717 C C . PHE B 1 292 ? -12.562 -13.055 10.562 1 94.31 292 PHE B C 1
ATOM 4719 O O . PHE B 1 292 ? -12.117 -12.648 11.641 1 94.31 292 PHE B O 1
ATOM 4726 N N . LEU B 1 293 ? -13.594 -12.516 9.93 1 93.81 293 LEU B N 1
ATOM 4727 C CA . LEU B 1 293 ? -14.219 -11.297 10.422 1 93.81 293 LEU B CA 1
ATOM 4728 C C . LEU B 1 293 ? -15.156 -11.594 11.578 1 93.81 293 LEU B C 1
ATOM 4730 O O . LEU B 1 293 ? -15.438 -10.719 12.398 1 93.81 293 LEU B O 1
ATOM 4734 N N . LYS B 1 294 ? -15.75 -12.758 11.781 1 86 294 LYS B N 1
ATOM 4735 C CA . LYS B 1 294 ? -16.688 -13.125 12.844 1 86 294 LYS B CA 1
ATOM 4736 C C . LYS B 1 294 ? -15.938 -13.664 14.062 1 86 294 LYS B C 1
ATOM 4738 O O . LYS B 1 294 ? -16.516 -13.773 15.148 1 86 294 LYS B O 1
ATOM 4743 N N . SER B 1 295 ? -14.672 -13.922 13.93 1 70.12 295 SER B N 1
ATOM 4744 C CA . SER B 1 295 ? -13.914 -14.461 15.055 1 70.12 295 SER B CA 1
ATOM 4745 C C . SER B 1 295 ? -13.523 -13.359 16.031 1 70.12 295 SER B C 1
ATOM 4747 O O . SER B 1 295 ? -13.391 -12.195 15.641 1 70.12 295 SER B O 1
#

Nearest PDB structures (foldseek):
  3fxq-assembly1_A  TM=5.670E-01  e=1.720E-20  Comamonas testosteroni
  6g4r-assembly1_E  TM=5.228E-01  e=5.478E-19  Corynebacterium glutamicum
  3k1m-assembly1_B  TM=5.246E-01  e=9.062E-19  Acinetobacter baylyi ADP1
  8sbf-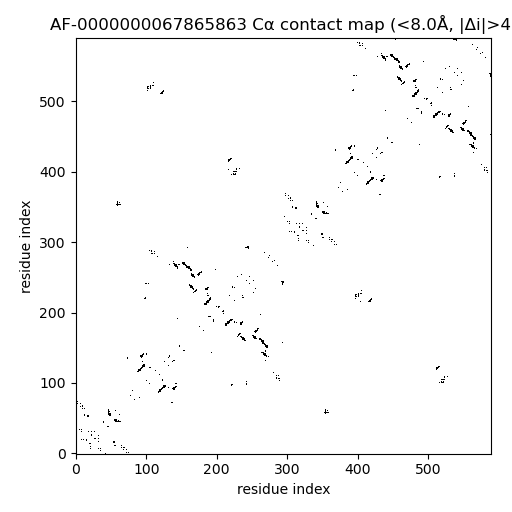assembly1_D  TM=5.460E-01  e=9.903E-18  Acinetobacter baylyi ADP1
  3hhg-assembly1_D  TM=5.510E-01  e=2.710E-17  Neisseria meningitidis serogroup B